Protein AF-A0A7W1G7W1-F1 (afdb_monomer_lite)

Radius of gyration: 24.31 Å; chains: 1; bounding box: 61×57×63 Å

Secondary structure (DSSP, 8-state):
--PPPP---S--S---------TTTSEEEEEEETTEEEEEEE--GGGGTSPPPTT-EE--B-----SSSS--PPEEETTTTEEE-S-B---EE-S--SEEEEEEE--S--SS--EEEEEEEE-SSSPEEEEEEEEEEESTTS-EEEEEEEEEEEE-SEEEEEEEEEE----SS-SS-EEEEEEEEETTS-EEEEEEEEESGGGTSSS------SSSPPPPPPTT-TTHHHHHHHHHHHTSPPEEEE--TT--S---EEEETTSS-EEETTSTTHHHHHHHHHHTT-SSHHHHHHHHHHHHHSTTT-EE-GGGHHHHTTB-HHHHHHH-EE-HHHHHHHHHHHHHHSEETTTTEEPPEEEEEETTEEEEEEEETTEEEEEETTTTEE-B-TTSSSBPBHHHHHH-HHHHHTT-TTHHHHHHHHHT-TT-----PPP-B-SSTTS---

Structure (mmCIF, N/CA/C/O backbone):
data_AF-A0A7W1G7W1-F1
#
_entry.id   AF-A0A7W1G7W1-F1
#
loop_
_atom_site.group_PDB
_atom_site.id
_atom_site.type_symbol
_atom_site.label_atom_id
_atom_site.label_alt_id
_atom_site.label_comp_id
_atom_site.label_asym_id
_atom_site.label_entity_id
_atom_site.label_seq_id
_atom_site.pdbx_PDB_ins_code
_atom_site.Cartn_x
_atom_site.Cartn_y
_atom_site.Cartn_z
_atom_site.occupancy
_atom_site.B_iso_or_equiv
_atom_site.auth_seq_id
_atom_site.auth_comp_id
_atom_site.auth_asym_id
_atom_site.auth_atom_id
_atom_site.pdbx_PDB_model_num
ATOM 1 N N . PHE A 1 1 ? 16.349 35.312 1.739 1.00 27.02 1 PHE A N 1
ATOM 2 C CA . PHE A 1 1 ? 15.774 34.473 2.816 1.00 27.02 1 PHE A CA 1
ATOM 3 C C . PHE A 1 1 ? 14.388 34.018 2.364 1.00 27.02 1 PHE A C 1
ATOM 5 O O . PHE A 1 1 ? 13.571 34.883 2.124 1.00 27.02 1 PHE A O 1
ATOM 12 N N . ARG A 1 2 ? 14.027 32.756 2.115 1.00 22.89 2 ARG A N 1
ATOM 13 C CA . ARG A 1 2 ? 14.614 31.430 2.357 1.00 22.89 2 ARG A CA 1
ATOM 14 C C . ARG A 1 2 ? 14.628 30.636 1.041 1.00 22.89 2 ARG A C 1
ATOM 16 O O . ARG A 1 2 ? 13.637 30.633 0.317 1.00 22.89 2 ARG A O 1
ATOM 23 N N . ALA A 1 3 ? 15.737 29.946 0.784 1.00 26.66 3 ALA A N 1
ATOM 24 C CA . ALA A 1 3 ? 15.835 28.893 -0.217 1.00 26.66 3 ALA A CA 1
ATOM 25 C C . ALA A 1 3 ? 14.794 27.803 0.088 1.00 26.66 3 ALA A C 1
ATOM 27 O O . ALA A 1 3 ? 14.770 27.268 1.199 1.00 26.66 3 ALA A O 1
ATOM 28 N N . ARG A 1 4 ? 13.907 27.504 -0.868 1.00 22.91 4 ARG A N 1
ATOM 29 C CA . ARG A 1 4 ? 13.013 26.345 -0.778 1.00 22.91 4 ARG A CA 1
ATOM 30 C C . ARG A 1 4 ? 13.715 25.128 -1.375 1.00 22.91 4 ARG A C 1
ATOM 32 O O . ARG A 1 4 ? 14.306 25.205 -2.448 1.00 22.91 4 ARG A O 1
ATOM 39 N N . ARG A 1 5 ? 13.677 24.061 -0.579 1.00 22.27 5 ARG A N 1
ATOM 40 C CA . ARG A 1 5 ? 14.367 22.776 -0.705 1.00 22.27 5 ARG A CA 1
ATOM 41 C C . ARG A 1 5 ? 14.034 22.037 -2.007 1.00 22.27 5 ARG A C 1
ATOM 43 O O . ARG A 1 5 ? 12.929 22.163 -2.531 1.00 22.27 5 ARG A O 1
ATOM 50 N N . CYS A 1 6 ? 15.013 21.256 -2.467 1.00 25.28 6 CYS A N 1
ATOM 51 C CA . CYS A 1 6 ? 14.932 20.312 -3.577 1.00 25.28 6 CYS A CA 1
ATOM 52 C C . CYS A 1 6 ? 13.768 19.323 -3.426 1.00 25.28 6 CYS A C 1
ATOM 54 O O . CYS A 1 6 ? 13.573 18.752 -2.357 1.00 25.28 6 CYS A O 1
ATOM 56 N N . MET A 1 7 ? 13.082 19.059 -4.536 1.00 23.80 7 MET A N 1
ATOM 57 C CA . MET A 1 7 ? 12.406 17.787 -4.793 1.00 23.80 7 MET A CA 1
ATOM 58 C C . MET A 1 7 ? 12.783 17.346 -6.208 1.00 23.80 7 MET A C 1
ATOM 60 O O . MET A 1 7 ? 12.037 17.541 -7.165 1.00 23.80 7 MET A O 1
ATOM 64 N N . ASP A 1 8 ? 13.991 16.805 -6.330 1.00 28.22 8 ASP A N 1
ATOM 65 C CA . ASP A 1 8 ? 14.391 15.982 -7.463 1.00 28.22 8 ASP A CA 1
ATOM 66 C C . ASP A 1 8 ? 13.967 14.558 -7.145 1.00 28.22 8 ASP A C 1
ATOM 68 O O . ASP A 1 8 ? 14.516 13.977 -6.224 1.00 28.22 8 ASP A O 1
ATOM 72 N N . ASN A 1 9 ? 12.998 14.002 -7.872 1.00 28.64 9 ASN A N 1
ATOM 73 C CA . ASN A 1 9 ? 12.750 12.560 -7.862 1.00 28.64 9 ASN A CA 1
ATOM 74 C C . ASN A 1 9 ? 12.054 12.121 -9.149 1.00 28.64 9 ASN A C 1
ATOM 76 O O . ASN A 1 9 ? 10.858 11.871 -9.149 1.00 28.64 9 ASN A O 1
ATOM 80 N N . GLN A 1 10 ? 12.825 12.064 -10.241 1.00 29.45 10 GLN A N 1
ATOM 81 C CA . GLN A 1 10 ? 12.672 11.146 -11.384 1.00 29.45 10 GLN A CA 1
ATOM 82 C C . GLN A 1 10 ? 14.019 11.137 -12.128 1.00 29.45 10 GLN A C 1
ATOM 84 O O . GLN A 1 10 ? 14.416 12.201 -12.594 1.00 29.45 10 GLN A O 1
ATOM 89 N N . ARG A 1 11 ? 14.708 9.982 -12.179 1.00 29.33 11 ARG A N 1
ATOM 90 C CA . ARG A 1 11 ? 15.963 9.664 -12.911 1.00 29.33 11 ARG A CA 1
ATOM 91 C C . ARG A 1 11 ? 17.063 10.754 -12.911 1.00 29.33 11 ARG A C 1
ATOM 93 O O . ARG A 1 11 ? 16.952 11.775 -13.584 1.00 29.33 11 ARG A O 1
ATOM 100 N N . CYS A 1 12 ? 18.199 10.465 -12.268 1.00 26.06 12 CYS A N 1
ATOM 101 C CA . CYS A 1 12 ? 19.484 11.066 -12.642 1.00 26.06 12 CYS A CA 1
ATOM 102 C C . CYS A 1 12 ? 19.931 10.512 -14.005 1.00 26.06 12 CYS A C 1
ATOM 104 O O . CYS A 1 12 ? 20.782 9.634 -14.086 1.00 26.06 12 CYS A O 1
ATOM 106 N N . GLU A 1 13 ? 19.339 11.020 -15.079 1.00 31.72 13 GLU A N 1
ATOM 107 C CA . GLU A 1 13 ? 20.149 11.417 -16.231 1.00 31.72 13 GLU A CA 1
ATOM 108 C C . GLU A 1 13 ? 20.768 12.779 -15.876 1.00 31.72 13 GLU A C 1
ATOM 110 O O . GLU A 1 13 ? 20.324 13.414 -14.918 1.00 31.72 13 GLU A O 1
ATOM 115 N N . ASN A 1 14 ? 21.801 13.241 -16.582 1.00 27.94 14 ASN A N 1
ATOM 116 C CA . ASN A 1 14 ? 22.333 14.597 -16.417 1.00 27.94 14 ASN A CA 1
ATOM 117 C C . ASN A 1 14 ? 21.209 15.639 -16.587 1.00 27.94 14 ASN A C 1
ATOM 119 O O . ASN A 1 14 ? 21.008 16.177 -17.673 1.00 27.94 14 ASN A O 1
ATOM 123 N N . LYS A 1 15 ? 20.478 15.963 -15.516 1.00 35.59 15 LYS A N 1
ATOM 124 C CA . LYS A 1 15 ? 19.543 17.078 -15.491 1.00 35.59 15 LYS A CA 1
ATOM 125 C C . LYS A 1 15 ? 20.373 18.341 -15.391 1.00 35.59 15 LYS A C 1
ATOM 127 O O . LYS A 1 15 ? 20.526 18.942 -14.332 1.00 35.59 15 LYS A O 1
ATOM 132 N N . ARG A 1 16 ? 20.847 18.812 -16.541 1.00 36.06 16 ARG A N 1
ATOM 133 C CA . ARG A 1 16 ? 20.787 20.253 -16.740 1.00 36.06 16 ARG A CA 1
ATOM 134 C C . ARG A 1 16 ? 19.303 20.575 -16.711 1.00 36.06 16 ARG A C 1
ATOM 136 O O . ARG A 1 16 ? 18.566 20.149 -17.595 1.00 36.06 16 ARG A O 1
ATOM 143 N N . ARG A 1 17 ? 18.852 21.269 -15.666 1.00 39.94 17 ARG A N 1
ATOM 144 C CA . ARG A 1 17 ? 17.583 21.991 -15.705 1.00 39.94 17 ARG A CA 1
ATOM 145 C C . ARG A 1 17 ? 17.777 23.059 -16.778 1.00 39.94 17 ARG A C 1
ATOM 147 O O . ARG A 1 17 ? 18.228 24.159 -16.482 1.00 39.94 17 ARG A O 1
ATOM 154 N N . ALA A 1 18 ? 17.623 22.657 -18.036 1.00 47.22 18 ALA A N 1
ATOM 155 C CA . ALA A 1 18 ? 17.663 23.578 -19.145 1.00 47.22 18 ALA A CA 1
ATOM 156 C C . ALA A 1 18 ? 16.520 24.564 -18.919 1.00 47.22 18 ALA A C 1
ATOM 158 O O . ALA A 1 18 ? 15.480 24.207 -18.350 1.00 47.22 18 ALA A O 1
ATOM 159 N N . GLU A 1 19 ? 16.731 25.809 -19.321 1.00 53.47 19 GLU A N 1
ATOM 160 C CA . GLU A 1 19 ? 15.610 26.722 -19.472 1.00 53.47 19 GLU A CA 1
ATOM 161 C C . GLU A 1 19 ? 14.533 26.035 -20.329 1.00 53.47 19 GLU A C 1
ATOM 163 O O . GLU A 1 19 ? 14.880 25.197 -21.175 1.00 53.47 19 GLU A O 1
ATOM 168 N N . PRO A 1 20 ? 13.237 26.308 -20.080 1.00 58.88 20 PRO A N 1
ATOM 169 C CA . PRO A 1 20 ? 12.170 25.817 -20.941 1.00 58.88 20 PRO A CA 1
ATOM 170 C C . PRO A 1 20 ? 12.583 25.979 -22.401 1.00 58.88 20 PRO A C 1
ATOM 172 O O . PRO A 1 20 ? 13.065 27.050 -22.774 1.00 58.88 20 PRO A O 1
ATOM 175 N N . LEU A 1 21 ? 12.445 24.916 -23.204 1.00 60.50 21 LEU A N 1
ATOM 176 C CA . LEU A 1 21 ? 12.732 25.030 -24.629 1.00 60.50 21 LEU A CA 1
ATOM 177 C C . LEU A 1 21 ? 11.880 26.184 -25.168 1.00 60.50 21 LEU A C 1
ATOM 179 O O . LEU A 1 21 ? 10.663 26.156 -24.950 1.00 60.50 21 LEU A O 1
ATOM 183 N N . PRO A 1 22 ? 12.490 27.187 -25.823 1.00 71.06 22 PRO A N 1
ATOM 184 C CA . PRO A 1 22 ? 11.741 28.264 -26.447 1.00 71.06 22 PRO A CA 1
ATOM 185 C C . PRO A 1 22 ? 10.614 27.679 -27.310 1.00 71.06 22 PRO A C 1
ATOM 187 O O . PRO A 1 22 ? 10.807 26.648 -27.959 1.00 71.06 22 PRO A O 1
ATOM 190 N N . GLU A 1 23 ? 9.419 28.275 -27.276 1.00 70.44 23 GLU A N 1
ATOM 191 C CA . GLU A 1 23 ? 8.240 27.732 -27.976 1.00 70.44 23 GLU A CA 1
ATOM 192 C C . GLU A 1 23 ? 8.448 27.615 -29.496 1.00 70.44 23 GLU A C 1
ATOM 194 O O . GLU A 1 23 ? 7.782 26.822 -30.154 1.00 70.44 23 GLU A O 1
ATOM 199 N N . ASP A 1 24 ? 9.403 28.363 -30.048 1.00 80.38 24 ASP A N 1
ATOM 200 C CA . ASP A 1 24 ? 9.837 28.329 -31.443 1.00 80.38 24 ASP A CA 1
ATOM 201 C C . ASP A 1 24 ? 10.932 27.283 -31.735 1.00 80.38 24 ASP A C 1
ATOM 203 O O . ASP A 1 24 ? 11.191 26.966 -32.899 1.00 80.38 24 ASP A O 1
ATOM 207 N N . ALA A 1 25 ? 11.558 26.705 -30.705 1.00 75.38 25 ALA A N 1
ATOM 208 C CA . ALA A 1 25 ? 12.634 25.723 -30.843 1.00 75.38 25 ALA A CA 1
ATOM 209 C C . ALA A 1 25 ? 12.125 24.300 -31.147 1.00 75.38 25 ALA A C 1
ATOM 211 O O . ALA A 1 25 ? 12.887 23.436 -31.579 1.00 75.38 25 ALA A O 1
ATOM 212 N N . TRP A 1 26 ? 10.836 24.038 -30.957 1.00 79.12 26 TRP A N 1
ATOM 213 C CA . TRP A 1 26 ? 10.187 22.768 -31.278 1.00 79.12 26 TRP A CA 1
ATOM 214 C C . TRP A 1 26 ? 8.843 23.040 -31.952 1.00 79.12 26 TRP A C 1
ATOM 216 O O . TRP A 1 26 ? 8.349 24.163 -31.963 1.00 79.12 26 TRP A O 1
ATOM 226 N N . ARG A 1 27 ? 8.248 22.024 -32.576 1.00 81.88 27 ARG A N 1
ATOM 227 C CA . ARG A 1 27 ? 6.915 22.159 -33.177 1.00 81.88 27 ARG A CA 1
ATOM 228 C C . ARG A 1 27 ? 5.981 21.153 -32.556 1.00 81.88 27 ARG A C 1
ATOM 230 O O . ARG A 1 27 ? 6.344 19.990 -32.421 1.00 81.88 27 ARG A O 1
ATOM 237 N N . GLY A 1 28 ? 4.775 21.587 -32.223 1.00 80.00 28 GLY A N 1
ATOM 238 C CA . GLY A 1 28 ? 3.733 20.709 -31.724 1.00 80.00 28 GLY A CA 1
ATOM 239 C C . GLY A 1 28 ? 2.385 21.023 -32.344 1.00 80.00 28 GLY A C 1
ATOM 240 O O . GLY A 1 28 ? 2.120 22.151 -32.755 1.00 80.00 28 GLY A O 1
ATOM 241 N N . SER A 1 29 ? 1.521 20.023 -32.393 1.00 80.75 29 SER A N 1
ATOM 242 C CA . SER A 1 29 ? 0.102 20.210 -32.667 1.00 80.75 29 SER A CA 1
ATOM 243 C C . SER A 1 29 ? -0.714 19.310 -31.754 1.00 80.75 29 SER A C 1
ATOM 245 O O . SER A 1 29 ? -0.215 18.318 -31.219 1.00 80.75 29 SER A O 1
ATOM 247 N N . ARG A 1 30 ? -1.978 19.675 -31.542 1.00 78.56 30 ARG A N 1
ATOM 248 C CA . ARG A 1 30 ? -2.940 18.824 -30.851 1.00 78.56 30 ARG A CA 1
ATOM 249 C C . ARG A 1 30 ? -4.293 18.893 -31.535 1.00 78.56 30 ARG A C 1
ATOM 251 O O . ARG A 1 30 ? -4.720 19.971 -31.944 1.00 78.56 30 ARG A O 1
ATOM 258 N N . THR A 1 31 ? -4.966 17.759 -31.565 1.00 79.25 31 THR A N 1
ATOM 259 C CA . THR A 1 31 ? -6.354 17.618 -31.987 1.00 79.25 31 THR A CA 1
ATOM 260 C C . THR A 1 31 ? -7.139 17.131 -30.783 1.00 79.25 31 THR A C 1
ATOM 262 O O . THR A 1 31 ? -6.722 16.183 -30.120 1.00 79.25 31 THR A O 1
ATOM 265 N N . LEU A 1 32 ? -8.234 17.816 -30.458 1.00 66.00 32 LEU A N 1
ATOM 266 C CA . LEU A 1 32 ? -9.174 17.378 -29.430 1.00 66.00 32 LEU A CA 1
ATOM 267 C C . LEU A 1 32 ? -10.304 16.620 -30.122 1.00 66.00 32 LEU A C 1
ATOM 269 O O . LEU A 1 32 ? -10.891 17.131 -31.074 1.00 66.00 32 LEU A O 1
ATOM 273 N N . GLU A 1 33 ? -10.594 15.424 -29.636 1.00 76.62 33 GLU A N 1
ATOM 274 C CA . GLU A 1 33 ? -11.645 14.538 -30.129 1.00 76.62 33 GLU A CA 1
ATOM 275 C C . GLU A 1 33 ? -12.692 14.351 -29.012 1.00 76.62 33 GLU A C 1
ATOM 277 O O . GLU A 1 33 ? -12.373 14.566 -27.838 1.00 76.62 33 GLU A O 1
ATOM 282 N N . PRO A 1 34 ? -13.953 13.993 -29.319 1.00 62.34 34 PRO A N 1
ATOM 283 C CA . PRO A 1 34 ? -14.995 13.826 -28.298 1.00 62.34 34 PRO A CA 1
ATOM 284 C C . PRO A 1 34 ? -14.645 12.822 -27.187 1.00 62.34 34 PRO A C 1
ATOM 286 O O . PRO A 1 34 ? -15.105 12.967 -26.056 1.00 62.34 34 PRO A O 1
ATOM 289 N N . ASP A 1 35 ? -13.824 11.823 -27.498 1.00 56.53 35 ASP A N 1
ATOM 290 C CA . ASP A 1 35 ? -13.381 10.738 -26.623 1.00 56.53 35 ASP A CA 1
ATOM 291 C C . ASP A 1 35 ? -11.874 10.787 -26.306 1.00 56.53 35 ASP A C 1
ATOM 293 O O . ASP A 1 35 ? -11.360 9.929 -25.582 1.00 56.53 35 ASP A O 1
ATOM 297 N N . GLY A 1 36 ? -11.146 11.800 -26.788 1.00 50.19 36 GLY A N 1
ATOM 298 C CA . GLY A 1 36 ? -9.693 11.777 -26.701 1.00 50.19 36 GLY A CA 1
ATOM 299 C C . GLY A 1 36 ? -8.970 13.033 -27.161 1.00 50.19 36 GLY A C 1
ATOM 300 O O . GLY A 1 36 ? -9.519 14.118 -27.330 1.00 50.19 36 GLY A O 1
ATOM 301 N N . TRP A 1 37 ? -7.659 12.892 -27.297 1.00 56.00 37 TRP A N 1
ATOM 302 C CA . TRP A 1 37 ? -6.819 13.892 -27.931 1.00 56.00 37 TRP A CA 1
ATOM 303 C C . TRP A 1 37 ? -5.622 13.197 -28.556 1.00 56.00 37 TRP A C 1
ATOM 305 O O . TRP A 1 37 ? -5.044 12.278 -27.973 1.00 56.00 37 TRP A O 1
ATOM 315 N N . THR A 1 38 ? -5.221 13.705 -29.707 1.00 61.59 38 THR A N 1
ATOM 316 C CA . THR A 1 38 ? -3.982 13.328 -30.373 1.00 61.59 38 THR A CA 1
ATOM 317 C C . THR A 1 38 ? -3.033 14.513 -30.281 1.00 61.59 38 THR A C 1
ATOM 319 O O . THR A 1 38 ? -3.453 15.652 -30.481 1.00 61.59 38 THR A O 1
ATOM 322 N N . ALA A 1 39 ? -1.756 14.285 -29.973 1.00 59.50 39 ALA A N 1
ATOM 323 C CA . ALA A 1 39 ? -0.736 15.322 -30.100 1.00 59.50 39 ALA A CA 1
ATOM 324 C C . ALA A 1 39 ? 0.444 14.831 -30.923 1.00 59.50 39 ALA A C 1
ATOM 326 O O . ALA A 1 39 ? 0.843 13.671 -30.844 1.00 59.50 39 ALA A O 1
ATOM 327 N N . PHE A 1 40 ? 1.019 15.758 -31.671 1.00 72.12 40 PHE A N 1
ATOM 328 C CA . PHE A 1 40 ? 2.264 15.580 -32.388 1.00 72.12 40 PHE A CA 1
ATOM 329 C C . PHE A 1 40 ? 3.300 16.537 -31.810 1.00 72.12 40 PHE A C 1
ATOM 331 O O . PHE A 1 40 ? 2.977 17.682 -31.493 1.00 72.12 40 PHE A O 1
ATOM 338 N N . ALA A 1 41 ? 4.542 16.079 -31.694 1.00 71.25 41 ALA A N 1
ATOM 339 C CA . ALA A 1 41 ? 5.673 16.915 -31.330 1.00 71.25 41 ALA A CA 1
ATOM 340 C C . ALA A 1 41 ? 6.888 16.537 -32.183 1.00 71.25 41 ALA A C 1
ATOM 342 O O . ALA A 1 41 ? 7.190 15.360 -32.365 1.00 71.25 41 ALA A O 1
ATOM 343 N N . ALA A 1 42 ? 7.596 17.546 -32.676 1.00 79.31 42 ALA A N 1
ATOM 344 C CA . ALA A 1 42 ? 8.876 17.431 -33.354 1.00 79.31 42 ALA A CA 1
ATOM 345 C C . ALA A 1 42 ? 9.909 18.240 -32.566 1.00 79.31 42 ALA A C 1
ATOM 347 O O . ALA A 1 42 ? 9.844 19.471 -32.520 1.00 79.31 42 ALA A O 1
ATOM 348 N N . ILE A 1 43 ? 10.851 17.534 -31.939 1.00 72.81 43 ILE A N 1
ATOM 349 C CA . ILE A 1 43 ? 11.906 18.114 -31.106 1.00 72.81 43 ILE A CA 1
ATOM 350 C C . ILE A 1 43 ? 13.250 17.883 -31.814 1.00 72.81 43 ILE A C 1
ATOM 352 O O . ILE A 1 43 ? 13.626 16.729 -32.025 1.00 72.81 43 ILE A O 1
ATOM 356 N N . PRO A 1 44 ? 13.982 18.939 -32.211 1.00 76.94 44 PRO A N 1
ATOM 357 C CA . PRO A 1 44 ? 15.307 18.793 -32.805 1.00 76.94 44 PRO A CA 1
ATOM 358 C C . PRO A 1 44 ? 16.295 18.051 -31.895 1.00 76.94 44 PRO A C 1
ATOM 360 O O . PRO A 1 44 ? 16.400 18.350 -30.706 1.00 76.94 44 PRO A O 1
ATOM 363 N N . TRP A 1 45 ? 17.106 17.157 -32.472 1.00 69.00 45 TRP A N 1
ATOM 364 C CA . TRP A 1 45 ? 18.113 16.375 -31.737 1.00 69.00 45 TRP A CA 1
ATOM 365 C C . TRP A 1 45 ? 19.093 17.229 -30.926 1.00 69.00 45 TRP A C 1
ATOM 367 O O . TRP A 1 45 ? 19.477 16.866 -29.817 1.00 69.00 45 TRP A O 1
ATOM 377 N N . ALA A 1 46 ? 19.463 18.403 -31.442 1.00 71.12 46 ALA A N 1
ATOM 378 C CA . ALA A 1 46 ? 20.334 19.342 -30.739 1.00 71.12 46 ALA A CA 1
ATOM 379 C C . ALA A 1 46 ? 19.768 19.789 -29.375 1.00 71.12 46 ALA A C 1
ATOM 381 O O . ALA A 1 46 ? 20.539 20.082 -28.466 1.00 71.12 46 ALA A O 1
ATOM 382 N N . LEU A 1 47 ? 18.440 19.794 -29.213 1.00 67.25 47 LEU A N 1
ATOM 383 C CA . LEU A 1 47 ? 17.766 20.184 -27.971 1.00 67.25 47 LEU A CA 1
ATOM 384 C C . LEU A 1 47 ? 17.666 19.046 -26.951 1.00 67.25 47 LEU A C 1
ATOM 386 O O . LEU A 1 47 ? 17.483 19.308 -25.767 1.00 67.25 47 LEU A O 1
ATOM 390 N N . VAL A 1 48 ? 17.818 17.794 -27.390 1.00 62.34 48 VAL A N 1
ATOM 391 C CA . VAL A 1 48 ? 17.788 16.590 -26.537 1.00 62.34 48 VAL A CA 1
ATOM 392 C C . VAL A 1 48 ? 19.185 15.996 -26.307 1.00 62.34 48 VAL A C 1
ATOM 394 O O . VAL A 1 48 ? 19.316 14.844 -25.907 1.00 62.34 48 VAL A O 1
ATOM 397 N N . GLY A 1 49 ? 20.242 16.787 -26.526 1.00 61.41 49 GLY A N 1
ATOM 398 C CA . GLY A 1 49 ? 21.624 16.401 -26.213 1.00 61.41 49 GLY A CA 1
ATOM 399 C C . GLY A 1 49 ? 22.451 15.868 -27.389 1.00 61.41 49 GLY A C 1
ATOM 400 O O . GLY A 1 49 ? 23.552 15.368 -27.165 1.00 61.41 49 GLY A O 1
ATOM 401 N N . GLY A 1 50 ? 21.970 16.015 -28.626 1.00 62.47 50 GLY A N 1
ATOM 402 C CA . GLY A 1 50 ? 22.704 15.692 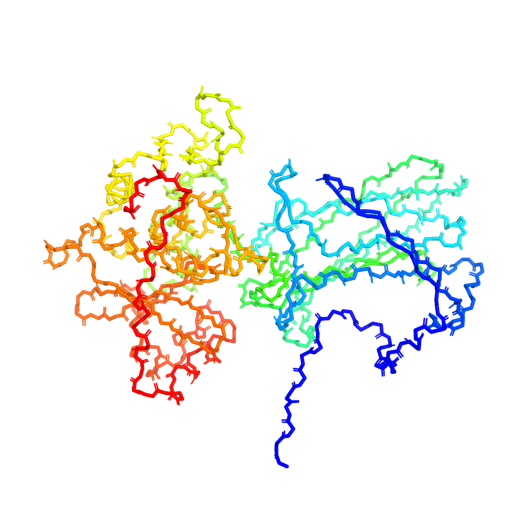-29.852 1.00 62.47 50 GLY A CA 1
ATOM 403 C C . GLY A 1 50 ? 22.069 14.570 -30.673 1.00 62.47 50 GLY A C 1
ATOM 404 O O . GLY A 1 50 ? 21.112 13.926 -30.252 1.00 62.47 50 GLY A O 1
ATOM 405 N N . ALA A 1 51 ? 22.595 14.363 -31.883 1.00 61.12 51 ALA A N 1
ATOM 406 C CA . ALA A 1 51 ? 22.153 13.274 -32.747 1.00 61.12 51 ALA A CA 1
ATOM 407 C C . ALA A 1 51 ? 22.604 11.916 -32.167 1.00 61.12 51 ALA A C 1
ATOM 409 O O . ALA A 1 51 ? 23.758 11.791 -31.741 1.00 61.12 51 ALA A O 1
ATOM 410 N N . PRO A 1 52 ? 21.735 10.895 -32.161 1.00 59.81 52 PRO A N 1
ATOM 411 C CA . PRO A 1 52 ? 22.117 9.555 -31.742 1.00 59.81 52 PRO A CA 1
ATOM 412 C C . PRO A 1 52 ? 23.166 8.996 -32.704 1.00 59.81 52 PRO A C 1
ATOM 414 O O . PRO A 1 52 ? 23.053 9.142 -33.921 1.00 59.81 52 PRO A O 1
ATOM 417 N N . GLY A 1 53 ? 24.188 8.344 -32.154 1.00 56.50 53 GLY A N 1
ATOM 418 C CA . GLY A 1 53 ? 25.095 7.506 -32.936 1.00 56.50 53 GLY A CA 1
ATOM 419 C C . GLY A 1 53 ? 24.522 6.091 -33.103 1.00 56.50 53 GLY A C 1
ATOM 420 O O . GLY A 1 53 ? 23.681 5.693 -32.291 1.00 56.50 53 GLY A O 1
ATOM 421 N N . PRO A 1 54 ? 24.985 5.310 -34.097 1.00 51.19 54 PRO A N 1
ATOM 422 C CA . PRO A 1 54 ? 24.639 3.894 -34.215 1.00 51.19 54 PRO A CA 1
ATOM 423 C C . PRO A 1 54 ? 24.884 3.142 -32.898 1.00 51.19 54 PRO A C 1
ATOM 425 O O . PRO A 1 54 ? 25.913 3.343 -32.254 1.00 51.19 54 PRO A O 1
ATOM 428 N N . GLY A 1 55 ? 23.930 2.300 -32.489 1.00 48.56 55 GLY A N 1
ATOM 429 C CA . GLY A 1 55 ? 24.034 1.487 -31.269 1.00 48.56 55 GLY A CA 1
ATOM 430 C C . GLY A 1 55 ? 23.784 2.235 -29.953 1.00 48.56 55 GLY A C 1
ATOM 431 O O . GLY A 1 55 ? 24.002 1.663 -28.889 1.00 48.56 55 GLY A O 1
ATOM 432 N N . ARG A 1 56 ? 23.333 3.498 -29.985 1.00 48.25 56 ARG A N 1
ATOM 433 C CA . ARG A 1 56 ? 22.954 4.238 -28.770 1.00 48.25 56 ARG A CA 1
ATOM 434 C C . ARG A 1 56 ? 21.443 4.213 -28.558 1.00 48.25 56 ARG A C 1
ATOM 436 O O . ARG A 1 56 ? 20.671 4.533 -29.458 1.00 48.25 56 ARG A O 1
ATOM 443 N N . THR A 1 57 ? 21.039 3.920 -27.330 1.00 45.41 57 THR A N 1
ATOM 444 C CA . THR A 1 57 ? 19.653 4.048 -26.876 1.00 45.41 57 THR A CA 1
ATOM 445 C C . THR A 1 57 ? 19.392 5.483 -26.425 1.00 45.41 57 THR A C 1
ATOM 447 O O . THR A 1 57 ? 20.169 6.036 -25.645 1.00 45.41 57 THR A O 1
ATOM 450 N N . MET A 1 58 ? 18.303 6.093 -26.896 1.00 49.00 58 MET A N 1
ATOM 451 C CA . MET A 1 58 ? 17.808 7.366 -26.370 1.00 49.00 58 MET A CA 1
ATOM 452 C C . MET A 1 58 ? 16.382 7.176 -25.867 1.00 49.00 58 MET A C 1
ATOM 454 O O . MET A 1 58 ? 15.571 6.535 -26.514 1.00 49.00 58 MET A O 1
ATOM 458 N N . GLY A 1 59 ? 16.056 7.730 -24.707 1.00 46.03 59 GLY A N 1
ATOM 459 C CA . GLY A 1 59 ? 14.691 7.750 -24.190 1.00 46.03 59 GLY A CA 1
ATOM 460 C C . GLY A 1 59 ? 14.174 9.178 -24.144 1.00 46.03 59 GLY A C 1
ATOM 461 O O . GLY A 1 59 ? 14.941 10.118 -23.950 1.00 46.03 59 GLY A O 1
ATOM 462 N N . PHE A 1 60 ? 12.868 9.353 -24.289 1.00 44.28 60 PHE A N 1
ATOM 463 C CA . PHE A 1 60 ? 12.197 10.570 -23.853 1.00 44.28 60 PHE A CA 1
ATOM 464 C C . PHE A 1 60 ? 10.959 10.162 -23.060 1.00 44.28 60 PHE A C 1
ATOM 466 O O . PHE A 1 60 ? 10.324 9.159 -23.368 1.00 44.28 60 PHE A O 1
ATOM 473 N N . ASN A 1 61 ? 10.640 10.909 -22.006 1.00 42.03 61 ASN A N 1
ATOM 474 C CA . ASN A 1 61 ? 9.461 10.664 -21.177 1.00 42.03 61 ASN A CA 1
ATOM 475 C C . ASN A 1 61 ? 8.465 11.802 -21.407 1.00 42.03 61 ASN A C 1
ATOM 477 O O . ASN A 1 61 ? 8.827 12.967 -21.224 1.00 42.03 61 ASN A O 1
ATOM 481 N N . LEU A 1 62 ? 7.216 11.491 -21.771 1.00 42.00 62 LEU A N 1
ATOM 482 C CA . LEU A 1 62 ? 6.145 12.489 -21.774 1.00 42.00 62 LEU A CA 1
ATOM 483 C C . LEU A 1 62 ? 5.484 12.516 -20.397 1.00 42.00 62 LEU A C 1
ATOM 485 O O . LEU A 1 62 ? 4.696 11.644 -20.029 1.00 42.00 62 LEU A O 1
ATOM 489 N N . LEU A 1 63 ? 5.765 13.572 -19.642 1.00 44.00 63 LEU A N 1
ATOM 490 C CA . LEU A 1 63 ? 5.127 13.802 -18.354 1.00 44.00 63 LEU A CA 1
ATOM 491 C C . LEU A 1 63 ? 3.904 14.699 -18.535 1.00 44.00 63 LEU A C 1
ATOM 493 O O . LEU A 1 63 ? 4.019 15.911 -18.704 1.00 44.00 63 LEU A O 1
ATOM 497 N N . ARG A 1 64 ? 2.704 14.111 -18.476 1.00 40.81 64 ARG A N 1
ATOM 498 C CA . ARG A 1 64 ? 1.465 14.893 -18.388 1.00 40.81 64 ARG A CA 1
ATOM 499 C C . ARG A 1 64 ? 1.207 15.284 -16.933 1.00 40.81 64 ARG A C 1
ATOM 501 O O . ARG A 1 64 ? 0.660 14.495 -16.169 1.00 40.81 64 ARG A O 1
ATOM 508 N N . HIS A 1 65 ? 1.514 16.527 -16.573 1.00 38.50 65 HIS A N 1
ATOM 509 C CA . HIS A 1 65 ? 1.012 17.127 -15.336 1.00 38.50 65 HIS A CA 1
ATOM 510 C C . HIS A 1 65 ? -0.468 17.485 -15.525 1.00 38.50 65 HIS A C 1
ATOM 512 O O . HIS A 1 65 ? -0.800 18.397 -16.279 1.00 38.50 65 HIS A O 1
ATOM 518 N N . ARG A 1 66 ? -1.379 16.724 -14.901 1.00 35.53 66 ARG A N 1
ATOM 519 C CA . ARG A 1 66 ? -2.826 17.022 -14.937 1.00 35.53 66 ARG A CA 1
ATOM 520 C C . ARG A 1 66 ? -3.260 18.060 -13.895 1.00 35.53 66 ARG A C 1
ATOM 522 O O . ARG A 1 66 ? -4.355 18.592 -14.029 1.00 35.53 66 ARG A O 1
ATOM 529 N N . SER A 1 67 ? -2.414 18.386 -12.920 1.00 36.81 67 SER A N 1
ATOM 530 C CA . SER A 1 67 ? -2.638 19.455 -11.945 1.00 36.81 67 SER A CA 1
ATOM 531 C C . SER A 1 67 ? -1.421 20.376 -11.866 1.00 36.81 67 SER A C 1
ATOM 533 O O . SER A 1 67 ? -0.270 19.932 -11.898 1.00 36.81 67 SER A O 1
ATOM 535 N N . ALA A 1 68 ? -1.672 21.681 -11.768 1.00 35.25 68 ALA A N 1
ATOM 536 C CA . ALA A 1 68 ? -0.651 22.632 -11.362 1.00 35.25 68 ALA A CA 1
ATOM 537 C C . ALA A 1 68 ? -0.432 22.466 -9.852 1.00 35.25 68 ALA A C 1
ATOM 539 O O . ALA A 1 68 ? -1.331 22.733 -9.062 1.00 35.25 68 ALA A O 1
ATOM 540 N N . GLY A 1 69 ? 0.757 22.009 -9.462 1.00 38.12 69 GLY A N 1
ATOM 541 C CA . GLY A 1 69 ? 1.129 21.825 -8.061 1.00 38.12 69 GLY A CA 1
ATOM 542 C C . GLY A 1 69 ? 1.102 20.362 -7.619 1.00 38.12 69 GLY A C 1
ATOM 543 O O . GLY A 1 69 ? 0.059 19.720 -7.609 1.00 38.12 69 GLY A O 1
ATOM 544 N N . PHE A 1 70 ? 2.278 19.900 -7.193 1.00 38.88 70 PHE A N 1
ATOM 545 C CA . PHE A 1 70 ? 2.573 18.639 -6.501 1.00 38.88 70 PHE A CA 1
ATOM 546 C C . PHE A 1 70 ? 2.607 17.341 -7.326 1.00 38.88 70 PHE A C 1
ATOM 548 O O . PHE A 1 70 ? 1.598 16.847 -7.811 1.00 38.88 70 PHE A O 1
ATOM 555 N N . GLY A 1 71 ? 3.811 16.747 -7.354 1.00 46.09 71 GLY A N 1
ATOM 556 C CA . GLY A 1 71 ? 4.079 15.342 -7.671 1.00 46.09 71 GLY A CA 1
ATOM 557 C C . GLY A 1 71 ? 3.946 14.952 -9.145 1.00 46.09 71 GLY A C 1
ATOM 558 O O . GLY A 1 71 ? 3.005 15.328 -9.835 1.00 46.09 71 GLY A O 1
ATOM 559 N N . ALA A 1 72 ? 4.876 14.140 -9.645 1.00 44.44 72 ALA A N 1
ATOM 560 C CA . ALA A 1 72 ? 4.617 13.382 -10.862 1.00 44.44 72 ALA A CA 1
ATOM 561 C C . ALA A 1 72 ? 3.587 12.288 -10.529 1.00 44.44 72 ALA A C 1
ATOM 563 O O . ALA A 1 72 ? 3.836 11.421 -9.693 1.00 44.44 72 ALA A O 1
ATOM 564 N N . SER A 1 73 ? 2.397 12.372 -11.118 1.00 42.12 73 SER A N 1
ATOM 565 C CA . SER A 1 73 ? 1.273 11.480 -10.825 1.00 42.12 73 SER A CA 1
ATOM 566 C C . SER A 1 73 ? 1.332 10.247 -11.733 1.00 42.12 73 SER A C 1
ATOM 568 O O . SER A 1 73 ? 1.237 10.390 -12.949 1.00 42.12 73 SER A O 1
ATOM 570 N N . ALA A 1 74 ? 1.438 9.038 -11.173 1.00 46.84 74 ALA A N 1
ATOM 571 C CA . ALA A 1 74 ? 0.937 7.846 -11.858 1.00 46.84 74 ALA A CA 1
ATOM 572 C C . ALA A 1 74 ? -0.601 7.874 -11.801 1.00 46.84 74 ALA A C 1
ATOM 574 O O . ALA A 1 74 ? -1.180 8.166 -10.752 1.00 46.84 74 ALA A O 1
ATOM 575 N N . LEU A 1 75 ? -1.260 7.632 -12.933 1.00 42.69 75 LEU A N 1
ATOM 576 C CA . LEU A 1 75 ? -2.715 7.584 -13.071 1.00 42.69 75 LEU A CA 1
ATOM 577 C C . LEU A 1 75 ? -3.173 6.129 -12.973 1.00 42.69 75 LEU A C 1
ATOM 579 O O . LEU A 1 75 ? -2.638 5.287 -13.671 1.00 42.69 75 LEU A O 1
ATOM 583 N N . PHE A 1 76 ? -4.175 5.800 -12.167 1.00 40.88 76 PHE A N 1
ATOM 584 C CA . PHE 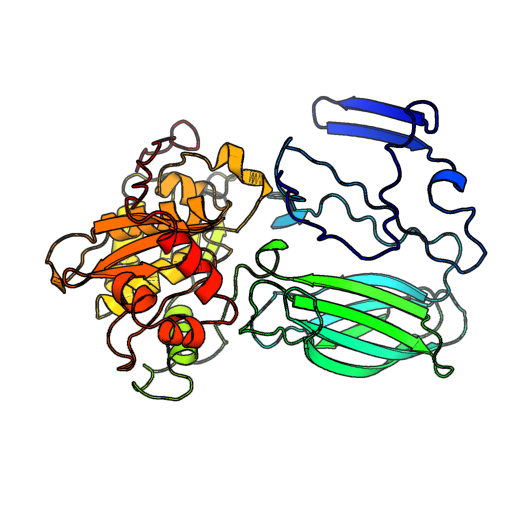A 1 76 ? -4.793 4.474 -12.231 1.00 40.88 76 PHE A CA 1
ATOM 585 C C . PHE A 1 76 ? -5.758 4.396 -13.426 1.00 40.88 76 PHE A C 1
ATOM 587 O O . PHE A 1 76 ? -6.558 5.310 -13.626 1.00 40.88 76 PHE A O 1
ATOM 594 N N . ASN A 1 77 ? -5.680 3.334 -14.233 1.00 38.25 77 ASN A N 1
ATOM 595 C CA . ASN A 1 77 ? -6.619 3.075 -15.323 1.00 38.25 77 ASN A CA 1
ATOM 596 C C . ASN A 1 77 ? -7.577 1.948 -14.913 1.00 38.25 77 ASN A C 1
ATOM 598 O O . ASN A 1 77 ? -7.172 0.794 -14.787 1.00 38.25 77 ASN A O 1
ATOM 602 N N . ALA A 1 78 ? -8.853 2.293 -14.729 1.00 36.38 78 ALA A N 1
ATOM 603 C CA . ALA A 1 78 ? -9.901 1.350 -14.341 1.00 36.38 78 ALA A CA 1
ATOM 604 C C . ALA A 1 78 ? -10.155 0.259 -15.401 1.00 36.38 78 ALA A C 1
ATOM 606 O O . ALA A 1 78 ? -10.452 -0.880 -15.049 1.00 36.38 78 ALA A O 1
ATOM 607 N N . THR A 1 79 ? -9.966 0.568 -16.689 1.00 37.88 79 THR A N 1
ATOM 608 C CA . THR A 1 79 ? -10.137 -0.383 -17.799 1.00 37.88 79 THR A CA 1
ATOM 609 C C . THR A 1 79 ? -9.050 -1.454 -17.807 1.00 37.88 79 THR A C 1
ATOM 611 O O . THR A 1 79 ? -9.332 -2.611 -18.099 1.00 37.88 79 THR A O 1
ATOM 614 N N . THR A 1 80 ? -7.804 -1.092 -17.484 1.00 38.75 80 THR A N 1
ATOM 615 C CA . THR A 1 80 ? -6.667 -2.033 -17.482 1.00 38.75 80 THR A CA 1
ATOM 616 C C . THR A 1 80 ? -6.299 -2.540 -16.088 1.00 38.75 80 THR A C 1
ATOM 618 O O . THR A 1 80 ? -5.371 -3.333 -15.957 1.00 38.75 80 THR A O 1
ATOM 621 N N . GLN A 1 81 ? -7.008 -2.094 -15.044 1.00 39.88 81 GLN A N 1
ATOM 622 C CA . GLN A 1 81 ? -6.769 -2.453 -13.640 1.00 39.88 81 GLN A CA 1
ATOM 623 C C . GLN A 1 81 ? -5.311 -2.231 -13.176 1.00 39.88 81 GLN A C 1
ATOM 625 O O . GLN A 1 81 ? -4.868 -2.813 -12.179 1.00 39.88 81 GLN A O 1
ATOM 630 N N . GLY A 1 82 ? -4.579 -1.310 -13.822 1.00 38.09 82 GLY A N 1
ATOM 631 C CA . GLY A 1 82 ? -3.170 -1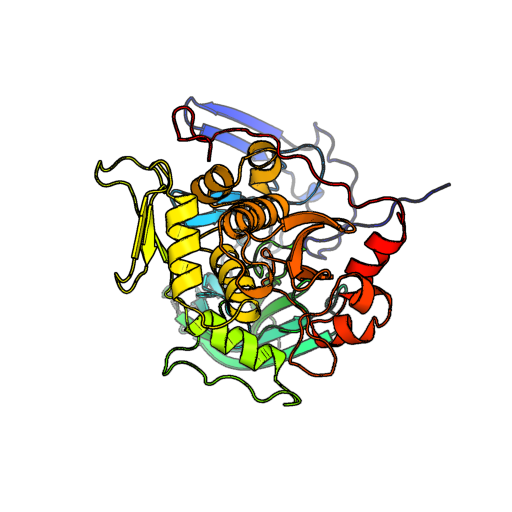.013 -13.540 1.00 38.09 82 GLY A CA 1
ATOM 632 C C . GLY A 1 82 ? -2.833 0.486 -13.476 1.00 38.09 82 GLY A C 1
ATOM 633 O O . GLY A 1 82 ? -3.597 1.325 -13.965 1.00 38.09 82 GLY A O 1
ATOM 634 N N . PRO A 1 83 ? -1.697 0.865 -12.860 1.00 42.09 83 PRO A N 1
ATOM 635 C CA . PRO A 1 83 ? -1.178 2.224 -12.945 1.00 42.09 83 PRO A CA 1
ATOM 636 C C . PRO A 1 83 ? -0.703 2.512 -14.379 1.00 42.09 83 PRO A C 1
ATOM 638 O O . PRO A 1 83 ? 0.258 1.932 -14.869 1.00 42.09 83 PRO A O 1
ATOM 641 N N . HIS A 1 84 ? -1.352 3.446 -15.059 1.00 40.53 84 HIS A N 1
ATOM 642 C CA . HIS A 1 84 ? -0.747 4.197 -16.146 1.00 40.53 84 HIS A CA 1
ATOM 643 C C . HIS A 1 84 ? 0.273 5.171 -15.554 1.00 40.53 84 HIS A C 1
ATOM 645 O O . HIS A 1 84 ? -0.077 6.208 -14.986 1.00 40.53 84 HIS A O 1
ATOM 651 N N . ALA A 1 85 ? 1.559 4.872 -15.719 1.00 40.50 85 ALA A N 1
ATOM 652 C CA . ALA A 1 85 ? 2.579 5.903 -15.595 1.00 40.50 85 ALA A CA 1
ATOM 653 C C . ALA A 1 85 ? 2.188 7.122 -16.466 1.00 40.50 85 ALA A C 1
ATOM 655 O O . ALA A 1 85 ? 1.548 6.939 -17.513 1.00 40.50 85 ALA A O 1
ATOM 656 N N . PRO A 1 86 ? 2.572 8.360 -16.095 1.00 39.06 86 PRO A N 1
ATOM 657 C CA . PRO A 1 86 ? 2.695 9.394 -17.115 1.00 39.06 86 PRO A CA 1
ATOM 658 C C . PRO A 1 86 ? 3.632 8.788 -18.155 1.00 39.06 86 PRO A C 1
ATOM 660 O O . PRO A 1 86 ? 4.713 8.360 -17.768 1.00 39.06 86 PRO A O 1
ATOM 663 N N . TRP A 1 87 ? 3.140 8.581 -19.378 1.00 35.31 87 TRP A N 1
ATOM 664 C CA . TRP A 1 87 ? 3.709 7.642 -20.343 1.00 35.31 87 TRP A CA 1
ATOM 665 C C . TRP A 1 87 ? 5.241 7.709 -20.364 1.00 35.31 87 TRP A C 1
ATOM 667 O O . TRP A 1 87 ? 5.842 8.596 -20.969 1.00 35.31 87 TRP A O 1
ATOM 677 N N . ALA A 1 88 ? 5.864 6.774 -19.646 1.00 35.62 88 ALA A N 1
ATOM 678 C CA . ALA A 1 88 ? 7.275 6.501 -19.773 1.00 35.62 88 ALA A CA 1
ATOM 679 C C . ALA A 1 88 ? 7.334 5.630 -21.010 1.00 35.62 88 ALA A C 1
ATOM 681 O O . ALA A 1 88 ? 6.997 4.445 -20.958 1.00 35.62 88 ALA A O 1
ATOM 682 N N . TRP A 1 89 ? 7.598 6.245 -22.157 1.00 37.75 89 TRP A N 1
ATOM 683 C CA . TRP A 1 89 ? 7.862 5.439 -23.327 1.00 37.75 89 TRP A CA 1
ATOM 684 C C . TRP A 1 89 ? 9.080 4.587 -23.014 1.00 37.75 89 TRP A C 1
ATOM 686 O O . TRP A 1 89 ? 10.107 5.092 -22.554 1.00 37.75 89 TRP A O 1
ATOM 696 N N . ALA A 1 90 ? 8.910 3.282 -23.217 1.00 36.56 90 ALA A N 1
ATOM 697 C CA . ALA A 1 90 ? 10.020 2.361 -23.304 1.00 36.56 90 ALA A CA 1
ATOM 698 C C . ALA A 1 90 ? 11.057 2.959 -24.260 1.00 36.56 90 ALA A C 1
ATOM 700 O O . ALA A 1 90 ? 10.696 3.614 -25.241 1.00 36.56 90 ALA A O 1
ATOM 701 N N . ASP A 1 91 ? 12.322 2.779 -23.904 1.00 40.53 91 ASP A N 1
ATOM 702 C CA . ASP A 1 91 ? 13.500 3.208 -24.644 1.00 40.53 91 ASP A CA 1
ATOM 703 C C . ASP A 1 91 ? 13.247 3.345 -26.160 1.00 40.53 91 ASP A C 1
ATOM 705 O O . ASP A 1 91 ? 12.922 2.370 -26.843 1.00 40.53 91 ASP A O 1
ATOM 709 N N . LEU A 1 92 ? 13.392 4.557 -26.711 1.00 41.12 92 LEU A N 1
ATOM 710 C CA . LEU A 1 92 ? 13.324 4.757 -28.156 1.00 41.12 92 LEU A CA 1
ATOM 711 C C . LEU A 1 92 ? 14.639 4.232 -28.757 1.00 41.12 92 LEU A C 1
ATOM 713 O O . LEU A 1 92 ? 15.670 4.907 -28.782 1.00 41.12 92 LEU A O 1
ATOM 717 N N . ALA A 1 93 ? 14.618 2.990 -29.233 1.00 46.50 93 ALA A N 1
ATOM 718 C CA . ALA A 1 93 ? 15.761 2.405 -29.920 1.00 46.50 93 ALA A CA 1
ATOM 719 C C . ALA A 1 93 ? 15.951 3.083 -31.288 1.00 46.50 93 ALA A C 1
ATOM 721 O O . ALA A 1 93 ? 15.140 2.925 -32.201 1.00 46.50 93 ALA A O 1
ATOM 722 N N . LEU A 1 94 ? 17.036 3.842 -31.439 1.00 43.53 94 LEU A N 1
ATOM 723 C CA . LEU A 1 94 ? 17.417 4.458 -32.708 1.00 43.53 94 LEU A CA 1
ATOM 724 C C . LEU A 1 94 ? 18.426 3.542 -33.399 1.00 43.53 94 LEU A C 1
ATOM 726 O O . LEU A 1 94 ? 19.639 3.709 -33.294 1.00 43.53 94 LEU A O 1
ATOM 730 N N . GLY A 1 95 ? 17.885 2.526 -34.070 1.00 53.25 95 GLY A N 1
ATOM 731 C CA . GLY A 1 95 ? 18.637 1.481 -34.763 1.00 53.25 95 GLY A CA 1
ATOM 732 C C . GLY A 1 95 ? 18.258 0.075 -34.300 1.00 53.25 95 GLY A C 1
ATOM 733 O O . GLY A 1 95 ? 17.498 -0.111 -33.350 1.00 53.25 95 GLY A O 1
ATOM 734 N N . ALA A 1 96 ? 18.790 -0.933 -34.989 1.00 58.47 96 ALA A N 1
ATOM 735 C CA . ALA A 1 96 ? 18.650 -2.326 -34.588 1.00 58.47 96 ALA A CA 1
ATOM 736 C C . ALA A 1 96 ? 19.604 -2.610 -33.417 1.00 58.47 96 ALA A C 1
ATOM 738 O O . ALA A 1 96 ? 20.750 -2.996 -33.629 1.00 58.47 96 ALA A O 1
ATOM 739 N N . ALA A 1 97 ? 19.158 -2.363 -32.183 1.00 67.12 97 ALA A N 1
ATOM 740 C CA . ALA A 1 97 ? 19.848 -2.914 -31.022 1.00 67.12 97 ALA A CA 1
ATOM 741 C C . ALA A 1 97 ? 19.830 -4.445 -31.136 1.00 67.12 97 ALA A C 1
ATOM 743 O O . ALA A 1 97 ? 18.778 -5.028 -31.406 1.00 67.12 97 ALA A O 1
ATOM 744 N N . GLU A 1 98 ? 20.991 -5.077 -30.961 1.00 82.00 98 GLU A N 1
ATOM 745 C CA . GLU A 1 98 ? 21.110 -6.536 -31.021 1.00 82.00 98 GLU A CA 1
ATOM 746 C C . GLU A 1 98 ? 20.279 -7.193 -29.912 1.00 82.00 98 GLU A C 1
ATOM 748 O O . GLU A 1 98 ? 19.627 -8.200 -30.146 1.00 82.00 98 GLU A O 1
ATOM 753 N N . VAL A 1 99 ? 20.202 -6.560 -28.738 1.00 85.12 99 VAL A N 1
ATOM 754 C CA . VAL A 1 99 ? 19.315 -6.958 -27.640 1.00 85.12 99 VAL A CA 1
ATOM 755 C C . VAL A 1 99 ? 18.149 -5.980 -27.536 1.00 85.12 99 VAL A C 1
ATOM 757 O O . VAL A 1 99 ? 18.344 -4.772 -27.399 1.00 85.12 99 VAL A O 1
ATOM 760 N N . HIS A 1 100 ? 16.928 -6.505 -27.549 1.00 85.12 100 HIS A N 1
ATOM 761 C CA . HIS A 1 100 ? 15.701 -5.750 -27.339 1.00 85.12 100 HIS A CA 1
ATOM 762 C C . HIS A 1 100 ? 14.934 -6.315 -26.142 1.00 85.12 100 HIS A C 1
ATOM 764 O O . HIS A 1 100 ? 14.592 -7.490 -26.112 1.00 85.12 100 HIS A O 1
ATOM 770 N N . VAL A 1 101 ? 14.637 -5.479 -25.148 1.00 82.69 101 VAL A N 1
ATOM 771 C CA . VAL A 1 101 ? 13.753 -5.863 -24.042 1.00 82.69 101 VAL A CA 1
ATOM 772 C C . VAL A 1 101 ? 12.323 -5.484 -24.401 1.00 82.69 101 VAL A C 1
ATOM 774 O O . VAL A 1 101 ? 11.993 -4.304 -24.478 1.00 82.69 101 VAL A O 1
ATOM 777 N N . GLU A 1 102 ? 11.480 -6.493 -24.596 1.00 78.38 102 GLU A N 1
ATOM 778 C CA . GLU A 1 102 ? 10.063 -6.324 -24.922 1.00 78.38 102 GLU A CA 1
ATOM 779 C C . GLU A 1 102 ? 9.252 -5.932 -23.677 1.00 78.38 102 GLU A C 1
ATOM 781 O O . GLU A 1 102 ? 8.362 -5.083 -23.732 1.00 78.38 102 GLU A O 1
ATOM 786 N N . ARG A 1 103 ? 9.553 -6.560 -22.531 1.00 78.94 103 ARG A N 1
ATOM 787 C CA . ARG A 1 103 ? 8.746 -6.433 -21.311 1.00 78.94 103 ARG A CA 1
ATOM 788 C C . ARG A 1 103 ? 9.568 -6.668 -20.048 1.00 78.94 103 ARG A C 1
ATOM 790 O O . ARG A 1 103 ? 10.336 -7.624 -19.972 1.00 78.94 103 ARG A O 1
ATOM 797 N N . ILE A 1 104 ? 9.326 -5.849 -19.024 1.00 81.19 104 ILE A N 1
ATOM 798 C CA . ILE A 1 104 ? 9.704 -6.137 -17.634 1.00 81.19 104 ILE A CA 1
ATOM 799 C C . ILE A 1 104 ? 8.413 -6.463 -16.885 1.00 81.19 104 ILE A C 1
ATOM 801 O O . ILE A 1 104 ? 7.613 -5.571 -16.611 1.00 81.19 104 ILE A O 1
ATOM 805 N N . ASP A 1 105 ? 8.189 -7.736 -16.582 1.00 80.38 105 ASP A N 1
ATOM 806 C CA . ASP A 1 105 ? 7.072 -8.169 -15.746 1.00 80.38 105 ASP A CA 1
ATOM 807 C C . ASP A 1 105 ? 7.560 -8.289 -14.303 1.00 80.38 105 ASP A C 1
ATOM 809 O O . ASP A 1 105 ? 8.430 -9.103 -14.010 1.00 80.38 105 ASP A O 1
ATOM 813 N N . LEU A 1 106 ? 7.051 -7.447 -13.408 1.00 80.69 106 LEU A N 1
ATOM 814 C CA . LEU A 1 106 ? 7.436 -7.439 -11.993 1.00 80.69 106 LEU A CA 1
ATOM 815 C C . LEU A 1 106 ? 6.528 -8.327 -11.130 1.00 80.69 106 LEU A C 1
ATOM 817 O O . LEU A 1 106 ? 6.743 -8.407 -9.921 1.00 80.69 106 LEU A O 1
ATOM 821 N N . GLY A 1 107 ? 5.520 -8.968 -11.734 1.00 74.75 107 GLY A N 1
ATOM 822 C CA . GLY A 1 107 ? 4.520 -9.755 -11.026 1.00 74.75 107 GLY A CA 1
ATOM 823 C C . GLY A 1 107 ? 3.679 -8.940 -10.035 1.00 74.75 107 GLY A C 1
ATOM 824 O O . GLY A 1 107 ? 3.556 -7.717 -10.121 1.00 74.75 107 GLY A O 1
ATOM 825 N N . GLU A 1 108 ? 3.078 -9.648 -9.078 1.00 71.81 108 GLU A N 1
ATOM 826 C CA . GLU A 1 108 ? 2.443 -9.052 -7.899 1.00 71.81 108 GLU A CA 1
ATOM 827 C C . GLU A 1 108 ? 3.539 -8.648 -6.901 1.00 71.81 108 GLU A C 1
ATOM 829 O O . GLU A 1 108 ? 4.262 -9.508 -6.391 1.00 71.81 108 GLU A O 1
ATOM 834 N N . LEU A 1 109 ? 3.663 -7.348 -6.617 1.00 72.50 109 LEU A N 1
ATOM 835 C CA . LEU A 1 109 ? 4.651 -6.855 -5.659 1.00 72.50 109 LEU A CA 1
ATOM 836 C C . LEU A 1 109 ? 4.291 -7.272 -4.227 1.00 72.50 109 LEU A C 1
ATOM 838 O O . LEU A 1 109 ? 3.157 -7.134 -3.773 1.00 72.50 109 LEU A O 1
ATOM 842 N N . ARG A 1 110 ? 5.300 -7.749 -3.505 1.00 70.00 110 ARG A N 1
ATOM 843 C CA . ARG A 1 110 ? 5.273 -8.216 -2.120 1.00 70.00 110 ARG A CA 1
ATOM 844 C C . ARG A 1 110 ? 6.371 -7.522 -1.324 1.00 70.00 110 ARG A C 1
ATOM 846 O O . ARG A 1 110 ? 7.335 -6.989 -1.870 1.00 70.00 110 ARG A O 1
ATOM 853 N N . LEU A 1 111 ? 6.251 -7.564 -0.001 1.00 67.69 111 LEU A N 1
ATOM 854 C CA . LEU A 1 111 ? 7.225 -6.926 0.880 1.00 67.69 111 LEU A CA 1
ATOM 855 C C . LEU A 1 111 ? 8.604 -7.602 0.837 1.00 67.69 111 LEU A C 1
ATOM 857 O O . LEU A 1 111 ? 9.620 -6.922 0.810 1.00 67.69 111 LEU A O 1
ATOM 861 N N . TRP A 1 112 ? 8.632 -8.935 0.807 1.00 69.81 112 TRP A N 1
ATOM 862 C CA . TRP A 1 112 ? 9.859 -9.701 1.055 1.00 69.81 112 TRP A CA 1
ATOM 863 C C . TRP A 1 112 ? 10.426 -10.359 -0.196 1.00 69.81 112 TRP A C 1
ATOM 865 O O . TRP A 1 112 ? 11.619 -10.289 -0.463 1.00 69.81 112 TRP A O 1
ATOM 875 N N . GLU A 1 113 ? 9.574 -11.038 -0.955 1.00 79.69 113 GLU A N 1
ATOM 876 C CA . GLU A 1 113 ? 10.000 -11.954 -2.009 1.00 79.69 113 GLU A CA 1
ATOM 877 C C . GLU A 1 113 ? 9.306 -11.570 -3.306 1.00 79.69 113 GLU A C 1
ATOM 879 O O . GLU A 1 113 ? 8.219 -12.055 -3.619 1.00 79.69 113 GLU A O 1
ATOM 884 N N . ASN A 1 114 ? 9.943 -10.671 -4.052 1.00 85.25 114 ASN A N 1
ATOM 885 C CA . ASN A 1 114 ? 9.483 -10.297 -5.380 1.00 85.25 114 ASN A CA 1
ATOM 886 C C . ASN A 1 114 ? 10.217 -11.103 -6.441 1.00 85.25 114 ASN A C 1
ATOM 888 O O . ASN A 1 114 ? 11.428 -11.340 -6.345 1.00 85.25 114 ASN A O 1
ATOM 892 N N . ARG A 1 115 ? 9.472 -11.499 -7.469 1.00 90.06 115 ARG A N 1
ATOM 893 C CA . ARG A 1 115 ? 9.984 -12.212 -8.635 1.00 90.06 115 ARG A CA 1
ATOM 894 C C . ARG A 1 115 ? 9.492 -11.516 -9.883 1.00 90.06 115 ARG A C 1
ATOM 896 O O . ARG A 1 115 ? 8.329 -11.138 -9.957 1.00 90.06 115 ARG A O 1
ATOM 903 N N . GLY A 1 116 ? 10.388 -11.364 -10.842 1.00 88.69 116 GLY A N 1
ATOM 904 C CA . GLY A 1 116 ? 10.092 -10.747 -12.117 1.00 88.69 116 GLY A CA 1
ATOM 905 C C . GLY A 1 116 ? 10.581 -11.604 -13.266 1.00 88.69 116 GLY A C 1
ATOM 906 O O . GLY A 1 116 ? 11.333 -12.564 -13.083 1.00 88.69 116 GLY A O 1
ATOM 907 N N . VAL A 1 117 ? 10.132 -11.249 -14.460 1.00 91.25 117 VAL A N 1
ATOM 908 C CA . VAL A 1 117 ? 10.535 -11.863 -15.716 1.00 91.25 117 VAL A CA 1
ATOM 909 C C . VAL A 1 117 ? 10.889 -10.756 -16.695 1.00 91.25 117 VAL A C 1
ATOM 911 O O . VAL A 1 117 ? 10.067 -9.897 -17.018 1.00 91.25 117 VAL A O 1
ATOM 914 N N . LEU A 1 118 ? 12.125 -10.787 -17.180 1.00 90.88 118 LEU A N 1
ATOM 915 C CA . LEU A 1 118 ? 12.599 -9.920 -18.247 1.00 90.88 118 LEU A CA 1
ATOM 916 C C . LEU A 1 118 ? 12.408 -10.657 -19.578 1.00 90.88 118 LEU A C 1
ATOM 918 O O . LEU A 1 118 ? 12.972 -11.730 -19.766 1.00 90.88 118 LEU A O 1
ATOM 922 N N . SER A 1 119 ? 11.587 -10.120 -20.478 1.00 89.81 119 SER A N 1
ATOM 923 C CA . SER A 1 119 ? 11.343 -10.702 -21.808 1.00 89.81 119 SER A CA 1
ATOM 924 C C . SER A 1 119 ? 12.271 -10.035 -22.819 1.00 89.81 119 SER A C 1
ATOM 926 O O . SER A 1 119 ? 12.165 -8.827 -23.038 1.00 89.81 119 SER A O 1
ATOM 928 N N . VAL A 1 120 ? 13.209 -10.802 -23.377 1.00 91.25 120 VAL A N 1
ATOM 929 C CA . VAL A 1 120 ? 14.344 -10.280 -24.152 1.00 91.25 120 VAL A CA 1
ATOM 930 C C . VAL A 1 120 ? 14.460 -10.969 -25.503 1.00 91.25 120 VAL A C 1
ATOM 932 O O . VAL A 1 120 ? 14.618 -12.181 -25.574 1.00 91.25 120 VAL A O 1
ATOM 935 N N . GLU A 1 121 ? 14.437 -10.198 -26.574 1.00 92.56 121 GLU A N 1
ATOM 936 C CA . GLU A 1 121 ? 14.686 -10.628 -27.945 1.00 92.56 121 GLU A CA 1
ATOM 937 C C . GLU A 1 121 ? 16.152 -10.350 -28.322 1.00 92.56 121 GLU A C 1
ATOM 939 O O . GLU A 1 121 ? 16.677 -9.270 -28.044 1.00 92.56 121 GLU A O 1
ATOM 944 N N . ASN A 1 122 ? 16.809 -11.305 -28.984 1.00 93.25 122 ASN A N 1
ATOM 945 C CA . ASN A 1 122 ? 18.109 -11.096 -29.620 1.00 93.25 122 ASN A CA 1
ATOM 946 C C . ASN A 1 122 ? 17.927 -11.010 -31.139 1.00 93.25 122 ASN A C 1
ATOM 948 O O . ASN A 1 122 ? 17.730 -12.004 -31.828 1.00 93.25 122 ASN A O 1
ATOM 952 N N . ARG A 1 123 ? 18.022 -9.800 -31.676 1.00 89.62 123 ARG A N 1
ATOM 953 C CA . ARG A 1 123 ? 17.847 -9.507 -33.102 1.00 89.62 123 ARG A CA 1
ATOM 954 C C . ARG A 1 123 ? 19.063 -9.884 -33.953 1.00 89.62 123 ARG A C 1
ATOM 956 O O . ARG A 1 123 ? 18.994 -9.778 -35.177 1.00 89.62 123 ARG A O 1
ATOM 963 N N . GLY A 1 124 ? 20.162 -10.302 -33.326 1.00 90.25 124 GLY A N 1
ATOM 964 C CA . GLY A 1 124 ? 21.326 -10.888 -33.979 1.00 90.25 124 GLY A CA 1
ATOM 965 C C . GLY A 1 124 ? 21.108 -12.351 -34.376 1.00 90.25 124 GLY A C 1
ATOM 966 O O . GLY A 1 124 ? 20.173 -13.020 -33.934 1.00 90.25 124 GLY A O 1
ATOM 967 N N . ALA A 1 125 ? 21.989 -12.862 -35.238 1.00 91.31 125 ALA A N 1
ATOM 968 C CA . ALA A 1 125 ? 21.959 -14.261 -35.672 1.00 91.31 125 ALA A CA 1
ATOM 969 C C . ALA A 1 125 ? 22.628 -15.211 -34.663 1.00 91.31 125 ALA A C 1
ATOM 971 O O . ALA A 1 125 ? 22.270 -16.386 -34.584 1.00 91.31 125 ALA A O 1
ATOM 972 N N . GLU A 1 126 ? 23.604 -14.717 -33.902 1.00 94.88 126 GLU A N 1
ATOM 973 C CA . GLU A 1 126 ? 24.372 -15.516 -32.949 1.00 94.88 126 GLU A CA 1
ATOM 974 C C . GLU A 1 126 ? 23.761 -15.450 -31.551 1.00 94.88 126 GLU A C 1
ATOM 976 O O . GLU A 1 126 ? 23.164 -14.450 -31.159 1.00 94.88 126 GLU A O 1
ATOM 981 N N . ALA A 1 127 ? 23.901 -16.530 -30.782 1.00 95.62 127 ALA A N 1
ATOM 982 C CA . ALA A 1 127 ? 23.442 -16.544 -29.402 1.00 95.62 127 ALA A CA 1
ATOM 983 C C . ALA A 1 127 ? 24.339 -15.663 -28.522 1.00 95.62 127 ALA A C 1
ATOM 985 O O . ALA A 1 127 ? 25.565 -15.780 -28.545 1.00 95.62 127 ALA A O 1
ATOM 986 N N . ILE A 1 128 ? 23.716 -14.845 -27.680 1.00 95.38 128 ILE A N 1
ATOM 987 C CA . ILE A 1 128 ? 24.417 -13.975 -26.740 1.00 95.38 128 ILE A CA 1
ATOM 988 C C . ILE A 1 128 ? 24.518 -14.684 -25.397 1.00 95.38 128 ILE A C 1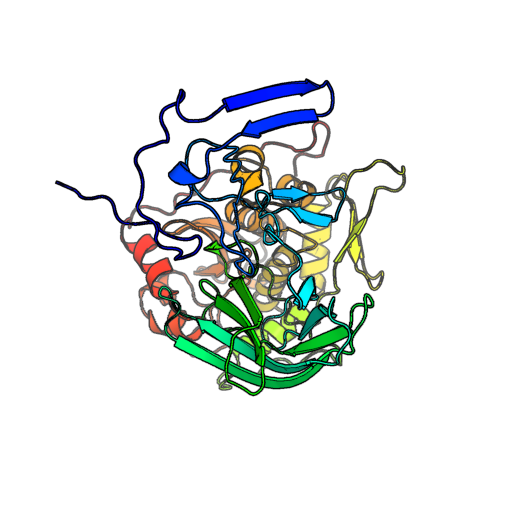
ATOM 990 O O . ILE A 1 128 ? 23.513 -15.087 -24.807 1.00 95.38 128 ILE A O 1
ATOM 994 N N . VAL A 1 129 ? 25.744 -14.806 -24.890 1.00 96.94 129 VAL A N 1
ATOM 995 C CA . VAL A 1 129 ? 25.995 -15.232 -23.511 1.00 96.94 129 VAL A CA 1
ATOM 996 C C . VAL A 1 129 ? 26.247 -13.996 -22.664 1.00 96.94 129 VAL A C 1
ATOM 998 O O . VAL A 1 129 ? 27.236 -13.290 -22.864 1.00 96.94 129 VAL A O 1
ATOM 1001 N N . CYS A 1 130 ? 25.370 -13.762 -21.698 1.00 97.12 130 CYS A N 1
ATOM 1002 C CA . CYS A 1 130 ? 25.416 -12.595 -20.832 1.00 97.12 130 CYS A CA 1
ATOM 1003 C C . CYS A 1 130 ? 25.099 -12.965 -19.379 1.00 97.12 130 CYS A C 1
ATOM 1005 O O . CYS A 1 130 ? 24.888 -14.125 -19.025 1.00 97.12 130 CYS A O 1
ATOM 1007 N N . THR A 1 131 ? 25.070 -11.954 -18.526 1.00 98.25 131 THR A N 1
ATOM 1008 C CA . THR A 1 131 ? 24.672 -12.028 -17.126 1.00 98.25 131 THR A CA 1
ATOM 1009 C C . THR A 1 131 ? 23.546 -11.032 -16.904 1.00 98.25 131 THR A C 1
ATOM 1011 O O . THR A 1 131 ? 23.681 -9.868 -17.276 1.00 98.25 131 THR A O 1
ATOM 1014 N N . LEU A 1 132 ? 22.443 -11.480 -16.304 1.00 98.06 132 LEU A N 1
ATOM 1015 C CA . LEU A 1 132 ? 21.416 -10.597 -15.765 1.00 98.06 132 LEU A CA 1
ATOM 1016 C C . LEU A 1 132 ? 21.829 -10.180 -14.354 1.00 98.06 132 LEU A C 1
ATOM 1018 O O . LEU A 1 132 ? 21.767 -10.980 -13.416 1.00 98.06 132 LEU A O 1
ATOM 1022 N N . GLU A 1 133 ? 22.273 -8.937 -14.215 1.00 97.94 133 GLU A N 1
ATOM 1023 C CA . GLU A 1 133 ? 22.543 -8.308 -12.931 1.00 97.94 133 GLU A CA 1
ATOM 1024 C C . GLU A 1 133 ? 21.279 -7.651 -12.381 1.00 97.94 133 GLU A C 1
ATOM 1026 O O . GLU A 1 133 ? 20.573 -6.924 -13.082 1.00 97.94 133 GLU A O 1
ATOM 1031 N N . VAL A 1 134 ? 21.022 -7.886 -11.098 1.00 97.31 134 VAL A N 1
ATOM 1032 C CA . VAL A 1 134 ? 19.898 -7.328 -10.351 1.00 97.31 134 VAL A CA 1
ATOM 1033 C C . VAL A 1 134 ? 20.455 -6.658 -9.112 1.00 97.31 134 VAL A C 1
ATOM 1035 O O . VAL A 1 134 ? 21.174 -7.282 -8.332 1.00 97.31 134 VAL A O 1
ATOM 1038 N N . THR A 1 135 ? 20.128 -5.390 -8.906 1.00 95.94 135 THR A N 1
ATOM 1039 C CA . THR A 1 135 ? 20.546 -4.637 -7.723 1.00 95.94 135 THR A CA 1
ATOM 1040 C C . THR A 1 135 ? 19.340 -3.947 -7.108 1.00 95.94 135 THR A C 1
ATOM 1042 O O . THR A 1 135 ? 18.635 -3.224 -7.800 1.00 95.94 135 THR A O 1
ATOM 1045 N N . VAL A 1 136 ? 19.113 -4.140 -5.810 1.00 92.06 136 VAL A N 1
ATOM 1046 C CA . VAL A 1 136 ? 18.113 -3.389 -5.046 1.00 92.06 136 VAL A CA 1
ATOM 1047 C C . VAL A 1 136 ? 18.813 -2.472 -4.061 1.00 92.06 136 VAL A C 1
ATOM 1049 O O . VAL A 1 136 ? 19.663 -2.911 -3.280 1.00 92.06 136 VAL A O 1
ATOM 1052 N N . ARG A 1 137 ? 18.447 -1.195 -4.101 1.00 91.50 137 ARG A N 1
ATOM 1053 C CA . ARG A 1 137 ? 18.935 -0.146 -3.211 1.00 91.50 137 ARG A CA 1
ATOM 1054 C C . ARG A 1 137 ? 17.782 0.474 -2.435 1.00 91.50 137 ARG A C 1
ATOM 1056 O O . ARG A 1 137 ? 16.687 0.610 -2.977 1.00 91.50 137 ARG A O 1
ATOM 1063 N N . SER A 1 138 ? 18.054 0.879 -1.205 1.00 88.00 138 SER A N 1
ATOM 1064 C CA . SER A 1 138 ? 17.153 1.644 -0.347 1.00 88.00 138 SER A CA 1
ATOM 1065 C C . SER A 1 138 ? 17.825 2.925 0.162 1.00 88.00 138 SER A C 1
ATOM 1067 O O . SER A 1 138 ? 18.985 3.207 -0.160 1.00 88.00 138 SER A O 1
ATOM 1069 N N . GLY A 1 139 ? 17.089 3.730 0.917 1.00 79.56 139 GLY A N 1
ATOM 1070 C CA . GLY A 1 139 ? 17.493 5.022 1.458 1.00 79.56 139 GLY A CA 1
ATOM 1071 C C . GLY A 1 139 ? 17.000 6.186 0.604 1.00 79.56 139 GLY A C 1
ATOM 1072 O O . GLY A 1 139 ? 16.846 6.067 -0.610 1.00 79.56 139 GLY A O 1
ATOM 1073 N N . GLU A 1 140 ? 16.819 7.359 1.218 1.00 74.31 140 GLU A N 1
ATOM 1074 C CA . GLU A 1 140 ? 16.430 8.596 0.514 1.00 74.31 140 GLU A CA 1
ATOM 1075 C C . GLU A 1 140 ? 17.371 8.938 -0.652 1.00 74.31 140 GLU A C 1
ATOM 1077 O O . GLU A 1 140 ? 16.942 9.480 -1.669 1.00 74.31 140 GLU A O 1
ATOM 1082 N N . ARG A 1 141 ? 18.655 8.588 -0.519 1.00 76.88 141 ARG A N 1
ATOM 1083 C CA . ARG A 1 141 ? 19.679 8.766 -1.557 1.00 76.88 141 ARG A CA 1
ATOM 1084 C C . ARG A 1 141 ? 19.917 7.520 -2.409 1.00 76.88 141 ARG A C 1
ATOM 1086 O O . ARG A 1 141 ? 20.792 7.552 -3.271 1.00 76.88 141 ARG A O 1
ATOM 1093 N N . GLU A 1 142 ? 19.162 6.447 -2.178 1.00 77.69 142 GLU A N 1
ATOM 1094 C CA . GLU A 1 142 ? 19.315 5.146 -2.839 1.00 77.69 142 GLU A CA 1
ATOM 1095 C C . GLU A 1 142 ? 20.745 4.579 -2.691 1.00 77.69 142 GLU A C 1
ATOM 1097 O O . GLU A 1 142 ? 21.276 3.930 -3.595 1.00 77.69 142 GLU A O 1
ATOM 1102 N N . ASP A 1 143 ? 21.416 4.867 -1.575 1.00 82.81 143 ASP A N 1
ATOM 1103 C CA . ASP A 1 143 ? 22.824 4.539 -1.334 1.00 82.81 143 ASP A CA 1
ATOM 1104 C C . ASP A 1 143 ? 23.023 3.240 -0.542 1.00 82.81 143 ASP A C 1
ATOM 1106 O O . ASP A 1 143 ? 24.094 2.630 -0.621 1.00 82.81 143 ASP A O 1
ATOM 1110 N N . CYS A 1 144 ? 21.986 2.754 0.141 1.00 88.06 144 CYS A N 1
ATOM 1111 C CA . CYS A 1 144 ? 22.024 1.503 0.884 1.00 88.06 144 CYS A CA 1
ATOM 1112 C C . CYS A 1 144 ? 21.794 0.316 -0.055 1.00 88.06 144 CYS A C 1
ATOM 1114 O O . CYS A 1 144 ? 20.719 0.155 -0.622 1.00 88.06 144 CYS A O 1
ATOM 1116 N N . LEU A 1 145 ? 22.802 -0.541 -0.231 1.00 92.94 145 LEU A N 1
ATOM 1117 C CA . LEU A 1 145 ? 22.654 -1.778 -0.997 1.00 92.94 145 LEU A CA 1
ATOM 1118 C C . LEU A 1 145 ? 21.879 -2.810 -0.167 1.00 92.94 145 LEU A C 1
ATOM 1120 O O . LEU A 1 145 ? 22.399 -3.302 0.831 1.00 92.94 145 LEU A O 1
ATOM 1124 N N . HIS A 1 146 ? 20.669 -3.158 -0.600 1.00 90.62 146 HIS A N 1
ATOM 1125 C CA . HIS A 1 146 ? 19.835 -4.163 0.062 1.00 90.62 146 HIS A CA 1
ATOM 1126 C C . HIS A 1 146 ? 20.011 -5.553 -0.560 1.00 90.62 146 HIS A C 1
ATOM 1128 O O . HIS A 1 146 ? 20.127 -6.553 0.146 1.00 90.62 146 HIS A O 1
ATOM 1134 N N . HIS A 1 147 ? 20.074 -5.626 -1.891 1.00 94.62 147 HIS A N 1
ATOM 1135 C CA . HIS A 1 147 ? 20.232 -6.887 -2.606 1.00 94.62 147 HIS A CA 1
ATOM 1136 C C . HIS A 1 147 ? 21.113 -6.724 -3.837 1.00 94.62 147 HIS A C 1
ATOM 1138 O O . HIS A 1 147 ? 21.049 -5.712 -4.533 1.00 94.62 147 HIS A O 1
ATOM 1144 N N . ARG A 1 148 ? 21.896 -7.759 -4.141 1.00 97.25 148 ARG A N 1
ATOM 1145 C CA . ARG A 1 148 ? 22.580 -7.901 -5.421 1.00 97.25 148 ARG A CA 1
ATOM 1146 C C . ARG A 1 148 ? 22.595 -9.364 -5.833 1.00 97.25 148 ARG A C 1
ATOM 1148 O O . ARG A 1 148 ? 22.965 -10.220 -5.033 1.00 97.25 148 ARG A O 1
ATOM 1155 N N . SER A 1 149 ? 22.250 -9.635 -7.081 1.00 97.88 149 SER A N 1
ATOM 1156 C CA . SER A 1 149 ? 22.429 -10.944 -7.700 1.00 97.88 149 SER A CA 1
ATOM 1157 C C . SER A 1 149 ? 22.880 -10.803 -9.151 1.00 97.88 149 SER A C 1
ATOM 1159 O O . SER A 1 149 ? 22.736 -9.751 -9.773 1.00 97.88 149 SER A O 1
ATOM 1161 N N . ALA A 1 150 ? 23.496 -11.863 -9.660 1.00 97.81 150 ALA A N 1
ATOM 1162 C CA . ALA A 1 150 ? 23.996 -11.960 -11.020 1.00 97.81 150 ALA A CA 1
ATOM 1163 C C . ALA A 1 150 ? 23.718 -13.382 -11.507 1.00 97.81 150 ALA A C 1
ATOM 1165 O O . ALA A 1 150 ? 24.229 -14.344 -10.931 1.00 97.81 150 ALA A O 1
ATOM 1166 N N . THR A 1 151 ? 22.870 -13.516 -12.524 1.00 98.00 151 THR A N 1
ATOM 1167 C CA . THR A 1 151 ? 22.437 -14.821 -13.038 1.00 98.00 151 THR A CA 1
ATOM 1168 C C . THR A 1 151 ? 22.915 -14.978 -14.478 1.00 98.00 151 THR A C 1
ATOM 1170 O O . THR A 1 151 ? 22.568 -14.137 -15.311 1.00 98.00 151 THR A O 1
ATOM 1173 N N . PRO A 1 152 ? 23.702 -16.020 -14.804 1.00 97.88 152 PRO A N 1
ATOM 1174 C CA . PRO A 1 152 ? 24.074 -16.306 -16.183 1.00 97.88 152 PRO A CA 1
ATOM 1175 C C . PRO A 1 152 ? 22.832 -16.495 -17.056 1.00 97.88 152 PRO A C 1
ATOM 1177 O O . PRO A 1 152 ? 21.881 -17.167 -16.657 1.00 97.88 152 PRO A O 1
ATOM 1180 N N . ALA A 1 153 ? 22.857 -15.924 -18.254 1.00 97.12 153 ALA A N 1
ATOM 1181 C CA . ALA A 1 153 ? 21.778 -15.998 -19.221 1.00 97.12 153 ALA A CA 1
ATOM 1182 C C . ALA A 1 153 ? 22.328 -16.317 -20.617 1.00 97.12 153 ALA A C 1
ATOM 1184 O O . ALA A 1 153 ? 23.417 -15.888 -21.005 1.00 97.12 153 ALA A O 1
ATOM 1185 N N . LEU A 1 154 ? 21.546 -17.081 -21.371 1.00 96.75 154 LEU A N 1
ATOM 1186 C CA . LEU A 1 154 ? 21.759 -17.338 -22.787 1.00 96.75 154 LEU A CA 1
ATOM 1187 C C . LEU A 1 154 ? 20.536 -16.801 -23.522 1.00 96.75 154 LEU A C 1
ATOM 1189 O O . LEU A 1 154 ? 19.424 -17.244 -23.239 1.00 96.75 154 LEU A O 1
ATOM 1193 N N . ILE A 1 155 ? 20.748 -15.868 -24.445 1.00 96.25 155 ILE A N 1
ATOM 1194 C CA . ILE A 1 155 ? 19.692 -15.318 -25.296 1.00 96.25 155 ILE A CA 1
ATOM 1195 C C . ILE A 1 155 ? 19.941 -15.862 -26.711 1.00 96.25 155 ILE A C 1
ATOM 1197 O O . ILE A 1 155 ? 20.859 -15.386 -27.391 1.00 96.25 155 ILE A O 1
ATOM 1201 N N . PRO A 1 156 ? 19.205 -16.903 -27.145 1.00 96.19 156 PRO A N 1
ATOM 1202 C CA . PRO A 1 156 ? 19.347 -17.475 -28.481 1.00 96.19 156 PRO A CA 1
ATOM 1203 C C . PRO A 1 156 ? 19.199 -16.399 -29.557 1.00 96.19 156 PRO A C 1
ATOM 1205 O O . PRO A 1 156 ? 18.378 -15.503 -29.398 1.00 96.19 156 PRO A O 1
ATOM 1208 N N . GLY A 1 157 ? 19.982 -16.485 -30.633 1.00 93.69 157 GLY A N 1
ATOM 1209 C CA . GLY A 1 157 ? 19.811 -15.605 -31.792 1.00 93.69 157 GLY A CA 1
ATOM 1210 C C . GLY A 1 157 ? 18.446 -15.795 -32.456 1.00 93.69 157 GLY A C 1
ATOM 1211 O O . GLY A 1 157 ? 17.898 -16.901 -32.462 1.00 93.69 157 GLY A O 1
ATOM 1212 N N . GLY A 1 158 ? 17.915 -14.720 -33.037 1.00 86.88 158 GLY A N 1
ATOM 1213 C CA . GLY A 1 158 ? 16.631 -14.691 -33.733 1.00 86.88 158 GLY A CA 1
ATOM 1214 C C . GLY A 1 158 ? 15.507 -13.979 -32.972 1.00 86.88 158 GLY A C 1
ATOM 1215 O O . GLY A 1 158 ? 15.573 -13.702 -31.780 1.00 86.88 158 GLY A O 1
ATOM 1216 N N . SER A 1 159 ? 14.408 -13.705 -33.676 1.00 76.31 159 SER A N 1
ATOM 1217 C CA . SER A 1 159 ? 13.351 -12.783 -33.227 1.00 76.31 159 SER A CA 1
ATOM 1218 C C . SER A 1 159 ? 12.379 -13.340 -32.172 1.00 76.31 159 SER A C 1
ATOM 1220 O O . SER A 1 159 ? 11.243 -12.882 -32.074 1.00 76.31 159 SER A O 1
ATOM 1222 N N . THR A 1 160 ? 12.758 -14.380 -31.424 1.00 88.88 160 THR A N 1
ATOM 1223 C CA . THR A 1 160 ? 11.896 -14.949 -30.374 1.00 88.88 160 THR A CA 1
ATOM 1224 C C . THR A 1 160 ? 12.344 -14.445 -29.010 1.00 88.88 160 THR A C 1
ATOM 1226 O O . THR A 1 160 ? 13.502 -14.614 -28.628 1.00 88.88 160 THR A O 1
ATOM 1229 N N . ALA A 1 161 ? 11.421 -13.849 -28.256 1.00 90.25 161 ALA A N 1
ATOM 1230 C CA . ALA A 1 161 ? 11.703 -13.386 -26.907 1.00 90.25 161 ALA A CA 1
ATOM 1231 C C . ALA A 1 161 ? 12.017 -14.560 -25.961 1.00 90.25 161 ALA A C 1
ATOM 1233 O O . ALA A 1 161 ? 11.308 -15.565 -25.905 1.00 90.25 161 ALA A O 1
ATOM 1234 N N . THR A 1 162 ? 13.079 -14.402 -25.180 1.00 95.50 162 THR A N 1
ATOM 1235 C CA . THR A 1 162 ? 13.508 -15.294 -24.104 1.00 95.50 162 THR A CA 1
ATOM 1236 C C . THR A 1 162 ? 13.088 -14.705 -22.765 1.00 95.50 162 THR A C 1
ATOM 1238 O O . THR A 1 162 ? 13.357 -13.539 -22.477 1.00 95.50 162 THR A O 1
ATOM 1241 N N . ALA A 1 163 ? 12.442 -15.514 -21.928 1.00 96.31 163 ALA A N 1
ATOM 1242 C CA . ALA A 1 163 ? 12.056 -15.129 -20.577 1.00 96.31 163 ALA A CA 1
ATOM 1243 C C . ALA A 1 163 ? 13.210 -15.382 -19.595 1.00 96.31 163 ALA A C 1
ATOM 1245 O O . ALA A 1 163 ? 13.602 -16.526 -19.368 1.00 96.31 163 ALA A O 1
ATOM 1246 N N . LEU A 1 164 ? 13.731 -14.318 -18.986 1.00 97.19 164 LEU A N 1
ATOM 1247 C CA . LEU A 1 164 ? 14.788 -14.374 -17.978 1.00 97.19 164 LEU A CA 1
ATOM 1248 C C . LEU A 1 164 ? 14.191 -14.067 -16.594 1.00 97.19 164 LEU A C 1
ATOM 1250 O O . LEU A 1 164 ? 13.889 -12.904 -16.305 1.00 97.19 164 LEU A O 1
ATOM 1254 N N . PRO A 1 165 ? 13.969 -15.079 -15.735 1.00 97.19 165 PRO A N 1
ATOM 1255 C CA . PRO A 1 165 ? 13.430 -14.856 -14.401 1.00 97.19 165 PRO A CA 1
ATOM 1256 C C . PRO A 1 165 ? 14.477 -14.228 -13.476 1.00 97.19 165 PRO A C 1
ATOM 1258 O O . PRO A 1 165 ? 15.662 -14.555 -13.540 1.00 97.19 165 PRO A O 1
ATOM 1261 N N . PHE A 1 166 ? 14.029 -13.370 -12.563 1.00 96.06 166 PHE A N 1
ATOM 1262 C CA . PHE A 1 166 ? 14.877 -12.758 -11.543 1.00 96.06 166 PHE A CA 1
ATOM 1263 C C . PHE A 1 166 ? 14.139 -12.561 -10.216 1.00 96.06 166 PHE A C 1
ATOM 1265 O O . PHE A 1 166 ? 12.910 -12.524 -10.169 1.00 96.06 166 PHE A O 1
ATOM 1272 N N . ALA A 1 167 ? 14.895 -12.436 -9.124 1.00 95.12 167 ALA A N 1
ATOM 1273 C CA . ALA A 1 167 ? 14.377 -12.119 -7.795 1.00 95.12 167 ALA A CA 1
ATOM 1274 C C . ALA A 1 167 ? 14.889 -10.748 -7.342 1.00 95.12 167 ALA A C 1
ATOM 1276 O O . ALA A 1 167 ? 16.037 -10.403 -7.608 1.00 95.12 167 ALA A O 1
ATOM 1277 N N . PHE A 1 168 ? 14.044 -9.975 -6.661 1.00 92.38 168 PHE A N 1
ATOM 1278 C CA . PHE A 1 168 ? 14.377 -8.624 -6.203 1.00 92.38 168 PHE A CA 1
ATOM 1279 C C . PHE A 1 168 ? 13.714 -8.314 -4.847 1.00 92.38 168 PHE A C 1
ATOM 1281 O O . PHE A 1 168 ? 12.702 -7.617 -4.783 1.00 92.38 168 PHE A O 1
ATOM 1288 N N . PRO A 1 169 ? 14.230 -8.853 -3.728 1.00 90.56 169 PRO A N 1
ATOM 1289 C CA . PRO A 1 169 ? 13.698 -8.512 -2.412 1.00 90.56 169 PRO A CA 1
ATOM 1290 C C . PRO A 1 169 ? 13.852 -7.004 -2.172 1.00 90.56 169 PRO A C 1
ATOM 1292 O O . PRO A 1 169 ? 14.906 -6.435 -2.456 1.00 90.56 169 PRO A O 1
ATOM 1295 N N . LEU A 1 170 ? 12.783 -6.361 -1.707 1.00 86.06 170 LEU A N 1
ATOM 1296 C CA . LEU A 1 170 ? 12.776 -4.939 -1.366 1.00 86.06 170 LEU A CA 1
ATOM 1297 C C . LEU A 1 170 ? 13.100 -4.771 0.114 1.00 86.06 170 LEU A C 1
ATOM 1299 O O . LEU A 1 170 ? 12.816 -5.674 0.897 1.00 86.06 170 LEU A O 1
ATOM 1303 N N . ASP A 1 171 ? 13.653 -3.617 0.497 1.00 82.94 171 ASP A N 1
ATOM 1304 C CA . ASP A 1 171 ? 13.883 -3.329 1.912 1.00 82.94 171 ASP A CA 1
ATOM 1305 C C . ASP A 1 171 ? 12.528 -3.089 2.601 1.00 82.94 171 ASP A C 1
ATOM 1307 O O . ASP A 1 171 ? 11.849 -2.098 2.301 1.00 82.94 171 ASP A O 1
ATOM 1311 N N . PRO A 1 172 ? 12.112 -3.974 3.520 1.00 73.19 172 PRO A N 1
ATOM 1312 C CA . PRO A 1 172 ? 10.812 -3.895 4.167 1.00 73.19 172 PRO A CA 1
ATOM 1313 C C . PRO A 1 172 ? 10.730 -2.801 5.234 1.00 73.19 172 PRO A C 1
ATOM 1315 O O . PRO A 1 172 ? 9.635 -2.387 5.642 1.00 73.19 172 PRO A O 1
ATOM 1318 N N . GLU A 1 173 ? 11.888 -2.344 5.705 1.00 74.56 173 GLU A N 1
ATOM 1319 C CA . GLU A 1 173 ? 12.006 -1.272 6.680 1.00 74.56 173 GLU A CA 1
ATOM 1320 C C . GLU A 1 173 ? 12.030 0.095 5.995 1.00 74.56 173 GLU A C 1
ATOM 1322 O O . GLU A 1 173 ? 11.602 1.075 6.606 1.00 74.56 173 GLU A O 1
ATOM 1327 N N . ASP A 1 174 ? 12.456 0.161 4.729 1.00 76.81 174 ASP A N 1
ATOM 1328 C CA . ASP A 1 174 ? 12.425 1.373 3.906 1.00 76.81 174 ASP A CA 1
ATOM 1329 C C . ASP A 1 174 ? 11.288 1.353 2.879 1.00 76.81 174 ASP A C 1
ATOM 1331 O O . ASP A 1 174 ? 11.460 1.241 1.671 1.00 76.81 174 ASP A O 1
ATOM 1335 N N . TRP A 1 175 ? 10.069 1.522 3.367 1.00 72.19 175 TRP A N 1
ATOM 1336 C CA . TRP A 1 175 ? 8.856 1.581 2.547 1.00 72.19 175 TRP A CA 1
ATOM 1337 C C . TRP A 1 175 ? 8.787 2.805 1.611 1.00 72.19 175 TRP A C 1
ATOM 1339 O O . TRP A 1 175 ? 7.928 2.868 0.722 1.00 72.19 175 TRP A O 1
ATOM 1349 N N . LYS A 1 176 ? 9.648 3.809 1.808 1.00 72.56 176 LYS A N 1
ATOM 1350 C CA . LYS A 1 176 ? 9.551 5.100 1.121 1.00 72.56 176 LYS A CA 1
ATOM 1351 C C . LYS A 1 176 ? 10.435 5.155 -0.114 1.00 72.56 176 LYS A C 1
ATOM 1353 O O . LYS A 1 176 ? 9.988 5.706 -1.123 1.00 72.56 176 LYS A O 1
ATOM 1358 N N . TRP A 1 177 ? 11.628 4.566 -0.049 1.00 78.56 177 TRP A N 1
ATOM 1359 C CA . TRP A 1 177 ? 12.633 4.673 -1.098 1.00 78.56 177 TRP A CA 1
ATOM 1360 C C . TRP A 1 177 ? 13.256 3.315 -1.393 1.00 78.56 177 TRP A C 1
ATOM 1362 O O . TRP A 1 177 ? 14.139 2.838 -0.692 1.00 78.56 177 TRP A O 1
ATOM 1372 N N . ASN A 1 178 ? 12.799 2.693 -2.475 1.00 82.38 178 ASN A N 1
ATOM 1373 C CA . ASN A 1 178 ? 13.405 1.485 -3.010 1.00 82.38 178 ASN A CA 1
ATOM 1374 C C . ASN A 1 178 ? 13.707 1.687 -4.495 1.00 82.38 178 ASN A C 1
ATOM 1376 O O . ASN A 1 178 ? 12.951 2.327 -5.229 1.00 82.38 178 ASN A O 1
ATOM 1380 N N . ARG A 1 179 ? 14.792 1.091 -4.966 1.00 85.38 179 ARG A N 1
ATOM 1381 C CA . ARG A 1 179 ? 15.217 1.147 -6.359 1.00 85.38 179 ARG A CA 1
ATOM 1382 C C . ARG A 1 179 ? 15.713 -0.214 -6.800 1.00 85.38 179 ARG A C 1
ATOM 1384 O O . ARG A 1 179 ? 16.578 -0.781 -6.153 1.00 85.38 179 ARG A O 1
ATOM 1391 N N . LEU A 1 180 ? 15.202 -0.690 -7.923 1.00 84.75 180 LEU A N 1
ATOM 1392 C CA . LEU A 1 180 ? 15.664 -1.871 -8.634 1.00 84.75 180 LEU A CA 1
ATOM 1393 C C . LEU A 1 180 ? 16.411 -1.436 -9.888 1.00 84.75 180 LEU A C 1
ATOM 1395 O O . LEU A 1 180 ? 15.836 -0.788 -10.757 1.00 84.75 180 LEU A O 1
ATOM 1399 N N . ASP A 1 181 ? 17.671 -1.821 -9.991 1.00 86.50 181 ASP A N 1
ATOM 1400 C CA . ASP A 1 181 ? 18.456 -1.741 -11.212 1.00 86.50 181 ASP A CA 1
ATOM 1401 C C . ASP A 1 181 ? 18.569 -3.140 -11.827 1.00 86.50 181 ASP A C 1
ATOM 1403 O O . ASP A 1 181 ? 18.889 -4.111 -11.138 1.00 86.50 181 ASP A O 1
ATOM 1407 N N . LEU A 1 182 ? 18.305 -3.228 -13.127 1.00 85.75 182 LEU A N 1
ATOM 1408 C CA . LEU A 1 182 ? 18.475 -4.421 -13.949 1.00 85.75 182 LEU A CA 1
ATOM 1409 C C . LEU A 1 182 ? 19.508 -4.114 -15.031 1.00 85.75 182 LEU A C 1
ATOM 1411 O O . LEU A 1 182 ? 19.446 -3.044 -15.638 1.00 85.75 182 LEU A O 1
ATOM 1415 N N . ALA A 1 183 ? 20.425 -5.037 -15.307 1.00 90.19 183 ALA A N 1
ATOM 1416 C CA . ALA A 1 183 ? 21.357 -4.908 -16.423 1.00 90.19 183 ALA A CA 1
ATOM 1417 C C . ALA A 1 183 ? 21.654 -6.259 -17.078 1.00 90.19 183 ALA A C 1
ATOM 1419 O O . ALA A 1 183 ? 21.822 -7.263 -16.394 1.00 90.19 183 ALA A O 1
ATOM 1420 N N . LEU A 1 184 ? 21.752 -6.273 -18.406 1.00 91.06 184 LEU A N 1
ATOM 1421 C CA . LEU A 1 184 ? 22.315 -7.380 -19.175 1.00 91.06 184 LEU A CA 1
ATOM 1422 C C . LEU A 1 184 ? 23.757 -7.026 -19.526 1.00 91.06 184 LEU A C 1
ATOM 1424 O O . LEU A 1 184 ? 23.998 -6.023 -20.196 1.00 91.06 184 LEU A O 1
ATOM 1428 N N . VAL A 1 185 ? 24.708 -7.835 -19.067 1.00 94.56 185 VAL A N 1
ATOM 1429 C CA . VAL A 1 185 ? 26.149 -7.603 -19.245 1.00 94.56 185 VAL A CA 1
ATOM 1430 C C . VAL A 1 185 ? 26.764 -8.787 -19.980 1.00 94.56 185 VAL A C 1
ATOM 1432 O O . VAL A 1 185 ? 26.598 -9.928 -19.552 1.00 94.56 185 VAL A O 1
ATOM 1435 N N . ASP A 1 186 ? 27.442 -8.550 -21.099 1.00 94.81 186 ASP A N 1
ATOM 1436 C CA . ASP A 1 186 ? 28.088 -9.617 -21.869 1.00 94.81 186 ASP A CA 1
ATOM 1437 C C . ASP A 1 186 ? 29.369 -10.152 -21.192 1.00 94.81 186 ASP A C 1
ATOM 1439 O O . ASP A 1 186 ? 29.792 -9.693 -20.129 1.00 94.81 186 ASP A O 1
ATOM 1443 N N . ARG A 1 187 ? 30.029 -11.132 -21.821 1.00 94.44 187 ARG A N 1
ATOM 1444 C CA . ARG A 1 187 ? 31.289 -11.708 -21.310 1.00 94.44 187 ARG A CA 1
ATOM 1445 C C . ARG A 1 187 ? 32.461 -10.721 -21.254 1.00 94.44 187 ARG A C 1
ATOM 1447 O O . ARG A 1 187 ? 33.419 -10.985 -20.532 1.00 94.44 187 ARG A O 1
ATOM 1454 N N . SER A 1 188 ? 32.416 -9.637 -22.026 1.00 93.31 188 SER A N 1
ATOM 1455 C CA . SER A 1 188 ? 33.448 -8.593 -22.030 1.00 93.31 188 SER A CA 1
ATOM 1456 C C . SER A 1 188 ? 33.254 -7.567 -20.909 1.00 93.31 188 SER A C 1
ATOM 1458 O O . SER A 1 188 ? 34.146 -6.758 -20.662 1.00 93.31 188 SER A O 1
ATOM 1460 N N . GLY A 1 189 ? 32.112 -7.607 -20.213 1.00 90.00 189 GLY A N 1
ATOM 1461 C CA . GLY A 1 189 ? 31.711 -6.587 -19.247 1.00 90.00 189 GLY A CA 1
ATOM 1462 C C . GLY A 1 189 ? 30.945 -5.423 -19.882 1.00 90.00 189 GLY A C 1
ATOM 1463 O O . GLY A 1 189 ? 30.642 -4.447 -19.196 1.00 90.00 189 GLY A O 1
ATOM 1464 N N . THR A 1 190 ? 30.610 -5.505 -21.171 1.00 87.94 190 THR A N 1
ATOM 1465 C CA . THR A 1 190 ? 29.822 -4.479 -21.855 1.00 87.94 190 THR A CA 1
ATOM 1466 C C . THR A 1 190 ? 28.355 -4.615 -21.463 1.00 87.94 190 THR A C 1
ATOM 1468 O O . THR A 1 190 ? 27.755 -5.686 -21.569 1.00 87.94 190 THR A O 1
ATOM 1471 N N . THR A 1 191 ? 27.751 -3.518 -21.003 1.00 85.12 191 THR A N 1
ATOM 1472 C CA . THR A 1 191 ? 26.309 -3.460 -20.742 1.00 85.12 191 THR A CA 1
ATOM 1473 C C . THR A 1 191 ? 25.548 -3.418 -22.064 1.00 85.12 191 THR A C 1
ATOM 1475 O O . THR A 1 191 ? 25.608 -2.426 -22.786 1.00 85.12 191 THR A O 1
ATOM 1478 N N . LEU A 1 192 ? 24.814 -4.488 -22.356 1.00 85.25 192 LEU A N 1
ATOM 1479 C CA . LEU A 1 192 ? 23.956 -4.617 -23.534 1.00 85.25 192 LEU A CA 1
ATOM 1480 C C . LEU A 1 192 ? 22.633 -3.866 -23.354 1.00 85.25 192 LEU A C 1
ATOM 1482 O O . LEU A 1 192 ? 22.088 -3.308 -24.301 1.00 85.25 192 LEU A O 1
ATOM 1486 N N . TRP A 1 193 ? 22.115 -3.853 -22.125 1.00 85.56 193 TRP A N 1
ATOM 1487 C CA . TRP A 1 193 ? 20.884 -3.161 -21.757 1.00 85.56 193 TRP A CA 1
ATOM 1488 C C . TRP A 1 193 ? 20.855 -2.896 -20.251 1.00 85.56 193 TRP A C 1
ATOM 1490 O O . TRP A 1 193 ? 21.411 -3.677 -19.477 1.00 85.56 193 TRP A O 1
ATOM 1500 N N . SER A 1 194 ? 20.185 -1.829 -19.819 1.00 81.38 194 SER A N 1
ATOM 1501 C CA . SER A 1 194 ? 19.890 -1.607 -18.405 1.00 81.38 194 SER A CA 1
ATOM 1502 C C . SER A 1 194 ? 18.596 -0.827 -18.194 1.00 81.38 194 SER A C 1
ATOM 1504 O O . SER A 1 194 ? 18.198 -0.005 -19.017 1.00 81.38 194 SER A O 1
ATOM 1506 N N . ALA A 1 195 ? 17.949 -1.063 -17.056 1.00 75.56 195 ALA A N 1
ATOM 1507 C CA . ALA A 1 195 ? 16.794 -0.303 -16.606 1.00 75.56 195 ALA A CA 1
ATOM 1508 C C . ALA A 1 195 ? 16.845 -0.048 -15.104 1.00 75.56 195 ALA A C 1
ATOM 1510 O O . ALA A 1 195 ? 17.467 -0.779 -14.338 1.00 75.56 195 ALA A O 1
ATOM 1511 N N . THR A 1 196 ? 16.118 0.986 -14.691 1.00 75.88 196 THR A N 1
ATOM 1512 C CA . THR A 1 196 ? 15.917 1.326 -13.287 1.00 75.88 196 THR A CA 1
ATOM 1513 C C . THR A 1 196 ? 14.428 1.480 -13.033 1.00 75.88 196 THR A C 1
ATOM 1515 O O . THR A 1 196 ? 13.773 2.305 -13.672 1.00 75.88 196 THR A O 1
ATOM 1518 N N . VAL A 1 197 ? 13.916 0.747 -12.053 1.00 76.88 197 VAL A N 1
ATOM 1519 C CA . VAL A 1 197 ? 12.555 0.865 -11.535 1.00 76.88 197 VAL A CA 1
ATOM 1520 C C . VAL A 1 197 ? 12.633 1.423 -10.120 1.00 76.88 197 VAL A C 1
ATOM 1522 O O . VAL A 1 197 ? 13.427 0.961 -9.305 1.00 76.88 197 VAL A O 1
ATOM 1525 N N . ARG A 1 198 ? 11.824 2.438 -9.815 1.00 75.50 198 ARG A N 1
ATOM 1526 C CA . ARG A 1 198 ? 11.722 2.995 -8.463 1.00 75.50 198 ARG A CA 1
ATOM 1527 C C . ARG A 1 198 ? 10.419 2.578 -7.818 1.00 75.50 198 ARG A C 1
ATOM 1529 O O . ARG A 1 198 ? 9.351 2.662 -8.416 1.00 75.50 198 ARG A O 1
ATOM 1536 N N . PHE A 1 199 ? 10.539 2.203 -6.564 1.00 74.81 199 PHE A N 1
ATOM 1537 C CA . PHE A 1 199 ? 9.485 1.728 -5.705 1.00 74.81 199 PHE A CA 1
ATOM 1538 C C . PHE A 1 199 ? 9.409 2.632 -4.466 1.00 74.81 199 PHE A C 1
ATOM 1540 O O . PHE A 1 199 ? 10.365 3.327 -4.121 1.00 74.81 199 PHE A O 1
ATOM 1547 N N . GLY A 1 200 ? 8.249 2.684 -3.817 1.00 71.38 200 GLY A N 1
ATOM 1548 C CA . GLY A 1 200 ? 8.071 3.418 -2.563 1.00 71.38 200 GLY A CA 1
ATOM 1549 C C . GLY A 1 200 ? 6.805 4.248 -2.503 1.00 71.38 200 GLY A C 1
ATOM 1550 O O . GLY A 1 200 ? 6.140 4.456 -3.523 1.00 71.38 200 GLY A O 1
ATOM 1551 N N . TYR A 1 201 ? 6.494 4.750 -1.307 1.00 66.56 201 TYR A N 1
ATOM 1552 C CA . TYR A 1 201 ? 5.352 5.641 -1.073 1.00 66.56 201 TYR A CA 1
ATOM 1553 C C . TYR A 1 201 ? 5.361 6.865 -1.986 1.00 66.56 201 TYR A C 1
ATOM 1555 O O . TYR A 1 201 ? 4.352 7.172 -2.615 1.00 66.56 201 TYR A O 1
ATOM 1563 N N . GLY A 1 202 ? 6.520 7.509 -2.155 1.00 61.91 202 GLY A N 1
ATOM 1564 C CA . GLY A 1 202 ? 6.651 8.659 -3.057 1.00 61.91 202 GLY A CA 1
ATOM 1565 C C . GLY A 1 202 ? 6.437 8.317 -4.536 1.00 61.91 202 GLY A C 1
ATOM 1566 O O . GLY A 1 202 ? 6.143 9.204 -5.333 1.00 61.91 202 GLY A O 1
ATOM 1567 N N . ASN A 1 203 ? 6.549 7.035 -4.896 1.00 57.81 203 ASN A N 1
ATOM 1568 C CA . ASN A 1 203 ? 6.501 6.560 -6.273 1.00 57.81 203 ASN A CA 1
ATOM 1569 C C . ASN A 1 203 ? 5.186 5.848 -6.624 1.00 57.81 203 ASN A C 1
ATOM 1571 O O . ASN A 1 203 ? 5.007 5.521 -7.787 1.00 57.81 203 ASN A O 1
ATOM 1575 N N . THR A 1 204 ? 4.251 5.653 -5.682 1.00 53.56 204 THR A N 1
ATOM 1576 C CA . THR A 1 204 ? 2.943 4.959 -5.836 1.00 53.56 204 THR A CA 1
ATOM 1577 C C . THR A 1 204 ? 2.968 3.426 -5.975 1.00 53.56 204 THR A C 1
ATOM 1579 O O . THR A 1 204 ? 1.905 2.821 -6.056 1.00 53.56 204 THR A O 1
ATOM 1582 N N . TRP A 1 205 ? 4.138 2.769 -5.942 1.00 56.28 205 TRP A N 1
ATOM 1583 C CA . TRP A 1 205 ? 4.243 1.317 -6.207 1.00 56.28 205 TRP A CA 1
ATOM 1584 C C . TRP A 1 205 ? 4.276 0.410 -4.959 1.00 56.28 205 TRP A C 1
ATOM 1586 O O . TRP A 1 205 ? 3.962 -0.766 -5.088 1.00 56.28 205 TRP A O 1
ATOM 1596 N N . LEU A 1 206 ? 4.636 0.906 -3.762 1.00 55.12 206 LEU A N 1
ATOM 1597 C CA . LEU A 1 206 ? 4.835 0.056 -2.554 1.00 55.12 206 LEU A CA 1
ATOM 1598 C C . LEU A 1 206 ? 3.788 0.199 -1.457 1.00 55.12 206 LEU A C 1
ATOM 1600 O O . LEU A 1 206 ? 4.023 -0.168 -0.310 1.00 55.12 206 LEU A O 1
ATOM 1604 N N . LEU A 1 207 ? 2.627 0.744 -1.784 1.00 54.38 207 LEU A N 1
ATOM 1605 C CA . LEU A 1 207 ? 1.656 1.133 -0.759 1.00 54.38 207 LEU A CA 1
ATOM 1606 C C . LEU A 1 207 ? 0.779 -0.012 -0.293 1.00 54.38 207 LEU A C 1
ATOM 1608 O O . LEU A 1 207 ? 0.007 0.148 0.637 1.00 54.38 207 LEU A O 1
ATOM 1612 N N . HIS A 1 208 ? 0.935 -1.178 -0.901 1.00 59.91 208 HIS A N 1
ATOM 1613 C CA . HIS A 1 208 ? 0.129 -2.340 -0.600 1.00 59.91 208 HIS A CA 1
ATOM 1614 C C . HIS A 1 208 ? 1.046 -3.527 -0.420 1.00 59.91 208 HIS A C 1
ATOM 1616 O O . HIS A 1 208 ? 1.339 -4.284 -1.339 1.00 59.91 208 HIS A O 1
ATOM 1622 N N . LEU A 1 209 ? 1.559 -3.634 0.791 1.00 63.66 209 LEU A N 1
ATOM 1623 C CA . LEU A 1 209 ? 2.433 -4.717 1.181 1.00 63.66 209 LEU A CA 1
ATOM 1624 C C . LEU A 1 209 ? 1.531 -5.864 1.649 1.00 63.66 209 LEU A C 1
ATOM 1626 O O . LEU A 1 209 ? 1.137 -5.921 2.816 1.00 63.66 209 LEU A O 1
ATOM 1630 N N . ASP A 1 210 ? 1.145 -6.739 0.718 1.00 68.44 210 ASP A N 1
ATOM 1631 C CA . ASP A 1 210 ? 0.412 -7.956 1.060 1.00 68.44 210 ASP A CA 1
ATOM 1632 C C . ASP A 1 210 ? 1.363 -8.979 1.703 1.00 68.44 210 ASP A C 1
ATOM 1634 O O . ASP A 1 210 ? 2.094 -9.694 1.019 1.00 68.44 210 ASP A O 1
ATOM 1638 N N . ASP A 1 211 ? 1.364 -9.035 3.038 1.00 67.62 211 ASP A N 1
ATOM 1639 C CA . ASP A 1 211 ? 2.128 -10.016 3.821 1.00 67.62 211 ASP A CA 1
ATOM 1640 C C . ASP A 1 211 ? 1.385 -11.353 4.004 1.00 67.62 211 ASP A C 1
ATOM 1642 O O . ASP A 1 211 ? 1.849 -12.230 4.745 1.00 67.62 211 ASP A O 1
ATOM 1646 N N . ARG A 1 212 ? 0.238 -11.555 3.337 1.00 71.75 212 ARG A N 1
ATOM 1647 C CA . ARG A 1 212 ? -0.445 -12.853 3.334 1.00 71.75 212 ARG A CA 1
ATOM 1648 C C . ARG A 1 212 ? 0.401 -13.862 2.570 1.00 71.75 212 ARG A C 1
ATOM 1650 O O . ARG A 1 212 ? 0.417 -13.897 1.344 1.00 71.75 212 ARG A O 1
ATOM 1657 N N . ARG A 1 213 ? 1.101 -14.716 3.312 1.00 67.25 213 ARG A N 1
ATOM 1658 C CA . ARG A 1 213 ? 1.701 -15.932 2.755 1.00 67.25 213 ARG A CA 1
ATOM 1659 C C . ARG A 1 213 ? 0.620 -16.998 2.616 1.00 67.25 213 ARG A C 1
ATOM 1661 O O . ARG A 1 213 ? -0.193 -17.150 3.529 1.00 67.25 213 ARG A O 1
ATOM 1668 N N . GLU A 1 214 ? 0.640 -17.731 1.506 1.00 65.50 214 GLU A N 1
ATOM 1669 C CA . GLU A 1 214 ? -0.138 -18.963 1.363 1.00 65.50 214 GLU A CA 1
ATOM 1670 C C . GLU A 1 214 ? 0.242 -19.948 2.478 1.00 65.50 214 GLU A C 1
ATOM 1672 O O . GLU A 1 214 ? 1.406 -20.022 2.883 1.00 65.50 214 GLU A O 1
ATOM 1677 N N . GLY A 1 215 ? -0.744 -20.684 2.992 1.00 71.12 215 GLY A N 1
ATOM 1678 C CA . GLY A 1 215 ? -0.547 -21.661 4.060 1.00 71.12 215 GLY A CA 1
ATOM 1679 C C . GLY A 1 215 ? -1.496 -21.475 5.248 1.00 71.12 215 GLY A C 1
ATOM 1680 O O . GLY A 1 215 ? -2.454 -20.702 5.170 1.00 71.12 215 GLY A O 1
ATOM 1681 N N . PRO A 1 216 ? -1.268 -22.215 6.347 1.00 76.56 216 PRO A N 1
ATOM 1682 C CA . PRO A 1 216 ? -2.102 -22.124 7.537 1.00 76.56 216 PRO A CA 1
ATOM 1683 C C . PRO A 1 216 ? -2.033 -20.724 8.155 1.00 76.56 216 PRO A C 1
ATOM 1685 O O . PRO A 1 216 ? -1.008 -20.041 8.083 1.00 76.56 216 PRO A O 1
ATOM 1688 N N . ARG A 1 217 ? -3.132 -20.314 8.800 1.00 82.56 217 ARG A N 1
ATOM 1689 C CA . ARG A 1 217 ? -3.214 -19.053 9.546 1.00 82.56 217 ARG A CA 1
ATOM 1690 C C . ARG A 1 217 ? -2.095 -19.000 10.588 1.00 82.56 217 ARG A C 1
ATOM 1692 O O . ARG A 1 217 ? -1.967 -19.920 11.395 1.00 82.56 217 ARG A O 1
ATOM 1699 N N . ALA A 1 218 ? -1.306 -17.927 10.582 1.00 86.75 218 ALA A N 1
ATOM 1700 C CA . ALA A 1 218 ? -0.274 -17.714 11.586 1.00 86.75 218 ALA A CA 1
ATOM 1701 C C . ALA A 1 218 ? -0.886 -17.661 12.993 1.00 86.75 218 ALA A C 1
ATOM 1703 O O . ALA A 1 218 ? -1.978 -17.124 13.204 1.00 86.75 218 ALA A O 1
ATOM 1704 N N . SER A 1 219 ? -0.165 -18.225 13.959 1.00 91.44 219 SER A N 1
ATOM 1705 C CA . SER A 1 219 ? -0.516 -18.160 15.374 1.00 91.44 219 SER A CA 1
ATOM 1706 C C . SER A 1 219 ? -0.383 -16.737 15.916 1.00 91.44 219 SER A C 1
ATOM 1708 O O . SER A 1 219 ? 0.350 -15.914 15.364 1.00 91.44 219 SER A O 1
ATOM 1710 N N . THR A 1 220 ? -1.047 -16.456 17.039 1.00 93.38 220 THR A N 1
ATOM 1711 C CA . THR A 1 220 ? -0.802 -15.226 17.801 1.00 93.38 220 THR A CA 1
ATOM 1712 C C . THR A 1 220 ? 0.674 -15.151 18.195 1.00 93.38 220 THR A C 1
ATOM 1714 O O . THR A 1 220 ? 1.175 -16.107 18.794 1.00 93.38 220 THR A O 1
ATOM 1717 N N . PRO A 1 221 ? 1.394 -14.069 17.850 1.00 93.56 221 PRO A N 1
ATOM 1718 C CA . PRO A 1 221 ? 2.791 -13.930 18.229 1.00 93.56 221 PRO A CA 1
ATOM 1719 C C . PRO A 1 221 ? 2.925 -13.763 19.742 1.00 93.56 221 PRO A C 1
ATOM 1721 O O . PRO A 1 221 ? 2.066 -13.177 20.402 1.00 93.56 221 PRO A O 1
ATOM 1724 N N . ILE A 1 222 ? 4.024 -14.278 20.287 1.00 95.12 222 ILE A N 1
ATOM 1725 C CA . ILE A 1 222 ? 4.341 -14.167 21.710 1.00 95.12 222 ILE A CA 1
ATOM 1726 C C . ILE A 1 222 ? 4.924 -12.767 21.960 1.00 95.12 222 ILE A C 1
ATOM 1728 O O . ILE A 1 222 ? 5.905 -12.417 21.300 1.00 95.12 222 ILE A O 1
ATOM 1732 N N . PRO A 1 223 ? 4.370 -11.970 22.894 1.00 94.94 223 PRO A N 1
ATOM 1733 C CA . PRO A 1 223 ? 4.938 -10.672 23.255 1.00 94.94 223 PRO A CA 1
ATOM 1734 C C . PRO A 1 223 ? 6.428 -10.762 23.618 1.00 94.94 223 PRO A C 1
ATOM 1736 O O . PRO A 1 223 ? 6.836 -11.693 24.316 1.00 94.94 223 PRO A O 1
ATOM 1739 N N . GLY A 1 224 ? 7.239 -9.811 23.150 1.00 91.25 224 GLY A N 1
ATOM 1740 C CA . GLY A 1 224 ? 8.691 -9.798 23.337 1.00 91.25 224 GLY A CA 1
ATOM 1741 C C . GLY A 1 224 ? 9.481 -10.627 22.317 1.00 91.25 224 GLY A C 1
ATOM 1742 O O . GLY A 1 224 ? 10.713 -10.624 22.366 1.00 91.25 224 GLY A O 1
ATOM 1743 N N . ALA A 1 225 ? 8.819 -11.332 21.391 1.00 92.06 225 ALA A N 1
ATOM 1744 C CA . ALA A 1 225 ? 9.507 -11.997 20.287 1.00 92.06 225 ALA A CA 1
ATOM 1745 C C . ALA A 1 225 ? 10.257 -10.967 19.412 1.00 92.06 225 ALA A C 1
ATOM 1747 O O . ALA A 1 225 ? 9.694 -9.911 19.109 1.00 92.06 225 ALA A O 1
ATOM 1748 N N . PRO A 1 226 ? 11.492 -11.256 18.949 1.00 87.31 226 PRO A N 1
ATOM 1749 C CA . PRO A 1 226 ? 12.270 -10.314 18.137 1.00 87.31 226 PRO A CA 1
ATOM 1750 C C . PRO A 1 226 ? 11.550 -9.825 16.871 1.00 87.31 226 PRO A C 1
ATOM 1752 O O . PRO A 1 226 ? 11.773 -8.702 16.431 1.00 87.31 226 PRO A O 1
ATOM 1755 N N . ASP A 1 227 ? 10.672 -10.650 16.300 1.00 85.06 227 ASP A N 1
ATOM 1756 C CA . ASP A 1 227 ? 9.891 -10.373 15.094 1.00 85.06 227 ASP A CA 1
ATOM 1757 C C . ASP A 1 227 ? 8.398 -10.116 15.379 1.00 85.06 227 ASP A C 1
ATOM 1759 O O . ASP A 1 227 ? 7.582 -10.176 14.454 1.00 85.06 227 ASP A O 1
ATOM 1763 N N . PHE A 1 228 ? 8.027 -9.800 16.631 1.00 89.75 228 PHE A N 1
ATOM 1764 C CA . PHE A 1 228 ? 6.632 -9.672 17.076 1.00 89.75 228 PHE A CA 1
ATOM 1765 C C . PHE A 1 228 ? 5.764 -8.850 16.115 1.00 89.75 228 PHE A C 1
ATOM 1767 O O . PHE A 1 228 ? 4.702 -9.310 15.705 1.00 89.75 228 PHE A O 1
ATOM 1774 N N . MET A 1 229 ? 6.221 -7.664 15.699 1.00 87.00 229 MET A N 1
ATOM 1775 C CA . MET A 1 229 ? 5.462 -6.773 14.809 1.00 87.00 229 MET A CA 1
ATOM 1776 C C . MET A 1 229 ? 5.182 -7.404 13.439 1.00 87.00 229 MET A C 1
ATOM 1778 O O . MET A 1 229 ? 4.056 -7.343 12.938 1.00 87.00 229 MET A O 1
ATOM 1782 N N . ALA A 1 230 ? 6.192 -8.040 12.839 1.00 83.56 230 ALA A N 1
ATOM 1783 C CA . ALA A 1 230 ? 6.063 -8.703 11.544 1.00 83.56 230 ALA A CA 1
ATOM 1784 C C . ALA A 1 230 ? 5.152 -9.936 11.641 1.00 83.56 230 ALA A C 1
ATOM 1786 O O . ALA A 1 230 ? 4.301 -10.162 10.775 1.00 83.56 230 ALA A O 1
ATOM 1787 N N . ALA A 1 231 ? 5.284 -10.708 12.721 1.00 88.31 231 ALA A N 1
ATOM 1788 C CA . ALA A 1 231 ? 4.423 -11.846 13.001 1.00 88.31 231 ALA A CA 1
ATOM 1789 C C . ALA A 1 231 ? 2.971 -11.410 13.276 1.00 88.31 231 ALA A C 1
ATOM 1791 O O . ALA A 1 231 ? 2.041 -12.017 12.742 1.00 88.31 231 ALA A O 1
ATOM 1792 N N . LYS A 1 232 ? 2.762 -10.311 14.018 1.00 92.56 232 LYS A N 1
ATOM 1793 C CA . LYS A 1 232 ? 1.435 -9.759 14.326 1.00 92.56 232 LYS A CA 1
ATOM 1794 C C . LYS A 1 232 ? 0.719 -9.300 13.071 1.00 92.56 232 LYS A C 1
ATOM 1796 O O . LYS A 1 232 ? -0.422 -9.685 12.832 1.00 92.56 232 LYS A O 1
ATOM 1801 N N . ARG A 1 233 ? 1.409 -8.538 12.226 1.00 89.50 233 ARG A N 1
ATOM 1802 C CA . ARG A 1 233 ? 0.900 -8.144 10.915 1.00 89.50 233 ARG A CA 1
ATOM 1803 C C . ARG A 1 233 ? 0.457 -9.357 10.099 1.00 89.50 233 ARG A C 1
ATOM 1805 O O . ARG A 1 233 ? -0.674 -9.393 9.622 1.00 89.50 233 ARG A O 1
ATOM 1812 N N . ARG A 1 234 ? 1.325 -10.365 9.972 1.00 87.81 234 ARG A N 1
ATOM 1813 C CA . ARG A 1 234 ? 1.028 -11.585 9.212 1.00 87.81 234 ARG A CA 1
ATOM 1814 C C . ARG A 1 234 ? -0.197 -12.312 9.758 1.00 87.81 234 ARG A C 1
ATOM 1816 O O . ARG A 1 234 ? -1.057 -12.696 8.972 1.00 87.81 234 ARG A O 1
ATOM 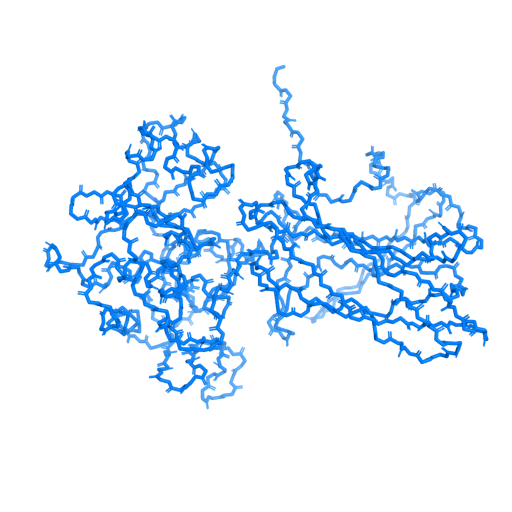1823 N N . GLN A 1 235 ? -0.299 -12.443 11.081 1.00 92.56 235 GLN A N 1
ATOM 1824 C CA . GLN A 1 235 ? -1.452 -13.033 11.760 1.00 92.56 235 GLN A CA 1
ATOM 1825 C C . GLN A 1 235 ? -2.760 -12.330 11.375 1.00 92.56 235 GLN A C 1
ATOM 1827 O O . GLN A 1 235 ? -3.723 -12.995 10.989 1.00 92.56 235 GLN A O 1
ATOM 1832 N N . ILE A 1 236 ? -2.803 -10.997 11.470 1.00 94.06 236 ILE A N 1
ATOM 1833 C CA . ILE A 1 236 ? -4.019 -10.225 11.190 1.00 94.06 236 ILE A CA 1
ATOM 1834 C C . ILE A 1 236 ? -4.369 -10.265 9.703 1.00 94.06 236 ILE A C 1
ATOM 1836 O O . ILE A 1 236 ? -5.531 -10.484 9.364 1.00 94.06 236 ILE A O 1
ATOM 1840 N N . MET A 1 237 ? -3.379 -10.113 8.820 1.00 90.62 237 MET A N 1
ATOM 1841 C CA . MET A 1 237 ? -3.606 -10.132 7.376 1.00 90.62 237 MET A CA 1
ATOM 1842 C C . MET A 1 237 ? -4.058 -11.513 6.884 1.00 90.62 237 MET A C 1
ATOM 1844 O O . MET A 1 237 ? -5.019 -11.592 6.127 1.00 90.62 237 MET A O 1
ATOM 1848 N N . GLN A 1 238 ? -3.435 -12.610 7.337 1.00 90.81 238 GLN A N 1
ATOM 1849 C CA . GLN A 1 238 ? -3.863 -13.976 6.986 1.00 90.81 238 GLN A CA 1
ATOM 1850 C C . GLN A 1 238 ? -5.228 -14.343 7.572 1.00 90.81 238 GLN A C 1
ATOM 1852 O O . GLN A 1 238 ? -5.880 -15.264 7.085 1.00 90.81 238 GLN A O 1
ATOM 1857 N N . ALA A 1 239 ? -5.677 -13.639 8.614 1.00 92.19 239 ALA A N 1
ATOM 1858 C CA . ALA A 1 239 ? -7.027 -13.813 9.112 1.00 92.19 239 ALA A CA 1
ATOM 1859 C C . ALA A 1 239 ? -8.074 -13.287 8.127 1.00 92.19 239 ALA A C 1
ATOM 1861 O O . ALA A 1 239 ? -9.218 -13.694 8.257 1.00 92.19 239 ALA A O 1
ATOM 1862 N N . GLN A 1 240 ? -7.744 -12.427 7.158 1.00 91.94 240 GLN A N 1
ATOM 1863 C CA . GLN A 1 240 ? -8.704 -11.846 6.211 1.00 91.94 240 GLN A CA 1
ATOM 1864 C C . GLN A 1 240 ? -8.586 -12.471 4.819 1.00 91.94 240 GLN A C 1
ATOM 1866 O O . GLN A 1 240 ? -7.468 -12.689 4.342 1.00 91.94 240 GLN A O 1
ATOM 1871 N N . PRO A 1 241 ? -9.712 -12.696 4.117 1.00 92.50 241 PRO A N 1
ATOM 1872 C CA . PRO A 1 241 ? -9.650 -13.084 2.721 1.00 92.50 241 PRO A CA 1
ATOM 1873 C C . PRO A 1 241 ? -9.059 -11.954 1.872 1.00 92.50 241 PRO A C 1
ATOM 1875 O O . PRO A 1 241 ? -9.061 -10.773 2.247 1.00 92.50 241 PRO A O 1
ATOM 1878 N N . ARG A 1 242 ? -8.565 -12.330 0.694 1.00 90.25 242 ARG A N 1
ATOM 1879 C CA . ARG A 1 242 ? -8.344 -11.388 -0.404 1.00 90.25 242 ARG A CA 1
ATOM 1880 C C . ARG A 1 242 ? -9.687 -10.875 -0.884 1.00 90.25 242 ARG A C 1
ATOM 1882 O O . ARG A 1 242 ? -10.634 -11.646 -0.986 1.00 90.25 242 ARG A O 1
ATOM 1889 N N . PHE A 1 243 ? -9.767 -9.582 -1.161 1.00 90.94 243 PHE A N 1
ATOM 1890 C CA . PHE A 1 243 ? -10.929 -8.993 -1.812 1.00 90.94 243 PHE A CA 1
ATOM 1891 C C . PHE A 1 243 ? -10.632 -8.734 -3.279 1.00 90.94 243 PHE A C 1
ATOM 1893 O O . PHE A 1 243 ? -9.489 -8.491 -3.659 1.00 90.94 243 PHE A O 1
ATOM 1900 N N . ARG A 1 244 ? -11.685 -8.700 -4.082 1.00 88.94 244 ARG A N 1
ATOM 1901 C CA . ARG A 1 244 ? -11.685 -8.192 -5.448 1.00 88.94 244 ARG A CA 1
ATOM 1902 C C . ARG A 1 244 ? -12.887 -7.281 -5.640 1.00 88.94 244 ARG A C 1
ATOM 1904 O O . ARG A 1 244 ? -13.943 -7.493 -5.039 1.00 88.94 244 ARG A O 1
ATOM 1911 N N . ARG A 1 245 ? -12.734 -6.286 -6.505 1.00 86.38 245 ARG A N 1
ATOM 1912 C CA . ARG A 1 245 ? -13.864 -5.494 -6.988 1.00 86.38 245 ARG A CA 1
ATOM 1913 C C . ARG A 1 245 ? -14.572 -6.271 -8.080 1.00 86.38 245 ARG A C 1
ATOM 1915 O O . ARG A 1 245 ? -13.917 -6.839 -8.953 1.00 86.38 245 ARG A O 1
ATOM 1922 N N . ILE A 1 246 ? -15.894 -6.346 -7.998 1.00 83.88 246 ILE A N 1
ATOM 1923 C CA . ILE A 1 246 ? -16.716 -6.951 -9.044 1.00 83.88 246 ILE A CA 1
ATOM 1924 C C . ILE A 1 246 ? -17.743 -5.949 -9.542 1.00 83.88 246 ILE A C 1
ATOM 1926 O O . ILE A 1 246 ? -18.311 -5.181 -8.763 1.00 83.88 246 ILE A O 1
ATOM 1930 N N . THR A 1 247 ? -17.987 -5.991 -10.849 1.00 69.12 247 THR A N 1
ATOM 1931 C CA . THR A 1 247 ? -19.070 -5.249 -11.490 1.00 69.12 247 THR A CA 1
ATOM 1932 C C . THR A 1 247 ? -20.403 -5.641 -10.859 1.00 69.12 247 THR A C 1
ATOM 1934 O O . THR A 1 247 ? -20.610 -6.799 -10.470 1.00 69.12 247 THR A O 1
ATOM 1937 N N . THR A 1 248 ? -21.318 -4.681 -10.745 1.00 61.16 248 THR A N 1
ATOM 1938 C CA . THR A 1 248 ? -22.649 -4.932 -10.180 1.00 61.16 248 THR A CA 1
ATOM 1939 C C . THR A 1 248 ? -23.382 -6.029 -10.966 1.00 61.16 248 THR A C 1
ATOM 1941 O O . THR A 1 248 ? -23.072 -6.314 -12.125 1.00 61.16 248 THR A O 1
ATOM 1944 N N . ALA A 1 249 ? -24.398 -6.648 -10.351 1.00 51.88 249 ALA A N 1
ATOM 1945 C CA . ALA A 1 249 ? -25.210 -7.705 -10.974 1.00 51.88 249 ALA A CA 1
ATOM 1946 C C . ALA A 1 249 ? -25.920 -7.275 -12.282 1.00 51.88 249 ALA A C 1
ATOM 1948 O O . ALA A 1 249 ? -26.497 -8.108 -12.972 1.00 51.88 249 ALA A O 1
ATOM 1949 N N . GLN A 1 250 ? -25.876 -5.984 -12.618 1.00 50.59 250 GLN A N 1
ATOM 1950 C CA . GLN A 1 250 ? -26.525 -5.366 -13.772 1.00 50.59 250 GLN A CA 1
ATOM 1951 C C . GLN A 1 250 ? -25.564 -5.129 -14.954 1.00 50.59 250 GLN A C 1
ATOM 1953 O O . GLN A 1 250 ? -25.965 -4.529 -15.945 1.00 50.59 250 GLN A O 1
ATOM 1958 N N . GLY A 1 251 ? -24.299 -5.561 -14.867 1.00 47.31 251 GLY A N 1
ATOM 1959 C CA . GLY A 1 251 ? -23.337 -5.460 -15.975 1.00 47.31 251 GLY A CA 1
ATOM 1960 C C . GLY A 1 251 ? -22.860 -4.036 -16.299 1.00 47.31 251 GLY A C 1
ATOM 1961 O O . GLY A 1 251 ? -22.153 -3.845 -17.286 1.00 47.31 251 GLY A O 1
ATOM 1962 N N . ALA A 1 252 ? -23.213 -3.038 -15.481 1.00 52.03 252 ALA A N 1
ATOM 1963 C CA . ALA A 1 252 ? -22.666 -1.690 -15.590 1.00 52.03 252 ALA A CA 1
ATOM 1964 C C . ALA A 1 252 ? -21.196 -1.668 -15.132 1.00 52.03 252 ALA A C 1
ATOM 1966 O O . ALA A 1 252 ? -20.814 -2.373 -14.195 1.00 52.03 252 ALA A O 1
ATOM 1967 N N . ALA A 1 253 ? -20.378 -0.832 -15.774 1.00 46.50 253 ALA A N 1
ATOM 1968 C CA . ALA A 1 253 ? -18.929 -0.743 -15.568 1.00 46.50 253 ALA A CA 1
ATOM 1969 C C . ALA A 1 253 ? -18.510 -0.064 -14.242 1.00 46.50 253 ALA A C 1
ATOM 1971 O O . ALA A 1 253 ? -17.563 0.717 -14.229 1.00 46.50 253 ALA A O 1
ATOM 1972 N N . SER A 1 254 ? -19.207 -0.312 -13.128 1.00 55.09 254 SER A N 1
ATOM 1973 C CA . SER A 1 254 ? -18.901 0.334 -11.849 1.00 55.09 254 SER A CA 1
ATOM 1974 C C . SER A 1 254 ? -18.590 -0.655 -10.720 1.00 55.09 254 SER A C 1
ATOM 1976 O O . SER A 1 254 ? -19.400 -1.518 -10.373 1.00 55.09 254 SER A O 1
ATOM 1978 N N . ASP A 1 255 ? -17.414 -0.468 -10.122 1.00 62.25 255 ASP A N 1
ATOM 1979 C CA . ASP A 1 255 ? -16.745 -1.307 -9.121 1.00 62.25 255 ASP A CA 1
ATOM 1980 C C . ASP A 1 255 ? -17.311 -1.170 -7.690 1.00 62.25 255 ASP A C 1
ATOM 1982 O O . ASP A 1 255 ? -16.556 -1.064 -6.722 1.00 62.25 255 ASP A O 1
ATOM 1986 N N . PHE A 1 256 ? -18.634 -1.141 -7.517 1.00 83.50 256 PHE A N 1
ATOM 1987 C CA . PHE A 1 256 ? -19.249 -0.879 -6.204 1.00 83.50 256 PHE A CA 1
ATOM 1988 C C . PHE A 1 256 ? -19.515 -2.123 -5.364 1.00 83.50 256 PHE A C 1
ATOM 1990 O O . PHE A 1 256 ? -20.162 -2.036 -4.328 1.00 83.50 256 PHE A O 1
ATOM 1997 N N . THR A 1 257 ? -19.033 -3.289 -5.779 1.00 89.62 257 THR A N 1
ATOM 1998 C CA . THR A 1 257 ? -19.069 -4.476 -4.932 1.00 89.62 257 THR A CA 1
ATOM 1999 C C . THR A 1 257 ? -17.656 -4.915 -4.580 1.00 89.62 257 THR A C 1
ATOM 2001 O O . THR A 1 257 ? -16.847 -5.173 -5.472 1.00 89.62 257 THR A O 1
ATOM 2004 N N . LEU A 1 258 ? -17.392 -5.091 -3.286 1.00 92.19 258 LEU A N 1
ATOM 2005 C CA . LEU A 1 258 ? -16.206 -5.784 -2.785 1.00 92.19 258 LEU A CA 1
ATOM 2006 C C . LEU A 1 258 ? -16.583 -7.224 -2.450 1.00 92.19 258 LEU A C 1
ATOM 2008 O O . LEU A 1 258 ? -17.420 -7.463 -1.587 1.00 92.19 258 LEU A O 1
ATOM 2012 N N . ALA A 1 259 ? -15.983 -8.196 -3.126 1.00 93.12 259 ALA A N 1
ATOM 2013 C CA . ALA A 1 259 ? -16.220 -9.611 -2.864 1.00 93.12 259 ALA A CA 1
ATOM 2014 C C . ALA A 1 259 ? -14.937 -10.279 -2.383 1.00 93.12 259 ALA A C 1
ATOM 2016 O O . ALA A 1 259 ? -13.879 -10.082 -2.981 1.00 93.12 259 ALA A O 1
ATOM 2017 N N . ALA A 1 260 ? -15.032 -11.084 -1.331 1.00 95.06 260 ALA A N 1
ATOM 2018 C CA . ALA A 1 260 ? -13.942 -11.956 -0.932 1.00 95.06 260 ALA A CA 1
ATOM 2019 C C . ALA A 1 260 ? -13.683 -13.008 -2.029 1.00 95.06 260 ALA A C 1
ATOM 2021 O O . ALA A 1 260 ? -14.621 -13.575 -2.595 1.00 95.06 260 ALA A O 1
ATOM 2022 N N . GLU A 1 261 ? -12.417 -13.266 -2.350 1.00 91.88 261 GLU A N 1
ATOM 2023 C CA . GLU A 1 261 ? -12.006 -14.235 -3.375 1.00 91.88 261 GLU A CA 1
ATOM 2024 C C . GLU A 1 261 ? -12.385 -15.673 -3.004 1.00 91.88 261 GLU A C 1
ATOM 2026 O O . GLU A 1 261 ? -12.674 -16.475 -3.888 1.00 91.88 261 GLU A O 1
ATOM 2031 N N . ASP A 1 262 ? -12.461 -15.978 -1.708 1.00 92.94 262 ASP A N 1
ATOM 2032 C CA . ASP A 1 262 ? -12.917 -17.267 -1.178 1.00 92.94 262 ASP A CA 1
ATOM 2033 C C . ASP A 1 262 ? -14.452 -17.389 -1.087 1.00 92.94 262 ASP A C 1
ATOM 2035 O O . ASP A 1 262 ? -14.969 -18.416 -0.651 1.00 92.94 262 ASP A O 1
ATOM 2039 N N . GLY A 1 263 ? -15.193 -16.345 -1.476 1.00 94.06 263 GLY A N 1
ATOM 2040 C CA . GLY A 1 263 ? -16.654 -16.303 -1.422 1.00 94.06 263 GLY A CA 1
ATOM 2041 C C . GLY A 1 263 ? -17.249 -16.110 -0.023 1.00 94.06 263 GLY A C 1
ATOM 2042 O O . GLY A 1 263 ? -18.470 -16.150 0.111 1.00 94.06 263 GLY A O 1
ATOM 2043 N N . SER A 1 264 ? -16.431 -15.878 1.009 1.00 95.25 264 SER A N 1
ATOM 2044 C CA . SER A 1 264 ? -16.896 -15.783 2.403 1.00 95.25 264 SER A CA 1
ATOM 2045 C C . SER A 1 264 ? -17.785 -14.572 2.694 1.00 95.25 264 SER A C 1
ATOM 2047 O O . SER A 1 264 ? -18.611 -14.626 3.604 1.00 95.25 264 SER A O 1
ATOM 2049 N N . VAL A 1 265 ? -17.629 -13.476 1.948 1.00 96.81 265 VAL A N 1
ATOM 2050 C CA . VAL A 1 265 ? -18.440 -12.264 2.104 1.00 96.81 265 VAL A CA 1
ATOM 2051 C C . VAL A 1 265 ? -18.484 -11.452 0.810 1.00 96.81 265 VAL A C 1
ATOM 2053 O O . VAL A 1 265 ? -17.566 -11.495 -0.015 1.00 96.81 265 VAL A O 1
ATOM 2056 N N . ARG A 1 266 ? -19.564 -10.691 0.635 1.00 95.44 266 ARG A N 1
ATOM 2057 C CA . ARG A 1 266 ? -19.751 -9.723 -0.445 1.00 95.44 266 ARG A CA 1
ATOM 2058 C C . ARG A 1 266 ? -20.381 -8.463 0.136 1.00 95.44 266 ARG A C 1
ATOM 2060 O O . ARG A 1 266 ? -21.430 -8.567 0.760 1.00 95.44 266 ARG A O 1
ATOM 2067 N N . PHE A 1 267 ? -19.767 -7.315 -0.129 1.00 94.75 267 PHE A N 1
ATOM 2068 C CA . PHE A 1 267 ? -20.262 -6.005 0.267 1.00 94.75 267 PHE A CA 1
ATOM 2069 C C . PHE A 1 267 ? -20.761 -5.231 -0.949 1.00 94.75 267 PHE A C 1
ATOM 2071 O O . PHE A 1 267 ? -19.987 -5.000 -1.881 1.00 94.75 267 PHE A O 1
ATOM 2078 N N . ASP A 1 268 ? -22.034 -4.844 -0.956 1.00 93.00 268 ASP A N 1
ATOM 2079 C CA . ASP A 1 268 ? -22.603 -3.950 -1.967 1.00 93.00 268 ASP A CA 1
ATOM 2080 C C . ASP A 1 268 ? -22.529 -2.509 -1.467 1.00 93.00 268 ASP A C 1
ATOM 2082 O O . ASP A 1 268 ? -23.395 -2.033 -0.739 1.00 93.00 268 ASP A O 1
ATOM 2086 N N . LEU A 1 269 ? -21.488 -1.791 -1.878 1.00 92.12 269 LEU A N 1
ATOM 2087 C CA . LEU A 1 269 ? -21.217 -0.442 -1.398 1.00 92.12 269 LEU A CA 1
ATOM 2088 C C . LEU A 1 269 ? -22.304 0.565 -1.814 1.00 92.12 269 LEU A C 1
ATOM 2090 O O . LEU A 1 269 ? -22.319 1.676 -1.289 1.00 92.12 269 LEU A O 1
ATOM 2094 N N . MET A 1 270 ? -23.222 0.219 -2.727 1.00 89.94 270 MET A N 1
ATOM 2095 C CA . MET A 1 270 ? -24.383 1.055 -3.072 1.00 89.94 270 MET A CA 1
ATOM 2096 C C . MET A 1 270 ? -25.578 0.862 -2.133 1.00 89.94 270 MET A C 1
ATOM 2098 O O . MET A 1 270 ? -26.554 1.607 -2.231 1.00 89.94 270 MET A O 1
ATOM 2102 N N . ARG A 1 271 ? -25.527 -0.114 -1.226 1.00 91.31 271 ARG A N 1
ATOM 2103 C CA . ARG A 1 271 ? -26.588 -0.384 -0.260 1.00 91.31 271 ARG A CA 1
ATOM 2104 C C . ARG A 1 271 ? -26.436 0.506 0.981 1.00 91.31 271 ARG A C 1
ATOM 2106 O O . ARG A 1 271 ? -25.332 0.789 1.437 1.00 91.31 271 ARG A O 1
ATOM 2113 N N . ALA A 1 272 ? -27.558 0.968 1.532 1.00 91.75 272 ALA A N 1
ATOM 2114 C CA . ALA A 1 272 ? -27.572 1.679 2.814 1.00 91.75 272 ALA A CA 1
ATOM 2115 C C . ALA A 1 272 ? -27.242 0.718 3.973 1.00 91.75 272 ALA A C 1
ATOM 2117 O O . ALA A 1 272 ? -27.677 -0.438 3.945 1.00 91.75 272 ALA A O 1
ATOM 2118 N N . GLY A 1 273 ? -26.498 1.175 4.984 1.00 95.06 273 GLY A N 1
ATOM 2119 C CA . GLY A 1 273 ? -26.032 0.332 6.088 1.00 95.06 273 GLY A CA 1
ATOM 2120 C C . GLY A 1 273 ? -24.835 -0.561 5.749 1.00 95.06 273 GLY A C 1
ATOM 2121 O O . GLY A 1 273 ? -24.441 -1.395 6.568 1.00 95.06 273 GLY A O 1
ATOM 2122 N N . GLU A 1 274 ? -24.237 -0.436 4.558 1.00 95.62 274 GLU A N 1
ATOM 2123 C CA . GLU A 1 274 ? -23.135 -1.323 4.168 1.00 95.62 274 GLU A CA 1
ATOM 2124 C C . GLU A 1 274 ? -21.865 -1.061 4.989 1.00 95.62 274 GLU A C 1
ATOM 2126 O O . GLU A 1 274 ? -21.122 -1.993 5.294 1.00 95.62 274 GLU A O 1
ATOM 2131 N N . LEU A 1 275 ? -21.645 0.184 5.426 1.00 95.81 275 LEU A N 1
ATOM 2132 C CA . LEU A 1 275 ? -20.533 0.515 6.317 1.00 95.81 275 LEU A CA 1
ATOM 2133 C C . LEU A 1 275 ? -20.659 -0.217 7.666 1.00 95.81 275 LEU A C 1
ATOM 2135 O O . LEU A 1 275 ? -19.678 -0.791 8.138 1.00 95.81 275 LEU A O 1
ATOM 2139 N N . GLN A 1 276 ? -21.875 -0.296 8.228 1.00 97.69 276 GLN A N 1
ATOM 2140 C CA . GLN A 1 276 ? -22.165 -1.111 9.417 1.00 97.69 276 GLN A CA 1
ATOM 2141 C C . GLN A 1 276 ? -21.959 -2.598 9.144 1.00 97.69 276 GLN A C 1
ATOM 2143 O O . GLN A 1 276 ? -21.358 -3.290 9.956 1.00 97.69 276 GLN A O 1
ATOM 2148 N N . THR A 1 277 ? -22.381 -3.087 7.977 1.00 98.06 277 THR A N 1
ATOM 2149 C CA . THR A 1 277 ? -22.193 -4.495 7.593 1.00 98.06 277 THR A CA 1
ATOM 2150 C C . THR A 1 277 ? -20.707 -4.875 7.542 1.00 98.06 277 THR A C 1
ATOM 2152 O O . THR A 1 277 ? -20.319 -5.942 8.022 1.00 98.06 277 THR A O 1
ATOM 2155 N N . ILE A 1 278 ? -19.854 -3.991 7.012 1.00 98.19 278 ILE A N 1
ATOM 2156 C CA . ILE A 1 278 ? -18.392 -4.160 7.018 1.00 98.19 278 ILE A CA 1
ATOM 2157 C C . ILE A 1 278 ? -17.852 -4.142 8.454 1.00 98.19 278 ILE A C 1
ATOM 2159 O O . ILE A 1 278 ? -17.045 -5.003 8.816 1.00 98.19 278 ILE A O 1
ATOM 2163 N N . ALA A 1 279 ? -18.296 -3.184 9.272 1.00 98.44 279 ALA A N 1
ATOM 2164 C CA . ALA A 1 279 ? -17.876 -3.052 10.663 1.00 98.44 279 ALA A CA 1
ATOM 2165 C C . ALA A 1 279 ? -18.236 -4.293 11.499 1.00 98.44 279 ALA A C 1
ATOM 2167 O O . ALA A 1 279 ? -17.380 -4.817 12.211 1.00 98.44 279 ALA A O 1
ATOM 2168 N N . ASP A 1 280 ? -19.453 -4.817 11.356 1.00 98.44 280 ASP A N 1
ATOM 2169 C CA . ASP A 1 280 ? -19.930 -6.018 12.048 1.00 98.44 280 ASP A CA 1
ATOM 2170 C C . ASP A 1 280 ? -19.168 -7.272 11.601 1.00 98.44 280 ASP A C 1
ATOM 2172 O O . ASP A 1 280 ? -18.792 -8.107 12.429 1.00 98.44 280 ASP A O 1
ATOM 2176 N N . TRP A 1 281 ? -18.889 -7.394 10.297 1.00 98.38 281 TRP A N 1
ATOM 2177 C CA . TRP A 1 281 ? -18.089 -8.497 9.761 1.00 98.38 281 TRP A CA 1
ATOM 2178 C C . TRP A 1 281 ? -16.663 -8.493 10.325 1.00 98.38 281 TRP A C 1
ATOM 2180 O O . TRP A 1 281 ? -16.157 -9.544 10.725 1.00 98.38 281 TRP A O 1
ATOM 2190 N N . LEU A 1 282 ? -16.020 -7.322 10.394 1.00 98.12 282 LEU A N 1
ATOM 2191 C CA . LEU A 1 282 ? -14.700 -7.171 11.008 1.00 98.12 282 LEU A CA 1
ATOM 2192 C C . LEU A 1 282 ? -14.748 -7.448 12.514 1.00 98.12 282 LEU A C 1
ATOM 2194 O O . LEU A 1 282 ? -13.906 -8.190 13.017 1.00 98.12 282 LEU A O 1
ATOM 2198 N N . TYR A 1 283 ? -15.743 -6.909 13.222 1.00 98.31 283 TYR A N 1
ATOM 2199 C CA . TYR A 1 283 ? -15.927 -7.111 14.658 1.00 98.31 283 TYR A CA 1
ATOM 2200 C C . TYR A 1 283 ? -16.022 -8.601 15.013 1.00 98.31 283 TYR A C 1
ATOM 2202 O O . TYR A 1 283 ? -15.303 -9.075 15.891 1.00 98.31 283 TYR A O 1
ATOM 2210 N N . GLY A 1 284 ? -16.856 -9.360 14.293 1.00 97.62 284 GLY A N 1
ATOM 2211 C CA . GLY A 1 284 ? -17.059 -10.793 14.531 1.00 97.62 284 GLY A CA 1
ATOM 2212 C C . GLY A 1 284 ? -15.859 -11.680 14.180 1.00 97.62 284 GLY A C 1
ATOM 2213 O O . GLY A 1 284 ? -15.872 -12.872 14.479 1.00 97.62 284 GLY A O 1
ATOM 2214 N N . ARG A 1 285 ? -14.824 -11.128 13.535 1.00 95.75 285 ARG A N 1
ATOM 2215 C CA . ARG A 1 285 ? -13.647 -11.876 13.069 1.00 95.75 285 ARG A CA 1
ATOM 2216 C C . ARG A 1 285 ? -12.491 -11.896 14.071 1.00 95.75 285 ARG A C 1
ATOM 2218 O O . ARG A 1 285 ? -11.560 -12.690 13.902 1.00 95.75 285 ARG A O 1
ATOM 2225 N N . TYR A 1 286 ? -12.542 -11.029 15.079 1.00 96.69 286 TYR A N 1
ATOM 2226 C CA . TYR A 1 286 ? -11.467 -10.823 16.040 1.00 96.69 286 TYR A CA 1
ATOM 2227 C C . TYR A 1 286 ? -12.001 -10.769 17.475 1.00 96.69 286 TYR A C 1
ATOM 2229 O O . TYR A 1 286 ? -13.018 -10.136 17.760 1.00 96.69 286 TYR A O 1
ATOM 2237 N N . ASP A 1 287 ? -11.269 -11.409 18.386 1.00 95.62 287 ASP A N 1
ATOM 2238 C CA . ASP A 1 287 ? -11.721 -11.638 19.764 1.00 95.62 287 ASP A CA 1
ATOM 2239 C C . ASP A 1 287 ? -11.483 -10.442 20.699 1.00 95.62 287 ASP A C 1
ATOM 2241 O O . ASP A 1 287 ? -12.030 -10.399 21.796 1.00 95.62 287 ASP A O 1
ATOM 2245 N N . ASN A 1 288 ? -10.644 -9.484 20.299 1.00 96.81 288 ASN A N 1
ATOM 2246 C CA . ASN A 1 288 ? -10.246 -8.350 21.130 1.00 96.81 288 ASN A CA 1
ATOM 2247 C C . ASN A 1 288 ? -10.140 -7.056 20.312 1.00 96.81 288 ASN A C 1
ATOM 2249 O O . ASN A 1 288 ? -9.944 -7.088 19.096 1.00 96.81 288 ASN A O 1
ATOM 2253 N N . ASP A 1 289 ? -10.233 -5.916 20.996 1.00 98.00 289 ASP A N 1
ATOM 2254 C CA . ASP A 1 289 ? -10.262 -4.599 20.355 1.00 98.00 289 ASP A CA 1
ATOM 2255 C C . ASP A 1 289 ? -8.960 -4.243 19.623 1.00 98.00 289 ASP A C 1
ATOM 2257 O O . ASP A 1 289 ? -9.016 -3.621 18.564 1.00 98.00 289 ASP A O 1
ATOM 2261 N N . VAL A 1 290 ? -7.796 -4.684 20.115 1.00 97.56 290 VAL A N 1
ATOM 2262 C CA . VAL A 1 290 ? -6.517 -4.481 19.411 1.00 97.56 290 VAL A CA 1
ATOM 2263 C C . VAL A 1 290 ? -6.569 -5.139 18.032 1.00 97.56 290 VAL A C 1
ATOM 2265 O O . VAL A 1 290 ? -6.286 -4.499 17.021 1.00 97.56 290 VAL A O 1
ATOM 2268 N N . ASP A 1 291 ? -6.999 -6.395 17.963 1.00 97.56 291 ASP A N 1
ATOM 2269 C CA . ASP A 1 291 ? -7.069 -7.143 16.710 1.00 97.56 291 ASP A CA 1
ATOM 2270 C C . ASP A 1 291 ? -8.163 -6.630 15.775 1.00 97.56 291 ASP A C 1
ATOM 2272 O O . ASP A 1 291 ? -7.980 -6.680 14.560 1.00 97.56 291 ASP A O 1
ATOM 2276 N N . ARG A 1 292 ? -9.254 -6.073 16.311 1.00 98.06 292 ARG A N 1
ATOM 2277 C CA . ARG A 1 292 ? -10.299 -5.399 15.521 1.00 98.06 292 ARG A CA 1
ATOM 2278 C C . ARG A 1 292 ? -9.784 -4.123 14.866 1.00 98.06 292 ARG A C 1
ATOM 2280 O O . ARG A 1 292 ? -9.971 -3.952 13.662 1.00 98.06 292 ARG A O 1
ATOM 2287 N N . LEU A 1 293 ? -9.074 -3.275 15.617 1.00 98.31 293 LEU A N 1
ATOM 2288 C CA . LEU A 1 293 ? -8.439 -2.064 15.086 1.00 98.31 293 LEU A CA 1
ATOM 2289 C C . LEU A 1 293 ? -7.438 -2.406 13.976 1.00 98.31 293 LEU A C 1
ATOM 2291 O O . LEU A 1 293 ? -7.486 -1.827 12.889 1.00 98.31 293 LEU A O 1
ATOM 2295 N N . LEU A 1 294 ? -6.563 -3.388 14.220 1.00 97.62 294 LEU A N 1
ATOM 2296 C CA . LEU A 1 294 ? -5.608 -3.862 13.214 1.00 97.62 294 LEU A CA 1
ATOM 2297 C C . LEU A 1 294 ? -6.311 -4.543 12.033 1.00 97.62 294 LEU A C 1
ATOM 2299 O O . LEU A 1 294 ? -5.870 -4.428 10.891 1.00 97.62 294 LEU A O 1
ATOM 2303 N N . GLY A 1 295 ? -7.418 -5.235 12.285 1.00 97.56 295 GLY A N 1
ATOM 2304 C CA . GLY A 1 295 ? -8.259 -5.841 11.267 1.00 97.56 295 GLY A CA 1
ATOM 2305 C C . GLY A 1 295 ? -8.832 -4.802 10.306 1.00 97.56 295 GLY A C 1
ATOM 2306 O O . GLY A 1 295 ? -8.638 -4.908 9.096 1.00 97.56 295 GLY A O 1
ATOM 2307 N N . ALA A 1 296 ? -9.471 -3.760 10.836 1.00 98.31 296 ALA A N 1
ATOM 2308 C CA . ALA A 1 296 ? -9.997 -2.652 10.042 1.00 98.31 296 ALA A CA 1
ATOM 2309 C C . ALA A 1 296 ? -8.888 -1.921 9.271 1.00 98.31 296 ALA A C 1
ATOM 2311 O O . ALA A 1 296 ? -9.029 -1.673 8.072 1.00 98.31 296 ALA A O 1
ATOM 2312 N N . LEU A 1 297 ? -7.751 -1.661 9.929 1.00 96.94 297 LEU A N 1
ATOM 2313 C CA . LEU A 1 297 ? -6.552 -1.100 9.305 1.00 96.94 297 LEU A CA 1
ATOM 2314 C C . LEU A 1 297 ? -6.140 -1.911 8.069 1.00 96.94 297 LEU A C 1
ATOM 2316 O O . LEU A 1 297 ? -5.981 -1.352 6.983 1.00 96.94 297 LEU A O 1
ATOM 2320 N N . PHE A 1 298 ? -5.982 -3.230 8.220 1.00 95.12 298 PHE A N 1
ATOM 2321 C CA . PHE A 1 298 ? -5.526 -4.089 7.131 1.00 95.12 298 PHE A CA 1
ATOM 2322 C C . PHE A 1 298 ? -6.583 -4.362 6.068 1.00 95.12 298 PHE A C 1
ATOM 2324 O O . PHE A 1 298 ? -6.202 -4.610 4.928 1.00 95.12 298 PHE A O 1
ATOM 2331 N N . PHE A 1 299 ? -7.871 -4.260 6.397 1.00 96.12 299 PHE A N 1
ATOM 2332 C CA . PHE A 1 299 ? -8.949 -4.293 5.411 1.00 96.12 299 PHE A CA 1
ATOM 2333 C C . PHE A 1 299 ? -8.840 -3.101 4.454 1.00 96.12 299 PHE A C 1
ATOM 2335 O O . PHE A 1 299 ? -8.764 -3.296 3.244 1.00 96.12 299 PHE A O 1
ATOM 2342 N N . VAL A 1 300 ? -8.729 -1.879 4.986 1.00 95.25 300 VAL A N 1
ATOM 2343 C CA . VAL A 1 300 ? -8.578 -0.659 4.169 1.00 95.25 300 VAL A CA 1
ATOM 2344 C C . VAL A 1 300 ? -7.239 -0.629 3.426 1.00 95.25 300 VAL A C 1
ATOM 2346 O O . VAL A 1 300 ? -7.155 -0.108 2.315 1.00 95.25 300 VAL A O 1
ATOM 2349 N N . HIS A 1 301 ? -6.191 -1.214 4.009 1.00 91.31 301 HIS A N 1
ATOM 2350 C CA . HIS A 1 301 ? -4.871 -1.303 3.387 1.00 91.31 301 HIS A CA 1
ATOM 2351 C C . HIS A 1 301 ? -4.830 -2.210 2.143 1.00 91.31 301 HIS A C 1
ATOM 2353 O O . HIS A 1 301 ? -3.883 -2.122 1.355 1.00 91.31 301 HIS A O 1
ATOM 2359 N N . GLN A 1 302 ? -5.817 -3.092 1.937 1.00 88.50 302 GLN A N 1
ATOM 2360 C CA . GLN A 1 302 ? -5.802 -3.983 0.778 1.00 88.50 302 GLN A CA 1
ATOM 2361 C C . GLN A 1 302 ? -5.964 -3.184 -0.532 1.00 88.50 302 GLN A C 1
ATOM 2363 O O . GLN A 1 302 ? -6.906 -2.399 -0.648 1.00 88.50 302 GLN A O 1
ATOM 2368 N N . PRO A 1 303 ? -5.133 -3.434 -1.564 1.00 81.06 303 PRO A N 1
ATOM 2369 C CA . PRO A 1 303 ? -5.174 -2.687 -2.829 1.00 81.06 303 PRO A CA 1
ATOM 2370 C C . PRO A 1 303 ? -6.486 -2.851 -3.602 1.00 81.06 303 PRO A C 1
ATOM 2372 O O . PRO A 1 303 ? -6.833 -2.021 -4.442 1.00 81.06 303 PRO A O 1
ATOM 2375 N N . SER A 1 304 ? -7.205 -3.943 -3.352 1.00 83.38 304 SER A N 1
ATOM 2376 C CA . SER A 1 304 ? -8.534 -4.181 -3.906 1.00 83.38 304 SER A CA 1
ATOM 2377 C C . SER A 1 304 ? -9.638 -3.429 -3.164 1.00 83.38 304 SER A C 1
ATOM 2379 O O . SER A 1 304 ? -10.682 -3.162 -3.757 1.00 83.38 304 SER A O 1
ATOM 2381 N N . VAL A 1 305 ? -9.410 -3.051 -1.902 1.00 90.38 305 VAL A N 1
ATOM 2382 C CA . VAL A 1 305 ? -10.342 -2.254 -1.097 1.00 90.38 305 VAL A CA 1
ATOM 2383 C C . VAL A 1 305 ? -10.115 -0.774 -1.360 1.00 90.38 305 VAL A C 1
ATOM 2385 O O . VAL A 1 305 ? -11.029 -0.127 -1.847 1.00 90.38 305 VAL A O 1
ATOM 2388 N N . ILE A 1 306 ? -8.921 -0.226 -1.145 1.00 87.75 306 ILE A N 1
ATOM 2389 C CA . ILE A 1 306 ? -8.581 1.121 -1.624 1.00 87.75 306 ILE A CA 1
ATOM 2390 C C . ILE A 1 306 ? -7.179 1.081 -2.206 1.00 87.75 306 ILE A C 1
ATOM 2392 O O . ILE A 1 306 ? -6.234 0.641 -1.557 1.00 87.75 306 ILE A O 1
ATOM 2396 N N . ARG A 1 307 ? -7.043 1.553 -3.442 1.00 80.25 307 ARG A N 1
ATOM 2397 C CA . ARG A 1 307 ? -5.759 1.661 -4.119 1.00 80.25 307 ARG A CA 1
ATOM 2398 C C . ARG A 1 307 ? -5.159 3.037 -3.903 1.00 80.25 307 ARG A C 1
ATOM 2400 O O . ARG A 1 307 ? -5.764 4.047 -4.261 1.00 80.25 307 ARG A O 1
ATOM 2407 N N . TYR A 1 308 ? -3.926 3.102 -3.429 1.00 78.56 308 TYR A N 1
ATOM 2408 C CA . TYR A 1 308 ? -3.288 4.396 -3.321 1.00 78.56 308 TYR A CA 1
ATOM 2409 C C . TYR A 1 308 ? -3.017 4.986 -4.712 1.00 78.56 308 TYR A C 1
ATOM 2411 O O . TYR A 1 308 ? -2.364 4.369 -5.556 1.00 78.56 308 TYR A O 1
ATOM 2419 N N . CYS A 1 309 ? -3.500 6.201 -4.960 1.00 70.00 309 CYS A N 1
ATOM 2420 C CA . CYS A 1 309 ? -3.342 6.888 -6.233 1.00 70.00 309 CYS A CA 1
ATOM 2421 C C . CYS A 1 309 ? -3.270 8.411 -6.051 1.00 70.00 309 CYS A C 1
ATOM 2423 O O . CYS A 1 309 ? -4.226 9.048 -5.610 1.00 70.00 309 CYS A O 1
ATOM 2425 N N . ASN A 1 310 ? -2.154 9.013 -6.480 1.00 63.53 310 ASN A N 1
ATOM 2426 C CA . ASN A 1 310 ? -1.955 10.469 -6.449 1.00 63.53 310 ASN A CA 1
ATOM 2427 C C . ASN A 1 310 ? -2.866 11.230 -7.422 1.00 63.53 310 ASN A C 1
ATOM 2429 O O . ASN A 1 310 ? -3.127 12.409 -7.221 1.00 63.53 310 ASN A O 1
ATOM 2433 N N . ALA A 1 311 ? -3.341 10.573 -8.481 1.00 55.31 311 ALA A N 1
ATOM 2434 C CA . ALA A 1 311 ? -4.144 11.195 -9.533 1.00 55.31 311 ALA A CA 1
ATOM 2435 C C . ALA A 1 311 ? -5.537 11.643 -9.086 1.00 55.31 311 ALA A C 1
ATOM 2437 O O . ALA A 1 311 ? -6.202 12.389 -9.802 1.00 55.31 311 ALA A O 1
ATOM 2438 N N . ALA A 1 312 ? -5.992 11.126 -7.950 1.00 54.81 312 ALA A N 1
ATOM 2439 C CA . ALA A 1 312 ? -7.367 11.247 -7.531 1.00 54.81 312 ALA A CA 1
ATOM 2440 C C . ALA A 1 312 ? -7.585 12.295 -6.438 1.00 54.81 312 ALA A C 1
ATOM 2442 O O . ALA A 1 312 ? -8.724 12.470 -6.039 1.00 54.81 312 ALA A O 1
ATOM 2443 N N . THR A 1 313 ? -6.549 13.007 -5.980 1.00 60.50 313 THR A N 1
ATOM 2444 C CA . THR A 1 313 ? -6.632 13.983 -4.873 1.00 60.50 313 THR A CA 1
ATOM 2445 C C . THR A 1 313 ? -7.790 14.956 -5.001 1.00 60.50 313 THR A C 1
ATOM 2447 O O . THR A 1 313 ? -8.611 15.030 -4.103 1.00 60.50 313 THR A O 1
ATOM 2450 N N . ALA A 1 314 ? -7.935 15.617 -6.149 1.00 63.00 314 ALA A N 1
ATOM 2451 C CA . ALA A 1 314 ? -9.007 16.595 -6.342 1.00 63.00 314 ALA A CA 1
ATOM 2452 C C . ALA A 1 314 ? -10.428 15.989 -6.321 1.00 63.00 314 ALA A C 1
ATOM 2454 O O . ALA A 1 314 ? -11.387 16.709 -6.078 1.00 63.00 314 ALA A O 1
ATOM 2455 N N . ILE A 1 315 ? -10.573 14.690 -6.612 1.00 65.25 315 ILE A N 1
ATOM 2456 C CA . ILE A 1 315 ? -11.862 13.969 -6.584 1.00 65.25 315 ILE A CA 1
ATOM 2457 C C . ILE A 1 315 ? -12.106 13.361 -5.197 1.00 65.25 315 ILE A C 1
ATOM 2459 O O . ILE A 1 315 ? -13.234 13.294 -4.721 1.00 65.25 315 ILE A O 1
ATOM 2463 N N . ALA A 1 316 ? -11.026 12.903 -4.573 1.00 69.81 316 ALA A N 1
ATOM 2464 C CA . ALA A 1 316 ? -10.965 12.309 -3.253 1.00 69.81 316 ALA A CA 1
ATOM 2465 C C . ALA A 1 316 ? -11.197 13.323 -2.129 1.00 69.81 316 ALA A C 1
ATOM 2467 O O . ALA A 1 316 ? -11.661 12.944 -1.051 1.00 69.81 316 ALA A O 1
ATOM 2468 N N . ASP A 1 317 ? -10.838 14.585 -2.369 1.00 68.88 317 ASP A N 1
ATOM 2469 C CA . ASP A 1 317 ? -10.970 15.655 -1.398 1.00 68.88 317 ASP A CA 1
ATOM 2470 C C . ASP A 1 317 ? -12.442 15.842 -1.035 1.00 68.88 317 ASP A C 1
ATOM 2472 O O . ASP A 1 317 ? -13.265 16.363 -1.785 1.00 68.88 317 ASP A O 1
ATOM 2476 N N . GLY A 1 318 ? -12.752 15.379 0.170 1.00 74.88 318 GLY A N 1
ATOM 2477 C CA . GLY A 1 318 ? -14.050 15.523 0.787 1.00 74.88 318 GLY A CA 1
ATOM 2478 C C . GLY A 1 318 ? -15.087 14.470 0.445 1.00 74.88 318 GLY A C 1
ATOM 2479 O O . GLY A 1 318 ? -16.275 14.764 0.555 1.00 74.88 318 GLY A O 1
ATOM 2480 N N . LEU A 1 319 ? -14.660 13.268 0.058 1.00 85.88 319 LEU A N 1
ATOM 2481 C CA . LEU A 1 319 ? -15.517 12.084 0.099 1.00 85.88 319 LEU A CA 1
ATOM 2482 C C . LEU A 1 319 ? -15.853 11.708 1.549 1.00 85.88 319 LEU A C 1
ATOM 2484 O O . LEU A 1 319 ? -14.983 11.770 2.414 1.00 85.88 319 LEU A O 1
ATOM 2488 N N . GLY A 1 320 ? -17.089 11.263 1.791 1.00 89.00 320 GLY A N 1
ATOM 2489 C CA . GLY A 1 320 ? -17.443 10.565 3.035 1.00 89.00 320 GLY A CA 1
ATOM 2490 C C . GLY A 1 320 ? -16.884 9.128 3.089 1.00 89.00 320 GLY A C 1
ATOM 2491 O O . GLY A 1 320 ? -16.430 8.616 2.060 1.00 89.00 320 GLY A O 1
ATOM 2492 N N . PRO A 1 321 ? -16.945 8.431 4.238 1.00 92.38 321 PRO A N 1
ATOM 2493 C CA . PRO A 1 321 ? -16.283 7.136 4.426 1.00 92.38 321 PRO A CA 1
ATOM 2494 C C . PRO A 1 321 ? -16.685 6.020 3.453 1.00 92.38 321 PRO A C 1
ATOM 2496 O O . PRO A 1 321 ? -15.811 5.423 2.817 1.00 92.38 321 PRO A O 1
ATOM 2499 N N . LEU A 1 322 ? -17.977 5.737 3.250 1.00 92.31 322 LEU A N 1
ATOM 2500 C CA . LEU A 1 322 ? -18.356 4.725 2.255 1.00 92.31 322 LEU A CA 1
ATOM 2501 C C . LEU A 1 322 ? -18.121 5.228 0.830 1.00 92.31 322 LEU A C 1
ATOM 2503 O O . LEU A 1 322 ? -17.876 4.426 -0.064 1.00 92.31 322 LEU A O 1
ATOM 2507 N N . SER A 1 323 ? -18.152 6.544 0.596 1.00 89.50 323 SER A N 1
ATOM 2508 C CA . SER A 1 323 ? -17.801 7.119 -0.708 1.00 89.50 323 SER A CA 1
ATOM 2509 C C . SER A 1 323 ? -16.318 6.917 -1.026 1.00 89.50 323 SER A C 1
ATOM 2511 O O . SER A 1 323 ? -15.991 6.571 -2.159 1.00 89.50 323 SER A O 1
ATOM 2513 N N . ALA A 1 324 ? -15.433 7.019 -0.031 1.00 90.62 324 ALA A N 1
ATOM 2514 C CA . ALA A 1 324 ? -14.026 6.641 -0.144 1.00 90.62 324 ALA A CA 1
ATOM 2515 C C . ALA A 1 324 ? -13.871 5.151 -0.506 1.00 90.62 324 ALA A C 1
ATOM 2517 O O . ALA A 1 324 ? -13.116 4.812 -1.422 1.00 90.62 324 ALA A O 1
ATOM 2518 N N . LEU A 1 325 ? -14.649 4.266 0.130 1.00 91.75 325 LEU A N 1
ATOM 2519 C CA . LEU A 1 325 ? -14.690 2.842 -0.224 1.00 91.75 325 LEU A CA 1
ATOM 2520 C C . LEU A 1 325 ? -15.261 2.602 -1.626 1.00 91.75 325 LEU A C 1
ATOM 2522 O O . LEU A 1 325 ? -14.705 1.804 -2.370 1.00 91.75 325 LEU A O 1
ATOM 2526 N N . ARG A 1 326 ? -16.339 3.272 -2.042 1.00 88.81 326 ARG A N 1
ATOM 2527 C CA . ARG A 1 326 ? -16.896 3.134 -3.401 1.00 88.81 326 ARG A CA 1
ATOM 2528 C C . ARG A 1 326 ? -15.869 3.550 -4.433 1.00 88.81 326 ARG A C 1
ATOM 2530 O O . ARG A 1 326 ? -15.657 2.823 -5.401 1.00 88.81 326 ARG A O 1
ATOM 2537 N N . PHE A 1 327 ? -15.249 4.705 -4.207 1.00 85.94 327 PHE A N 1
ATOM 2538 C CA . PHE A 1 327 ? -14.291 5.305 -5.121 1.00 85.94 327 PHE A CA 1
ATOM 2539 C C . PHE A 1 327 ? -13.052 4.431 -5.284 1.00 85.94 327 PHE A C 1
ATOM 2541 O O . PHE A 1 327 ? -12.547 4.282 -6.394 1.00 85.94 327 PHE A O 1
ATOM 2548 N N . GLY A 1 328 ? -12.615 3.773 -4.206 1.00 85.25 328 GLY A N 1
ATOM 2549 C CA . GLY A 1 328 ? -11.678 2.655 -4.286 1.00 85.25 328 GLY A CA 1
ATOM 2550 C C . GLY A 1 328 ? -10.263 3.018 -4.707 1.00 85.25 328 GLY A C 1
ATOM 2551 O O . GLY A 1 328 ? -9.434 2.126 -4.884 1.00 85.25 328 GLY A O 1
ATOM 2552 N N . ALA A 1 329 ? -9.968 4.307 -4.845 1.00 81.50 329 ALA A N 1
ATOM 2553 C CA . ALA A 1 329 ? -8.634 4.814 -5.080 1.00 81.50 329 ALA A CA 1
ATOM 2554 C C . ALA A 1 329 ? -8.447 6.180 -4.412 1.00 81.50 329 ALA A C 1
ATOM 2556 O O . ALA A 1 329 ? -9.398 6.934 -4.273 1.00 81.50 329 ALA A O 1
ATOM 2557 N N . GLY A 1 330 ? -7.239 6.551 -4.006 1.00 80.00 330 GLY A N 1
ATOM 2558 C CA . GLY A 1 330 ? -7.016 7.869 -3.408 1.00 80.00 330 GLY A CA 1
ATOM 2559 C C . GLY A 1 330 ? -5.677 8.008 -2.716 1.00 80.00 330 GLY A C 1
ATOM 2560 O O . GLY A 1 330 ? -4.898 7.068 -2.671 1.00 80.00 330 GLY A O 1
ATOM 2561 N N . GLN A 1 331 ? -5.383 9.184 -2.175 1.00 83.12 331 GLN A N 1
ATOM 2562 C CA . GLN A 1 331 ? -4.220 9.344 -1.307 1.00 83.12 331 GLN A CA 1
ATOM 2563 C C . GLN A 1 331 ? -4.527 8.886 0.121 1.00 83.12 331 GLN A C 1
ATOM 2565 O O . GLN A 1 331 ? -5.619 8.422 0.448 1.00 83.12 331 GLN A O 1
ATOM 2570 N N . CYS A 1 332 ? -3.540 9.059 0.989 1.00 86.81 332 CYS A N 1
ATOM 2571 C CA . CYS A 1 332 ? -3.621 8.819 2.418 1.00 86.81 332 CYS A CA 1
ATOM 2572 C C . CYS A 1 332 ? -4.894 9.335 3.109 1.00 86.81 332 CYS A C 1
ATOM 2574 O O . CYS A 1 332 ? -5.436 8.640 3.962 1.00 86.81 332 CYS A O 1
ATOM 2576 N N . SER A 1 333 ? -5.414 10.498 2.707 1.00 86.81 333 SER A N 1
ATOM 2577 C CA . SER A 1 333 ? -6.649 11.070 3.256 1.00 86.81 333 SER A CA 1
ATOM 2578 C C . SER A 1 333 ? -7.875 10.180 3.036 1.00 86.81 333 SER A C 1
ATOM 2580 O O . SER A 1 333 ? -8.690 10.057 3.946 1.00 86.81 333 SER A O 1
ATOM 2582 N N . VAL A 1 334 ? -7.981 9.520 1.878 1.00 89.06 334 VAL A N 1
ATOM 2583 C CA . VAL A 1 334 ? -9.084 8.602 1.526 1.00 89.06 334 VAL A CA 1
ATOM 2584 C C . VAL A 1 334 ? -9.013 7.323 2.344 1.00 89.06 334 VAL A C 1
ATOM 2586 O O . VAL A 1 334 ? -10.025 6.855 2.857 1.00 89.06 334 VAL A O 1
ATOM 2589 N N . HIS A 1 335 ? -7.806 6.779 2.503 1.00 92.62 335 HIS A N 1
ATOM 2590 C CA . HIS A 1 335 ? -7.575 5.621 3.363 1.00 92.62 335 HIS A CA 1
ATOM 2591 C C . HIS A 1 335 ? -7.942 5.933 4.817 1.00 92.62 335 HIS A C 1
ATOM 2593 O O . HIS A 1 335 ? -8.628 5.146 5.464 1.00 92.62 335 HIS A O 1
ATOM 2599 N N . ALA A 1 336 ? -7.504 7.087 5.327 1.00 92.62 336 ALA A N 1
ATOM 2600 C CA . ALA A 1 336 ? -7.809 7.508 6.686 1.00 92.62 336 ALA A CA 1
ATOM 2601 C C . ALA A 1 336 ? -9.317 7.750 6.885 1.00 92.62 336 ALA A C 1
ATOM 2603 O O . ALA A 1 336 ? -9.873 7.291 7.872 1.00 92.62 336 ALA A O 1
ATOM 2604 N N . GLU A 1 337 ? -9.998 8.392 5.929 1.00 92.56 337 GLU A N 1
ATOM 2605 C CA . GLU A 1 337 ? -11.453 8.608 5.975 1.00 92.56 337 GLU A CA 1
ATOM 2606 C C . GLU A 1 337 ? -12.235 7.286 6.017 1.00 92.56 337 GLU A C 1
ATOM 2608 O O . GLU A 1 337 ? -13.111 7.108 6.863 1.00 92.56 337 GLU A O 1
ATOM 2613 N N . ALA A 1 338 ? -11.894 6.331 5.147 1.00 94.75 338 ALA A N 1
ATOM 2614 C CA . ALA A 1 338 ? -12.543 5.024 5.139 1.00 94.75 338 ALA A CA 1
ATOM 2615 C C . ALA A 1 338 ? -12.319 4.257 6.452 1.00 94.75 338 ALA A C 1
ATOM 2617 O O . ALA A 1 338 ? -13.259 3.663 6.980 1.00 94.75 338 ALA A O 1
ATOM 2618 N N . LEU A 1 339 ? -11.096 4.288 7.001 1.00 97.12 339 LEU A N 1
ATOM 2619 C CA . LEU A 1 339 ? -10.801 3.652 8.286 1.00 97.12 339 LEU A CA 1
ATOM 2620 C C . LEU A 1 339 ? -11.593 4.305 9.427 1.00 97.12 339 LEU A C 1
ATOM 2622 O O . LEU A 1 339 ? -12.191 3.584 10.223 1.00 97.12 339 LEU A O 1
ATOM 2626 N N . CYS A 1 340 ? -11.631 5.640 9.480 1.00 95.00 340 CYS A N 1
ATOM 2627 C CA . CYS A 1 340 ? -12.423 6.394 10.453 1.00 95.00 340 CYS A CA 1
ATOM 2628 C C . CYS A 1 340 ? -13.890 5.953 10.443 1.00 95.00 340 CYS A C 1
ATOM 2630 O O . CYS A 1 340 ? -14.388 5.513 11.475 1.00 95.00 340 CYS A O 1
ATOM 2632 N N . GLY A 1 341 ? -14.563 5.973 9.287 1.00 94.69 341 GLY A N 1
ATOM 2633 C CA . GLY A 1 341 ? -15.982 5.604 9.234 1.00 94.69 341 GLY A CA 1
ATOM 2634 C C . GLY A 1 341 ? -16.262 4.146 9.598 1.00 94.69 341 GLY A C 1
ATOM 2635 O O . GLY A 1 341 ? -17.248 3.871 10.281 1.00 94.69 341 GLY A O 1
ATOM 2636 N N . ILE A 1 342 ? -15.391 3.205 9.208 1.00 97.62 342 ILE A N 1
ATOM 2637 C CA . ILE A 1 342 ? -15.522 1.799 9.630 1.00 97.62 342 ILE A CA 1
ATOM 2638 C C . ILE A 1 342 ? -15.446 1.697 11.157 1.00 97.62 342 ILE A C 1
ATOM 2640 O O . ILE A 1 342 ? -16.289 1.049 11.774 1.00 97.62 342 ILE A O 1
ATOM 2644 N N . LEU A 1 343 ? -14.450 2.335 11.775 1.00 97.88 343 LEU A N 1
ATOM 2645 C CA . LEU A 1 343 ? -14.230 2.266 13.219 1.00 97.88 343 LEU A CA 1
ATOM 2646 C C . LEU A 1 343 ? -15.313 3.004 14.018 1.00 97.88 343 LEU A C 1
ATOM 2648 O O . LEU A 1 343 ? -15.775 2.482 15.027 1.00 97.88 343 LEU A O 1
ATOM 2652 N N . GLU A 1 344 ? -15.783 4.159 13.550 1.00 96.31 344 GLU A N 1
ATOM 2653 C CA . GLU A 1 344 ? -16.869 4.923 14.190 1.00 96.31 344 GLU A CA 1
ATOM 2654 C C . GLU A 1 344 ? -18.221 4.204 14.163 1.00 96.31 344 GLU A C 1
ATOM 2656 O O . GLU A 1 344 ? -19.116 4.524 14.948 1.00 96.31 344 GLU A O 1
ATOM 2661 N N . THR A 1 345 ? -18.333 3.192 13.304 1.00 96.88 345 THR A N 1
ATOM 2662 C CA . THR A 1 345 ? -19.493 2.306 13.180 1.00 96.88 345 THR A CA 1
ATOM 2663 C C . THR A 1 345 ? -19.282 0.968 13.914 1.00 96.88 345 THR A C 1
ATOM 2665 O O . THR A 1 345 ? -20.231 0.251 14.234 1.00 96.88 345 THR A O 1
ATOM 2668 N N . MET A 1 346 ? -18.032 0.621 14.230 1.00 98.31 346 MET A N 1
ATOM 2669 C CA . MET A 1 346 ? -17.662 -0.631 14.886 1.00 98.31 346 MET A CA 1
ATOM 2670 C C . MET A 1 346 ? -17.748 -0.516 16.408 1.00 98.31 346 MET A C 1
ATOM 2672 O O . MET A 1 346 ? -17.253 0.443 16.999 1.00 98.31 346 MET A O 1
ATOM 2676 N N . ARG A 1 347 ? -18.324 -1.531 17.064 1.00 97.38 347 ARG A N 1
ATOM 2677 C CA . ARG A 1 347 ? -18.345 -1.638 18.530 1.00 97.38 347 ARG A CA 1
ATOM 2678 C C . ARG A 1 347 ? -16.934 -1.839 19.102 1.00 97.38 347 ARG A C 1
ATOM 2680 O O . ARG A 1 347 ? -16.174 -2.659 18.600 1.00 97.38 347 ARG A O 1
ATOM 2687 N N . CYS A 1 348 ? -16.649 -1.145 20.198 1.00 97.06 348 CYS A N 1
ATOM 2688 C CA . CYS A 1 348 ? -15.476 -1.288 21.053 1.00 97.06 348 CYS A CA 1
ATOM 2689 C C . CYS A 1 348 ? -15.909 -1.915 22.385 1.00 97.06 348 CYS A C 1
ATOM 2691 O O . CYS A 1 348 ? -16.728 -1.338 23.108 1.00 97.06 348 CYS A O 1
ATOM 2693 N N . ASP A 1 349 ? -15.383 -3.095 22.716 1.00 96.69 349 ASP A N 1
ATOM 2694 C CA . ASP A 1 349 ? -15.801 -3.814 23.927 1.00 96.69 349 ASP A CA 1
ATOM 2695 C C . ASP A 1 349 ? -15.299 -3.127 25.199 1.00 96.69 349 ASP A C 1
ATOM 2697 O O . ASP A 1 349 ? -16.036 -3.064 26.182 1.00 96.69 349 ASP A O 1
ATOM 2701 N N . ALA A 1 350 ? -14.096 -2.547 25.168 1.00 92.88 350 ALA A N 1
ATOM 2702 C CA . ALA A 1 350 ? -13.511 -1.848 26.310 1.00 92.88 350 ALA A CA 1
ATOM 2703 C C . ALA A 1 350 ? -14.371 -0.668 26.799 1.00 92.88 350 ALA A C 1
ATOM 2705 O O . ALA A 1 350 ? -14.443 -0.406 27.998 1.00 92.88 350 ALA A O 1
ATOM 2706 N N . SER A 1 351 ? -15.044 0.038 25.883 1.00 92.94 351 SER A N 1
ATOM 2707 C CA . SER A 1 351 ? -15.878 1.207 26.212 1.00 92.94 351 SER A CA 1
ATOM 2708 C C . SER A 1 351 ? -17.387 0.936 26.182 1.00 92.94 351 SER A C 1
ATOM 2710 O O . SER A 1 351 ? -18.168 1.764 26.655 1.00 92.94 351 SER A O 1
ATOM 2712 N N . GLY A 1 352 ? -17.823 -0.175 25.578 1.00 93.75 352 GLY A N 1
ATOM 2713 C CA . GLY A 1 352 ? -19.234 -0.467 25.305 1.00 93.75 352 GLY A CA 1
ATOM 2714 C C . GLY A 1 352 ? -19.890 0.462 24.269 1.00 93.75 352 GLY A C 1
ATOM 2715 O O . GLY A 1 352 ? -21.108 0.421 24.091 1.00 93.75 352 GLY A O 1
ATOM 2716 N N . ARG A 1 353 ? -19.109 1.314 23.595 1.00 95.38 353 ARG A N 1
ATOM 2717 C CA . ARG A 1 353 ? -19.546 2.275 22.567 1.00 95.38 353 ARG A CA 1
ATOM 2718 C C . ARG A 1 353 ? -18.853 1.966 21.241 1.00 95.38 353 ARG A C 1
ATOM 2720 O O . ARG A 1 353 ? -18.071 1.026 21.166 1.00 95.38 353 ARG A O 1
ATOM 2727 N N . THR A 1 354 ? -19.134 2.723 20.185 1.00 96.69 354 THR A N 1
ATOM 2728 C CA . THR A 1 354 ? -18.290 2.668 18.985 1.00 96.69 354 THR A CA 1
ATOM 2729 C C . THR A 1 354 ? -16.954 3.369 19.222 1.00 96.69 354 THR A C 1
ATOM 2731 O O . THR A 1 354 ? -16.837 4.187 20.143 1.00 96.69 354 THR A O 1
ATOM 2734 N N . TYR A 1 355 ? -15.934 3.044 18.422 1.00 96.38 355 TYR A N 1
ATOM 2735 C CA . TYR A 1 355 ? -14.655 3.745 18.525 1.00 96.38 355 TYR A CA 1
ATOM 2736 C C . TYR A 1 355 ? -14.837 5.224 18.193 1.00 96.38 355 TYR A C 1
ATOM 2738 O O . TYR A 1 355 ? -15.555 5.593 17.266 1.00 96.38 355 TYR A O 1
ATOM 2746 N N . ARG A 1 356 ? -14.140 6.088 18.926 1.00 94.62 356 ARG A N 1
ATOM 2747 C CA . ARG A 1 356 ? -13.968 7.480 18.514 1.00 94.62 356 ARG A CA 1
ATOM 2748 C C . ARG A 1 356 ? -12.718 7.567 17.666 1.00 94.62 356 ARG A C 1
ATOM 2750 O O . ARG A 1 356 ? -11.683 7.022 18.049 1.00 94.62 356 ARG A O 1
ATOM 2757 N N . THR A 1 357 ? -12.801 8.254 16.534 1.00 93.50 357 THR A N 1
ATOM 2758 C CA . THR A 1 357 ? -11.643 8.430 15.665 1.00 93.50 357 THR A CA 1
ATOM 2759 C C . THR A 1 357 ? -11.400 9.886 15.325 1.00 93.50 357 THR A C 1
ATOM 2761 O O . THR A 1 357 ? -12.244 10.759 15.515 1.00 93.50 357 THR A O 1
ATOM 2764 N N . THR A 1 358 ? -10.194 10.161 14.857 1.00 89.06 358 THR A N 1
ATOM 2765 C CA . THR A 1 358 ? -9.895 11.393 14.145 1.00 89.06 358 THR A CA 1
ATOM 2766 C C . THR A 1 358 ? -8.820 11.117 13.119 1.00 89.06 358 THR A C 1
ATOM 2768 O O . THR A 1 358 ? -7.951 10.267 13.309 1.00 89.06 358 THR A O 1
ATOM 2771 N N . ARG A 1 359 ? -8.822 11.900 12.049 1.00 87.38 359 ARG A N 1
ATOM 2772 C CA . ARG A 1 359 ? -7.652 11.999 11.188 1.00 87.38 359 ARG A CA 1
ATOM 2773 C C . ARG A 1 359 ? -6.635 12.927 11.822 1.00 87.38 359 ARG A C 1
ATOM 2775 O O . ARG A 1 359 ? -7.002 13.904 12.476 1.00 87.38 359 ARG A O 1
ATOM 2782 N N . VAL A 1 360 ? -5.365 12.638 11.593 1.00 81.12 360 VAL A N 1
ATOM 2783 C CA . VAL A 1 360 ? -4.271 13.539 11.940 1.00 81.12 360 VAL A CA 1
ATOM 2784 C C . VAL A 1 360 ? -3.387 13.728 10.720 1.00 81.12 360 VAL A C 1
ATOM 2786 O O . VAL A 1 360 ? -2.990 12.771 10.054 1.00 81.12 360 VAL A O 1
ATOM 2789 N N . THR A 1 361 ? -3.115 14.989 10.410 1.00 75.81 361 THR A N 1
ATOM 2790 C CA . THR A 1 361 ? -2.151 15.359 9.381 1.00 75.81 361 THR A CA 1
ATOM 2791 C C . THR A 1 361 ? -0.775 15.400 10.019 1.00 75.81 361 THR A C 1
ATOM 2793 O O . THR A 1 361 ? -0.525 16.185 10.931 1.00 75.81 361 THR A O 1
ATOM 2796 N N . THR A 1 362 ? 0.122 14.564 9.525 1.00 73.38 362 THR A N 1
ATOM 2797 C CA . THR A 1 362 ? 1.562 14.705 9.736 1.00 73.38 362 THR A CA 1
ATOM 2798 C C . THR A 1 362 ? 2.158 15.443 8.532 1.00 73.38 362 THR A C 1
ATOM 2800 O O . THR A 1 362 ? 1.430 15.819 7.616 1.00 73.38 362 THR A O 1
ATOM 2803 N N . HIS A 1 363 ? 3.474 15.678 8.513 1.00 69.25 363 HIS A N 1
ATOM 2804 C CA . HIS A 1 363 ? 4.179 16.540 7.548 1.00 69.25 363 HIS A CA 1
ATOM 2805 C C . HIS A 1 363 ? 3.522 16.712 6.161 1.00 69.25 363 HIS A C 1
ATOM 2807 O O . HIS A 1 363 ? 3.214 17.826 5.743 1.00 69.25 363 HIS A O 1
ATOM 2813 N N . ALA A 1 364 ? 3.339 15.602 5.443 1.00 70.31 364 ALA A N 1
ATOM 2814 C CA . ALA A 1 364 ? 2.801 15.548 4.086 1.00 70.31 364 ALA A CA 1
ATOM 2815 C C . ALA A 1 364 ? 1.931 14.294 3.884 1.00 70.31 364 ALA A C 1
ATOM 2817 O O . ALA A 1 364 ? 1.910 13.702 2.804 1.00 70.31 364 ALA A O 1
ATOM 2818 N N . HIS A 1 365 ? 1.300 13.819 4.958 1.00 80.56 365 HIS A N 1
ATOM 2819 C CA . HIS A 1 365 ? 0.586 12.547 4.975 1.00 80.56 365 HIS A CA 1
ATOM 2820 C C . HIS A 1 365 ? -0.519 12.604 6.051 1.00 80.56 365 HIS A C 1
ATOM 2822 O O . HIS A 1 365 ? -0.420 13.351 7.023 1.00 80.56 365 HIS A O 1
ATOM 2828 N N . VAL A 1 366 ? -1.614 11.881 5.834 1.00 84.06 366 VAL A N 1
ATOM 2829 C CA . VAL A 1 366 ? -2.793 11.827 6.702 1.00 84.06 366 VAL A CA 1
ATOM 2830 C C . VAL A 1 366 ? -2.975 10.399 7.199 1.00 84.06 366 VAL A C 1
ATOM 2832 O O . VAL A 1 366 ? -2.994 9.450 6.419 1.00 84.06 366 VAL A O 1
ATOM 2835 N N . THR A 1 367 ? -3.144 10.254 8.504 1.00 89.06 367 THR A N 1
ATOM 2836 C CA . THR A 1 367 ? -3.306 8.966 9.184 1.00 89.06 367 THR A CA 1
ATOM 2837 C C . THR A 1 367 ? -4.501 9.018 10.139 1.00 89.06 367 THR A C 1
ATOM 2839 O O . THR A 1 367 ? -5.171 10.049 10.237 1.00 89.06 367 THR A O 1
ATOM 2842 N N . THR A 1 368 ? -4.805 7.908 10.810 1.00 92.31 368 THR A N 1
ATOM 2843 C CA . THR A 1 368 ? -5.944 7.773 11.727 1.00 92.31 368 THR A CA 1
ATOM 2844 C C . THR A 1 368 ? -5.465 7.617 13.164 1.00 92.31 368 THR A C 1
ATOM 2846 O O . THR A 1 368 ? -4.519 6.883 13.447 1.00 92.31 368 THR A O 1
ATOM 2849 N N . LEU A 1 369 ? -6.143 8.292 14.086 1.00 93.12 369 LEU A N 1
ATOM 2850 C CA . LEU A 1 369 ? -6.096 8.000 15.510 1.00 93.12 369 LEU A CA 1
ATOM 2851 C C . LEU A 1 369 ? -7.428 7.380 15.922 1.00 93.12 369 LEU A C 1
ATOM 2853 O O . LEU A 1 369 ? -8.483 7.875 15.523 1.00 93.12 369 LEU A O 1
ATOM 2857 N N . ALA A 1 370 ? -7.379 6.334 16.738 1.00 95.56 370 ALA A N 1
ATOM 2858 C CA . ALA A 1 370 ? -8.558 5.717 17.338 1.00 95.56 370 ALA A CA 1
ATOM 2859 C C . ALA A 1 370 ? -8.429 5.719 18.863 1.00 95.56 370 ALA A C 1
ATOM 2861 O O . ALA A 1 370 ? -7.338 5.522 19.392 1.00 95.56 370 ALA A O 1
ATOM 2862 N N . GLU A 1 371 ? -9.527 5.961 19.569 1.00 94.81 371 GLU A N 1
ATOM 2863 C CA . GLU A 1 371 ? -9.563 5.898 21.028 1.00 94.81 371 GLU A CA 1
ATOM 2864 C C . GLU A 1 371 ? -9.716 4.441 21.490 1.00 94.81 371 GLU A C 1
ATOM 2866 O O . GLU A 1 371 ? -10.699 3.774 21.161 1.00 94.81 371 GLU A O 1
ATOM 2871 N N . LEU A 1 372 ? -8.743 3.953 22.257 1.00 95.81 372 LEU A N 1
ATOM 2872 C CA . LEU A 1 372 ? -8.745 2.649 22.917 1.00 95.81 372 LEU A CA 1
ATOM 2873 C C . LEU A 1 372 ? -8.326 2.853 24.374 1.00 95.81 372 LEU A C 1
ATOM 2875 O O . LEU A 1 372 ? -7.230 3.351 24.615 1.00 95.81 372 LEU A O 1
ATOM 2879 N N . GLU A 1 373 ? -9.189 2.484 25.326 1.00 92.06 373 GLU A N 1
ATOM 2880 C CA . GLU A 1 373 ? -8.920 2.624 26.772 1.00 92.06 373 GLU A CA 1
ATOM 2881 C C . GLU A 1 373 ? -8.423 4.039 27.148 1.00 92.06 373 GLU A C 1
ATOM 2883 O O . GLU A 1 373 ? -7.380 4.204 27.777 1.00 92.06 373 GLU A O 1
ATOM 2888 N N . ASP A 1 374 ? -9.145 5.071 26.694 1.00 88.00 374 ASP A N 1
ATOM 2889 C CA . ASP A 1 374 ? -8.835 6.499 26.898 1.00 88.00 374 ASP A CA 1
ATOM 2890 C C . ASP A 1 374 ? -7.508 6.985 26.270 1.00 88.00 374 ASP A C 1
ATOM 2892 O O . ASP A 1 374 ? -6.985 8.050 26.614 1.00 88.00 374 ASP A O 1
ATOM 2896 N N . ARG A 1 375 ? -6.949 6.232 25.312 1.00 91.62 375 ARG A N 1
ATOM 2897 C CA . ARG A 1 375 ? -5.706 6.571 24.598 1.00 91.62 375 ARG A CA 1
ATOM 2898 C C . ARG A 1 375 ? -5.928 6.665 23.096 1.00 91.62 375 ARG A C 1
ATOM 2900 O O . ARG A 1 375 ? -6.593 5.825 22.503 1.00 91.62 375 ARG A O 1
ATOM 2907 N N . TRP A 1 376 ? -5.295 7.648 22.459 1.00 93.12 376 TRP A N 1
ATOM 2908 C CA . TRP A 1 376 ? -5.339 7.826 21.005 1.00 93.12 376 TRP A CA 1
ATOM 2909 C C . TRP A 1 376 ? -4.239 7.016 20.323 1.00 93.12 376 TRP A C 1
ATOM 2911 O O . TRP A 1 376 ? -3.103 7.480 20.201 1.00 93.12 376 TRP A O 1
ATOM 2921 N N . VAL A 1 377 ? -4.569 5.798 19.895 1.00 94.56 377 VAL A N 1
ATOM 2922 C CA . VAL A 1 377 ? -3.635 4.885 19.223 1.00 94.56 377 VAL A CA 1
ATOM 2923 C C . VAL A 1 377 ? -3.463 5.242 17.754 1.00 94.56 377 VAL A C 1
ATOM 2925 O O . VAL A 1 377 ? -4.409 5.660 17.088 1.00 94.56 377 VAL A O 1
ATOM 2928 N N . PHE A 1 378 ? -2.239 5.089 17.251 1.00 92.00 378 PHE A N 1
ATOM 2929 C CA . PHE A 1 378 ? -1.864 5.488 15.896 1.00 92.00 378 PHE A CA 1
ATOM 2930 C C . PHE A 1 378 ? -2.060 4.349 14.884 1.00 92.00 378 PHE A C 1
ATOM 2932 O O . PHE A 1 378 ? -1.483 3.270 15.046 1.00 92.00 378 PHE A O 1
ATOM 2939 N N . LEU A 1 379 ? -2.813 4.609 13.809 1.00 93.50 379 LEU A N 1
ATOM 2940 C CA . LEU A 1 379 ? -3.172 3.645 12.764 1.00 93.50 379 LEU A CA 1
ATOM 2941 C C . LEU A 1 379 ? -3.029 4.273 11.367 1.00 93.50 379 LEU A C 1
ATOM 2943 O O . LEU A 1 379 ? -3.795 5.167 11.014 1.00 93.50 379 LEU A O 1
ATOM 2947 N N . ASP A 1 380 ? -2.099 3.782 10.541 1.00 91.44 380 ASP A N 1
ATOM 2948 C CA . ASP A 1 380 ? -1.883 4.284 9.174 1.00 91.44 380 ASP A CA 1
ATOM 2949 C C . ASP A 1 380 ? -2.351 3.287 8.097 1.00 91.44 380 ASP A C 1
ATOM 2951 O O . ASP A 1 380 ? -1.592 2.386 7.711 1.00 91.44 380 ASP A O 1
ATOM 2955 N N . PRO A 1 381 ? -3.585 3.437 7.576 1.00 92.00 381 PRO A N 1
ATOM 2956 C CA . PRO A 1 381 ? -4.161 2.517 6.592 1.00 92.00 381 PRO A CA 1
ATOM 2957 C C . PRO A 1 381 ? -3.524 2.603 5.204 1.00 92.00 381 PRO A C 1
ATOM 2959 O O . PRO A 1 381 ? -3.696 1.691 4.395 1.00 92.00 381 PRO A O 1
ATOM 2962 N N . SER A 1 382 ? -2.777 3.665 4.901 1.00 86.19 382 SER A N 1
ATOM 2963 C CA . SER A 1 382 ? -2.154 3.824 3.584 1.00 86.19 382 SER A CA 1
ATOM 2964 C C . SER A 1 382 ? -0.886 2.984 3.432 1.00 86.19 382 SER A C 1
ATOM 2966 O O . SER A 1 382 ? -0.593 2.515 2.339 1.00 86.19 382 SER A O 1
ATOM 2968 N N . ILE A 1 383 ? -0.162 2.752 4.531 1.00 83.38 383 ILE A N 1
ATOM 2969 C CA . ILE A 1 383 ? 1.071 1.944 4.566 1.00 83.38 383 ILE A CA 1
ATOM 2970 C C . ILE A 1 383 ? 0.942 0.693 5.444 1.00 83.38 383 ILE A C 1
ATOM 2972 O O . ILE A 1 383 ? 1.885 -0.095 5.530 1.00 83.38 383 ILE A O 1
ATOM 2976 N N . GLY A 1 384 ? -0.216 0.493 6.081 1.00 86.62 384 GLY A N 1
ATOM 2977 C CA . GLY A 1 384 ? -0.518 -0.685 6.892 1.00 86.62 384 GLY A CA 1
ATOM 2978 C C . GLY A 1 384 ? 0.309 -0.722 8.174 1.00 86.62 384 GLY A C 1
ATOM 2979 O O . GLY A 1 384 ? 0.848 -1.772 8.531 1.00 86.62 384 GLY A O 1
ATOM 2980 N N . ARG A 1 385 ? 0.478 0.433 8.832 1.00 86.81 385 ARG A N 1
ATOM 2981 C CA . ARG A 1 385 ? 1.346 0.578 10.009 1.00 86.81 385 ARG A CA 1
ATOM 2982 C C . ARG A 1 385 ? 0.564 0.872 11.283 1.00 86.81 385 ARG A C 1
ATOM 2984 O O . ARG A 1 385 ? -0.443 1.571 11.283 1.00 86.81 385 ARG A O 1
ATOM 2991 N N . PHE A 1 386 ? 1.097 0.331 12.367 1.00 91.81 386 PHE A N 1
ATOM 2992 C CA . PHE A 1 386 ? 0.653 0.474 13.746 1.00 91.81 386 PHE A CA 1
ATOM 2993 C C . PHE A 1 386 ? 1.881 0.298 14.645 1.00 91.81 386 PHE A C 1
ATOM 2995 O O . PHE A 1 386 ? 2.932 -0.157 14.181 1.00 91.81 386 PHE A O 1
ATOM 3002 N N . TYR A 1 387 ? 1.750 0.624 15.927 1.00 91.38 387 TYR A N 1
ATOM 3003 C CA . TYR A 1 387 ? 2.848 0.532 16.883 1.00 91.38 387 TYR A CA 1
ATOM 3004 C C . TYR A 1 387 ? 2.364 -0.081 18.187 1.00 91.38 387 TYR A C 1
ATOM 3006 O O . TYR A 1 387 ? 1.236 0.165 18.604 1.00 91.38 387 TYR A O 1
ATOM 3014 N N . PHE A 1 388 ? 3.229 -0.855 18.831 1.00 93.94 388 PHE A N 1
ATOM 3015 C CA . PHE A 1 388 ? 3.021 -1.376 20.176 1.00 93.94 388 PHE A CA 1
ATOM 3016 C C . PHE A 1 388 ? 3.976 -0.696 21.156 1.00 93.94 388 PHE A C 1
ATOM 3018 O O . PHE A 1 388 ? 5.060 -0.240 20.775 1.00 93.94 388 PHE A O 1
ATOM 3025 N N . LEU A 1 389 ? 3.594 -0.666 22.431 1.00 94.19 389 LEU A N 1
ATOM 3026 C CA . LEU A 1 389 ? 4.529 -0.398 23.518 1.00 94.19 389 LEU A CA 1
ATOM 3027 C C . LEU A 1 389 ? 5.608 -1.492 23.575 1.00 94.19 389 LEU A C 1
ATOM 3029 O O . LEU A 1 389 ? 5.570 -2.499 22.869 1.00 94.19 389 LEU A O 1
ATOM 3033 N N . ARG A 1 390 ? 6.606 -1.309 24.443 1.00 91.00 390 ARG A N 1
ATOM 3034 C CA . ARG A 1 390 ? 7.679 -2.303 24.641 1.00 91.00 390 ARG A CA 1
ATOM 3035 C C . ARG A 1 390 ? 7.185 -3.639 25.199 1.00 91.00 390 ARG A C 1
ATOM 3037 O O . ARG A 1 390 ? 7.929 -4.610 25.157 1.00 91.00 390 ARG A O 1
ATOM 3044 N N . ASP A 1 391 ? 5.966 -3.674 25.730 1.00 93.12 391 ASP A N 1
ATOM 3045 C CA . ASP A 1 391 ? 5.336 -4.888 26.242 1.00 93.12 391 ASP A CA 1
ATOM 3046 C C . ASP A 1 391 ? 4.726 -5.771 25.147 1.00 93.12 391 ASP A C 1
ATOM 3048 O O . ASP A 1 391 ? 4.327 -6.891 25.456 1.00 93.12 391 ASP A O 1
ATOM 3052 N N . ASP A 1 392 ? 4.639 -5.279 23.903 1.00 93.12 392 ASP A N 1
ATOM 3053 C CA . ASP A 1 392 ? 4.017 -5.956 22.762 1.00 93.12 392 ASP A CA 1
ATOM 3054 C C . ASP A 1 392 ? 2.574 -6.438 23.040 1.00 93.12 392 ASP A C 1
ATOM 3056 O O . ASP A 1 392 ? 2.081 -7.396 22.447 1.00 93.12 392 ASP A O 1
ATOM 3060 N N . ARG A 1 393 ? 1.868 -5.776 23.963 1.00 92.69 393 ARG A N 1
ATOM 3061 C CA . ARG A 1 393 ? 0.474 -6.087 24.329 1.00 92.69 393 ARG A CA 1
ATOM 3062 C C . ARG A 1 393 ? -0.461 -4.928 24.056 1.00 92.69 393 ARG A C 1
ATOM 3064 O O . ARG A 1 393 ? -1.599 -5.147 23.654 1.00 92.69 393 ARG A O 1
ATOM 3071 N N . THR A 1 394 ? 0.041 -3.715 24.240 1.00 93.56 394 THR A N 1
ATOM 3072 C CA . THR A 1 394 ? -0.754 -2.498 24.124 1.00 93.56 394 THR A CA 1
ATOM 3073 C C . THR A 1 394 ? -0.313 -1.708 22.902 1.00 93.56 394 THR A C 1
ATOM 3075 O O . THR A 1 394 ? 0.886 -1.509 22.695 1.00 93.56 394 THR A O 1
ATOM 3078 N N . LEU A 1 395 ? -1.265 -1.230 22.098 1.00 95.75 395 LEU A N 1
ATOM 3079 C CA . LEU A 1 395 ? -0.949 -0.302 21.014 1.00 95.75 395 LEU A CA 1
ATOM 3080 C C . LEU A 1 395 ? -0.392 1.004 21.597 1.00 95.75 395 LEU A C 1
ATOM 3082 O O . LEU A 1 395 ? -0.914 1.537 22.575 1.00 95.75 395 LEU A O 1
ATOM 3086 N N . ALA A 1 396 ? 0.680 1.516 20.998 1.00 93.62 396 ALA A N 1
ATOM 3087 C CA . ALA A 1 396 ? 1.263 2.788 21.392 1.00 93.62 396 ALA A CA 1
ATOM 3088 C C . ALA A 1 396 ? 0.335 3.936 20.972 1.00 93.62 396 ALA A C 1
ATOM 3090 O O . ALA A 1 396 ? -0.106 4.022 19.819 1.00 93.62 396 ALA A O 1
ATOM 3091 N N . SER A 1 397 ? 0.051 4.830 21.915 1.00 91.31 397 SER A N 1
ATOM 3092 C CA . SER A 1 397 ? -0.628 6.088 21.631 1.00 91.31 397 SER A CA 1
ATOM 3093 C C . SER A 1 397 ? 0.299 7.066 20.919 1.00 91.31 397 SER A C 1
ATOM 3095 O O . SER A 1 397 ? 1.524 6.917 20.940 1.00 91.31 397 SER A O 1
ATOM 3097 N N . LEU A 1 398 ? -0.277 8.115 20.333 1.00 84.06 398 LEU A N 1
ATOM 3098 C CA . LEU A 1 398 ? 0.506 9.226 19.801 1.00 84.06 398 LEU A CA 1
ATOM 3099 C C . LEU A 1 398 ? 1.446 9.801 20.873 1.00 84.06 398 LEU A C 1
ATOM 3101 O O . LEU A 1 398 ? 2.616 10.036 20.591 1.00 84.06 398 LEU A O 1
ATOM 3105 N N . GLN A 1 399 ? 0.974 9.966 22.110 1.00 86.12 399 GLN A N 1
ATOM 3106 C CA . GLN A 1 399 ? 1.782 10.485 23.214 1.00 86.12 399 GLN A CA 1
ATOM 3107 C C . GLN A 1 399 ? 2.980 9.580 23.525 1.00 86.12 399 GLN A C 1
ATOM 3109 O O . GLN A 1 399 ? 4.075 10.090 23.751 1.00 86.12 399 GLN A O 1
ATOM 3114 N N . ASP A 1 400 ? 2.809 8.256 23.478 1.00 91.19 400 ASP A N 1
ATOM 3115 C CA . ASP A 1 400 ? 3.920 7.319 23.692 1.00 91.19 400 ASP A CA 1
ATOM 3116 C C . ASP A 1 400 ? 4.958 7.420 22.577 1.00 91.19 400 ASP A C 1
ATOM 3118 O O . ASP A 1 400 ? 6.154 7.425 22.847 1.00 91.19 400 ASP A O 1
ATOM 3122 N N . LEU A 1 401 ? 4.506 7.532 21.324 1.00 86.94 401 LEU A N 1
ATOM 3123 C CA . LEU A 1 401 ? 5.385 7.672 20.162 1.00 86.94 401 LEU A CA 1
ATOM 3124 C C . LEU A 1 401 ? 6.181 8.983 20.187 1.00 86.94 401 LEU A C 1
ATOM 3126 O O . LEU A 1 401 ? 7.332 9.016 19.753 1.00 86.94 401 LEU A O 1
ATOM 3130 N N . LEU A 1 402 ? 5.578 10.057 20.702 1.00 81.81 402 LEU A N 1
ATOM 3131 C CA . LEU A 1 402 ? 6.252 11.339 20.905 1.00 81.81 402 LEU A CA 1
ATOM 3132 C C . LEU A 1 402 ? 7.236 11.295 22.085 1.00 81.81 402 LEU A C 1
ATOM 3134 O O . LEU A 1 402 ? 8.289 11.929 22.015 1.00 81.81 402 LEU A O 1
ATOM 3138 N N . ALA A 1 403 ? 6.912 10.553 23.149 1.00 87.00 403 ALA A N 1
ATOM 3139 C CA . ALA A 1 403 ? 7.749 10.417 24.341 1.00 87.00 403 ALA A CA 1
ATOM 3140 C C . ALA A 1 403 ? 8.932 9.451 24.149 1.00 87.00 403 ALA A C 1
ATOM 3142 O O . ALA A 1 403 ? 10.013 9.690 24.688 1.00 87.00 403 ALA A O 1
ATOM 3143 N N . ASP A 1 404 ? 8.750 8.378 23.375 1.00 88.06 404 ASP A N 1
ATOM 3144 C CA . ASP A 1 404 ? 9.778 7.386 23.055 1.00 88.06 404 ASP A CA 1
ATOM 3145 C C . ASP A 1 404 ? 9.863 7.160 21.532 1.00 88.06 404 ASP A C 1
ATOM 3147 O O . ASP A 1 404 ? 9.270 6.214 21.000 1.00 88.06 404 ASP A O 1
ATOM 3151 N N . PRO A 1 405 ? 10.657 7.977 20.808 1.00 81.69 405 PRO A N 1
ATOM 3152 C CA . PRO A 1 405 ? 10.869 7.809 19.370 1.00 81.69 405 PRO A CA 1
ATOM 3153 C C . PRO A 1 405 ? 11.433 6.435 18.975 1.00 81.69 405 PRO A C 1
ATOM 3155 O O . PRO A 1 405 ? 11.315 6.035 17.814 1.00 81.69 405 PRO A O 1
ATOM 3158 N N . ALA A 1 406 ? 12.021 5.678 19.913 1.00 84.44 406 ALA A N 1
ATOM 3159 C CA . ALA A 1 406 ? 12.485 4.323 19.632 1.00 84.44 406 ALA A CA 1
ATOM 3160 C C . ALA A 1 406 ? 11.319 3.361 19.347 1.00 84.44 406 ALA A C 1
ATOM 3162 O O . ALA A 1 406 ? 11.504 2.398 18.604 1.00 84.44 406 ALA A O 1
ATOM 3163 N N . LEU A 1 407 ? 10.110 3.626 19.862 1.00 84.88 407 LEU A N 1
ATOM 3164 C CA . LEU A 1 407 ? 8.908 2.863 19.504 1.00 84.88 407 LEU A CA 1
ATOM 3165 C C . LEU A 1 407 ? 8.580 2.997 18.012 1.00 84.88 407 LEU A C 1
ATOM 3167 O O . LEU A 1 407 ? 8.244 2.005 17.367 1.00 84.88 407 LEU A O 1
ATOM 3171 N N . ALA A 1 408 ? 8.742 4.196 17.447 1.00 77.56 408 ALA A N 1
ATOM 3172 C CA . ALA A 1 408 ? 8.540 4.434 16.021 1.00 77.56 408 ALA A CA 1
ATOM 3173 C C . ALA A 1 408 ? 9.629 3.765 15.169 1.00 77.56 408 ALA A C 1
ATOM 3175 O O . ALA A 1 408 ? 9.329 3.137 14.153 1.00 77.56 408 ALA A O 1
ATOM 3176 N N . ALA A 1 409 ? 10.884 3.829 15.625 1.00 74.31 409 ALA A N 1
ATOM 3177 C CA . ALA A 1 409 ? 12.017 3.192 14.955 1.00 74.31 409 ALA A CA 1
ATOM 3178 C C . ALA A 1 409 ? 11.913 1.654 14.920 1.00 74.31 409 ALA A C 1
ATOM 3180 O O . ALA A 1 409 ? 12.370 1.040 13.960 1.00 74.31 409 ALA A O 1
ATOM 3181 N N . ARG A 1 410 ? 11.264 1.025 15.916 1.00 74.19 410 ARG A N 1
ATOM 3182 C CA . ARG A 1 410 ? 10.930 -0.418 15.895 1.00 74.19 410 ARG A CA 1
ATOM 3183 C C . ARG A 1 410 ? 9.932 -0.781 14.789 1.00 74.19 410 ARG A C 1
ATOM 3185 O O . ARG A 1 410 ? 9.849 -1.944 14.409 1.00 74.19 410 ARG A O 1
ATOM 3192 N N . GLY A 1 411 ? 9.145 0.186 14.315 1.00 63.78 411 GLY A N 1
ATOM 3193 C CA . GLY A 1 411 ? 8.133 -0.029 13.284 1.00 63.78 411 GLY A CA 1
ATOM 3194 C C . GLY A 1 411 ? 8.679 0.063 11.857 1.00 63.78 411 GLY A C 1
ATOM 3195 O O . GLY A 1 411 ? 8.329 -0.788 11.040 1.00 63.78 411 GLY A O 1
ATOM 3196 N N . ALA A 1 412 ? 9.498 1.076 11.540 1.00 62.59 412 ALA A N 1
ATOM 3197 C CA . ALA A 1 412 ? 10.183 1.237 10.246 1.00 62.59 412 ALA A CA 1
ATOM 3198 C C . ALA A 1 412 ? 11.244 2.361 10.279 1.00 62.59 412 ALA A C 1
ATOM 3200 O O . ALA A 1 412 ? 11.197 3.249 11.137 1.00 62.59 412 ALA A O 1
ATOM 3201 N N . LYS A 1 413 ? 12.162 2.370 9.298 1.00 61.34 413 LYS A N 1
ATOM 3202 C CA . LYS A 1 413 ? 13.133 3.462 9.098 1.00 61.34 413 LYS A CA 1
ATOM 3203 C C . LYS A 1 413 ? 12.405 4.769 8.740 1.00 61.34 413 LYS A C 1
ATOM 3205 O O . LYS A 1 413 ? 11.358 4.748 8.091 1.00 61.34 413 LYS A O 1
ATOM 3210 N N . HIS A 1 414 ? 12.971 5.907 9.155 1.00 59.91 414 HIS A N 1
ATOM 3211 C CA . HIS A 1 414 ? 12.488 7.271 8.860 1.00 59.91 414 HIS A CA 1
ATOM 3212 C C . HIS A 1 414 ? 11.093 7.631 9.408 1.00 59.91 414 HIS A C 1
ATOM 3214 O O . HIS A 1 414 ? 10.497 8.627 8.994 1.00 59.91 414 HIS A O 1
ATOM 3220 N N . MET A 1 415 ? 10.541 6.845 10.340 1.00 62.97 415 MET A N 1
ATOM 3221 C CA . MET A 1 415 ? 9.226 7.144 10.928 1.00 62.97 415 MET A CA 1
ATOM 3222 C C . MET A 1 415 ? 9.269 8.198 12.033 1.00 62.97 415 MET A C 1
ATOM 3224 O O . MET A 1 415 ? 8.264 8.845 12.318 1.00 62.97 415 MET A O 1
ATOM 3228 N N . ASP A 1 416 ? 10.434 8.437 12.616 1.00 61.78 416 ASP A N 1
ATOM 3229 C CA . ASP A 1 416 ? 10.657 9.554 13.524 1.00 61.78 416 ASP A CA 1
ATOM 3230 C C . ASP A 1 416 ? 10.487 10.907 12.810 1.00 61.78 416 ASP A C 1
ATOM 3232 O O . ASP A 1 416 ? 9.940 11.839 13.393 1.00 61.78 416 ASP A O 1
ATOM 3236 N N . GLU A 1 417 ? 10.864 11.020 11.531 1.00 61.88 417 GLU A N 1
ATOM 3237 C CA . GLU A 1 417 ? 10.626 12.223 10.711 1.00 61.88 417 GLU A CA 1
ATOM 3238 C C . GLU A 1 417 ? 9.129 12.533 10.561 1.00 61.88 417 GLU A C 1
ATOM 3240 O O . GLU A 1 417 ? 8.712 13.693 10.555 1.00 61.88 417 GLU A O 1
ATOM 3245 N N . TYR A 1 418 ? 8.315 11.482 10.484 1.00 62.72 418 TYR A N 1
ATOM 3246 C CA . TYR A 1 418 ? 6.865 11.556 10.345 1.00 62.72 418 TYR A CA 1
ATOM 3247 C C . TYR A 1 418 ? 6.194 12.112 11.603 1.00 62.72 418 TYR A C 1
ATOM 3249 O O . TYR A 1 418 ? 5.308 12.961 11.519 1.00 62.72 418 TYR A O 1
ATOM 3257 N N . LEU A 1 419 ? 6.676 11.674 12.768 1.00 64.69 419 LEU A N 1
ATOM 3258 C CA . LEU A 1 419 ? 6.182 12.102 14.074 1.00 64.69 419 LEU A CA 1
ATOM 3259 C C . LEU A 1 419 ? 6.739 13.468 14.501 1.00 64.69 419 LEU A C 1
ATOM 3261 O O . LEU A 1 419 ? 6.037 14.231 15.167 1.00 64.69 419 LEU A O 1
ATOM 3265 N N . ARG A 1 420 ? 7.961 13.830 14.081 1.00 59.25 420 ARG A N 1
ATOM 3266 C CA . ARG A 1 420 ? 8.546 15.159 14.347 1.00 59.25 420 ARG A CA 1
ATOM 3267 C C . ARG A 1 420 ? 7.703 16.297 13.775 1.00 59.25 420 ARG A C 1
ATOM 3269 O O . ARG A 1 420 ? 7.576 17.327 14.423 1.00 59.25 420 ARG A O 1
ATOM 3276 N N . ALA A 1 421 ? 7.089 16.119 12.607 1.00 51.22 421 ALA A N 1
ATOM 3277 C CA . ALA A 1 421 ? 6.255 17.162 12.011 1.00 51.22 421 ALA A CA 1
ATOM 3278 C C . ALA A 1 421 ? 4.938 17.407 12.768 1.00 51.22 421 ALA A C 1
ATOM 3280 O O . ALA A 1 421 ? 4.434 18.525 12.756 1.00 51.22 421 ALA A O 1
ATOM 3281 N N . THR A 1 422 ? 4.412 16.399 13.470 1.00 54.97 422 THR A N 1
ATOM 3282 C CA . THR A 1 422 ? 3.289 16.566 14.411 1.00 54.97 422 THR A CA 1
ATOM 3283 C C . THR A 1 422 ? 3.676 17.396 15.643 1.00 54.97 422 THR A C 1
ATOM 3285 O O . THR A 1 422 ? 2.825 18.086 16.190 1.00 54.97 422 THR A O 1
ATOM 3288 N N . ASN A 1 423 ? 4.955 17.405 16.046 1.00 50.34 423 ASN A N 1
ATOM 3289 C CA . ASN A 1 423 ? 5.451 18.218 17.169 1.00 50.34 423 ASN A CA 1
ATOM 3290 C C . ASN A 1 423 ? 5.634 19.708 16.835 1.00 50.34 423 ASN A C 1
ATOM 3292 O O . ASN A 1 423 ? 5.661 20.533 17.745 1.00 50.34 423 ASN A O 1
ATOM 3296 N N . GLU A 1 424 ? 5.776 20.079 15.559 1.00 49.03 424 GLU A N 1
ATOM 3297 C CA . GLU A 1 424 ? 5.984 21.482 15.158 1.00 49.03 424 GLU A CA 1
ATOM 3298 C C . GLU A 1 424 ? 4.694 22.325 15.219 1.00 49.03 424 GLU A C 1
ATOM 3300 O O . GLU A 1 424 ? 4.747 23.541 15.030 1.00 49.03 424 GLU A O 1
ATOM 3305 N N . ASN A 1 425 ? 3.544 21.705 15.516 1.00 49.00 425 ASN A N 1
ATOM 3306 C CA . ASN A 1 425 ? 2.276 22.394 15.742 1.00 49.00 425 ASN A CA 1
ATOM 3307 C C . ASN A 1 425 ? 1.500 21.772 16.927 1.00 49.00 425 ASN A C 1
ATOM 3309 O O . ASN A 1 425 ? 0.599 20.960 16.715 1.00 49.00 425 ASN A O 1
ATOM 3313 N N . PRO A 1 426 ? 1.855 22.122 18.178 1.00 46.38 426 PRO A N 1
ATOM 3314 C CA . PRO A 1 426 ? 1.292 21.505 19.385 1.00 46.38 426 PRO A CA 1
ATOM 3315 C C . PRO A 1 426 ? -0.209 21.778 19.589 1.00 46.38 426 PRO A C 1
ATOM 3317 O O . PRO A 1 426 ? -0.850 21.067 20.359 1.00 46.38 426 PRO A O 1
ATOM 3320 N N . ASP A 1 427 ? -0.777 22.757 18.876 1.00 47.88 427 ASP A N 1
ATOM 3321 C CA . ASP A 1 427 ? -2.190 23.149 18.966 1.00 47.88 427 ASP A CA 1
ATOM 3322 C C . ASP A 1 427 ? -3.113 22.374 18.005 1.00 47.88 427 ASP A C 1
ATOM 3324 O O . ASP A 1 427 ? -4.295 22.701 17.879 1.00 47.88 427 ASP A O 1
ATOM 3328 N N . LEU A 1 428 ? -2.614 21.344 17.313 1.00 45.75 428 LEU A N 1
ATOM 3329 C CA . LEU A 1 428 ? -3.387 20.621 16.305 1.00 45.75 428 LEU A CA 1
ATOM 3330 C C . LEU A 1 428 ? -3.380 19.101 16.507 1.00 45.75 428 LEU A C 1
ATOM 3332 O O . LEU A 1 428 ? -2.499 18.402 16.016 1.00 45.75 428 LEU A O 1
ATOM 3336 N N . PRO A 1 429 ? -4.509 18.531 16.934 1.00 45.50 429 PRO A N 1
ATOM 3337 C CA . PRO A 1 429 ? -5.321 17.770 16.015 1.00 45.50 429 PRO A CA 1
ATOM 3338 C C . PRO A 1 429 ? -5.999 18.799 15.105 1.00 45.50 429 PRO A C 1
ATOM 3340 O O . PRO A 1 429 ? -6.965 19.456 15.49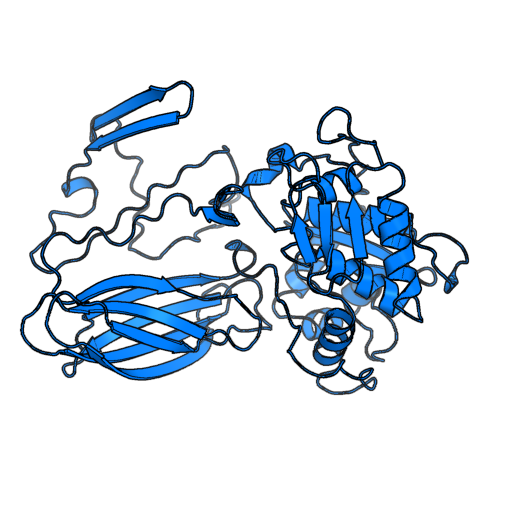5 1.00 45.50 429 PRO A O 1
ATOM 3343 N N . ASN A 1 430 ? -5.506 18.970 13.876 1.00 46.16 430 ASN A N 1
ATOM 3344 C CA . ASN A 1 430 ? -6.364 19.475 12.807 1.00 46.16 430 ASN A CA 1
ATOM 3345 C C . ASN A 1 430 ? -7.434 18.395 12.645 1.00 46.16 430 ASN A C 1
ATOM 3347 O O . ASN A 1 430 ? -7.263 17.470 11.854 1.00 46.16 430 ASN A O 1
ATOM 3351 N N . PHE A 1 431 ? -8.477 18.452 13.478 1.00 52.50 431 PHE A N 1
ATOM 3352 C CA . PHE A 1 431 ? -9.644 17.600 13.372 1.00 52.50 431 PHE A CA 1
ATOM 3353 C C . PHE A 1 431 ? -10.233 17.903 12.008 1.00 52.50 431 PHE A C 1
ATOM 3355 O O . PHE A 1 431 ? -10.922 18.908 11.812 1.00 52.50 431 PHE A O 1
ATOM 3362 N N . TYR A 1 432 ? -9.866 17.082 11.034 1.00 47.53 432 TYR A N 1
ATOM 3363 C CA . TYR A 1 432 ? -10.319 17.254 9.676 1.00 47.53 432 TYR A CA 1
ATOM 3364 C C . TYR A 1 432 ? -11.803 16.900 9.684 1.00 47.53 432 TYR A C 1
ATOM 3366 O O . TYR A 1 432 ? -12.177 15.724 9.708 1.00 47.53 432 TYR A O 1
ATOM 3374 N N . ARG A 1 433 ? -12.653 17.929 9.753 1.00 52.06 433 ARG A N 1
ATOM 3375 C CA . ARG A 1 433 ? -14.103 17.765 9.687 1.00 52.06 433 ARG A CA 1
ATOM 3376 C C . ARG A 1 433 ? -14.435 17.195 8.317 1.00 52.06 433 ARG A C 1
ATOM 3378 O O . ARG A 1 433 ? -14.031 17.766 7.307 1.00 52.06 433 ARG A O 1
ATOM 3385 N N . ALA A 1 434 ? -15.127 16.059 8.309 1.00 50.44 434 ALA A N 1
ATOM 3386 C CA . ALA A 1 434 ? -15.582 15.406 7.096 1.00 50.44 434 ALA A CA 1
ATOM 3387 C C . ALA A 1 434 ? -16.305 16.419 6.200 1.00 50.44 434 ALA A C 1
ATOM 3389 O O . ALA A 1 434 ? -17.303 17.030 6.589 1.00 50.44 434 ALA A O 1
ATOM 3390 N N . HIS A 1 435 ? -15.786 16.609 4.993 1.00 56.03 435 HIS A N 1
ATOM 3391 C CA . HIS A 1 435 ? -16.625 17.053 3.898 1.00 56.03 435 HIS A CA 1
ATOM 3392 C C . HIS A 1 435 ? -17.429 15.817 3.471 1.00 56.03 435 HIS A C 1
ATOM 3394 O O . HIS A 1 435 ? -16.870 14.741 3.291 1.00 56.03 435 HIS A O 1
ATOM 3400 N N . ALA A 1 436 ? -18.751 15.954 3.411 1.00 67.81 436 ALA A N 1
ATOM 3401 C CA . ALA A 1 436 ? -19.689 14.849 3.218 1.00 67.81 436 ALA A CA 1
ATOM 3402 C C . ALA A 1 436 ? -20.086 14.704 1.743 1.00 67.81 436 ALA A C 1
ATOM 3404 O O . ALA A 1 436 ? -21.272 14.635 1.413 1.00 67.81 436 ALA A O 1
ATOM 3405 N N . THR A 1 437 ? -19.117 14.743 0.825 1.00 80.44 437 THR A N 1
ATOM 3406 C CA . THR A 1 437 ? -19.439 14.519 -0.587 1.00 80.44 437 THR A CA 1
ATOM 3407 C C . THR A 1 437 ? -19.799 13.055 -0.759 1.00 80.44 437 THR A C 1
ATOM 3409 O O . THR A 1 437 ? -18.985 12.157 -0.531 1.00 80.44 437 THR A O 1
ATOM 3412 N N . VAL A 1 438 ? -21.044 12.829 -1.160 1.00 81.44 438 VAL A N 1
ATOM 3413 C CA . VAL A 1 438 ? -21.565 11.506 -1.475 1.00 81.44 438 VAL A CA 1
ATOM 3414 C C . VAL A 1 438 ? -21.245 11.199 -2.929 1.00 81.44 438 VAL A C 1
ATOM 3416 O O . VAL A 1 438 ? -21.629 11.952 -3.827 1.00 81.44 438 VAL A O 1
ATOM 3419 N N . TRP A 1 439 ? -20.536 10.098 -3.162 1.00 80.56 439 TRP A N 1
ATOM 3420 C CA . TRP A 1 439 ? -20.165 9.653 -4.499 1.00 80.56 439 TRP A CA 1
ATOM 3421 C C . TRP A 1 439 ? -20.499 8.168 -4.710 1.00 80.56 439 TRP A C 1
ATOM 3423 O O . TRP A 1 439 ? -20.248 7.366 -3.809 1.00 80.56 439 TRP A O 1
ATOM 3433 N N . PRO A 1 440 ? -20.996 7.778 -5.902 1.00 78.56 440 PRO A N 1
ATOM 3434 C CA . PRO A 1 440 ? -21.495 8.655 -6.968 1.00 78.56 440 PRO A CA 1
ATOM 3435 C C . PRO A 1 440 ? -22.799 9.367 -6.561 1.00 78.56 440 PRO A C 1
ATOM 3437 O O . PRO A 1 440 ? -23.389 9.075 -5.522 1.00 78.56 440 PRO A O 1
ATOM 3440 N N . ALA A 1 441 ? -23.272 10.305 -7.385 1.00 79.06 441 ALA A N 1
ATOM 3441 C CA . ALA A 1 441 ? -24.573 10.934 -7.165 1.00 79.06 441 ALA A CA 1
ATOM 3442 C C . ALA A 1 441 ? -25.689 9.871 -7.080 1.00 79.06 441 ALA A C 1
ATOM 3444 O O . ALA A 1 441 ? -25.744 8.960 -7.905 1.00 79.06 441 ALA A O 1
ATOM 3445 N N . GLY A 1 442 ? -26.571 9.991 -6.083 1.00 80.94 442 GLY A N 1
ATOM 3446 C CA . GLY A 1 442 ? -27.642 9.022 -5.817 1.00 80.94 442 GLY A CA 1
ATOM 3447 C C . GLY A 1 442 ? -27.234 7.816 -4.960 1.00 80.94 442 GLY A C 1
ATOM 3448 O O . GLY A 1 442 ? -28.091 6.995 -4.643 1.00 80.94 442 GLY A O 1
ATOM 3449 N N . ALA A 1 443 ? -25.962 7.706 -4.562 1.00 84.88 443 ALA A N 1
ATOM 3450 C CA . ALA A 1 443 ? -25.522 6.721 -3.577 1.00 84.88 443 ALA A CA 1
ATOM 3451 C C . ALA A 1 443 ? -25.990 7.087 -2.148 1.00 84.88 443 ALA A C 1
ATOM 3453 O O . ALA A 1 443 ? -26.300 8.254 -1.886 1.00 84.88 443 ALA A O 1
ATOM 3454 N N . PRO A 1 444 ? -26.034 6.121 -1.209 1.00 85.31 444 PRO A N 1
ATOM 3455 C CA . PRO A 1 444 ? -26.299 6.427 0.191 1.00 85.31 444 PRO A CA 1
ATOM 3456 C C . PRO A 1 444 ? -25.178 7.288 0.809 1.00 85.31 444 PRO A C 1
ATOM 3458 O O . PRO A 1 444 ? -24.014 7.125 0.437 1.00 85.31 444 PRO A O 1
ATOM 3461 N N . PRO A 1 445 ? -25.513 8.200 1.740 1.00 80.62 445 PRO A N 1
ATOM 3462 C CA . PRO A 1 445 ? -24.570 9.180 2.279 1.00 80.62 445 PRO A CA 1
ATOM 3463 C C . PRO A 1 445 ? -23.586 8.632 3.312 1.00 80.62 445 PRO A C 1
ATOM 3465 O O . PRO A 1 445 ? -22.500 9.199 3.430 1.00 80.62 445 PRO A O 1
ATOM 3468 N N . GLU A 1 446 ? -23.984 7.584 4.047 1.00 71.94 446 GLU A N 1
ATOM 3469 C CA . GLU A 1 446 ? -23.089 6.787 4.906 1.00 71.94 446 GLU A CA 1
ATOM 3470 C C . GLU A 1 446 ? -21.825 6.429 4.142 1.00 71.94 446 GLU A C 1
ATOM 3472 O O . GLU A 1 446 ? -22.008 6.139 2.934 1.00 71.94 446 GLU A O 1
#

Sequence (446 aa):
FRARRCMDNQRCENKRRAEPLPEDAWRGSRTLEPDGWTAFAAIPWALVGGAPGPGRTMGFNLLRHRSAGFGASALFNATTQGPHAPWAWADLALGAAEVHVERIDLGELRLWENRGVLSVENRGAEAIVCTLEVTVRSGEREDCLHHRSATPALIPGGSTATALPFAFPLDPEDWKWNRLDLALVDRSGTTLWSATVRFGYGNTWLLHLDDRREGPRASTPIPGAPDFMAAKRRQIMQAQPRFRRITTAQGAASDFTLAAEDGSVRFDLMRAGELQTIADWLYGRYDNDVDRLLGALFFVHQPSVIRYCNAATAIADGLGPLSALRFGAGQCSVHAEALCGILETMRCDASGRTYRTTRVTTHAHVTTLAELEDRWVFLDPSIGRFYFLRDDRTLASLQDLLADPALAARGAKHMDEYLRATNENPDLPNFYRAHATVWPAGAPPE

pLDDT: mean 76.34, std 20.22, range [22.27, 98.44]

Foldseek 3Di:
DDDDDDDDDDDPDPPPVDDPQPCVQKDKDKDDDPVGMDMDIGHDQVRQPHDDDPQDWDFDAQQDDPDDDDARFFPQDLVVRGTRHSDRDDIPDPYPQQKDFPDWAFDDDAQFKTKIKTWIAGQAQAKFWWKKWKWKAADPVSPHTPDIDIHIDIHHHDGGIDIDMDIDRYPNQRQAWMKMKIFIAGPVRDTSDIDMDIGHPSRQHRQQHQLADPDDQQDQDDWPPLCNQSSNLNNLSVLDAAWAFDDPPVPDSFRQKIAGPVRPDIARLLDPCSLLVLQVVLQVSDDAPVSSLLNLLNCLSHLRQARETPVCAVVQVQEAQSQLRRVRYYHQVSSQRVSQSSQQSHAHPQVRHGWHKFWADFDDHIWMFTDDPNATFTGRSRRSFWFDDSRSPHTDGLVNCVVDVVRQVSTHPPSSVRSVRVVVCVPDPPRVPHRQDYPPPPGDSD